Protein AF-0000000068962657 (afdb_homodimer)

Nearest PDB structures (foldseek):
  4tl3-assembly1_A  TM=3.865E-01  e=4.303E+00  Nostoc sp. PCC 7120 = FACHB-418
  4jq6-assembly1_B-2  TM=3.847E-01  e=8.879E+00  uncultured bacterium
  4tl3-assembly1_A  TM=3.718E-01  e=6.411E+00  Nostoc sp. PCC 7120 = FACHB-418
  4jq6-assembly1_B-2  TM=3.058E-01  e=9.469E+00  uncultured bacterium

Organism: Plasmodiophora brassicae (NCBI:txid37360)

InterPro domains:
  IPR043912 Protein of unknown function DUF5765 [PF19069] (7-234)

Sequence (506 aa):
MCFGPLQSFGFAAGGLGISAWLYSKRQKELAYGVFFFFLMELLQSVQYLFIDQCDNMVNKVLTIAGFAHICLQPYFTQVLNAAVMRNPTRRSQFVVIKRLCLLGGFLLFCRFPMSPWAHDTGIFDETCKGGGTFEWLRASPSQGVCTYSGKYHLAWSVPMYEPTYLSQGTGIHSFLMFAPFFVTKPFNMIHGLFLFITGPLLSFYITSNLQEQASIWCFMSIAQIIFMLVLIGPAALAKGPVEHGKRTAIKEAMCFGPLQSFGFAAGGLGISAWLYSKRQKELAYGVFFFFLMELLQSVQYLFIDQCDNMVNKVLTIAGFAHICLQPYFTQVLNAAVMRNPTRRSQFVVIKRLCLLGGFLLFCRFPMSPWAHDTGIFDETCKGGGTFEWLRASPSQGVCTYSGKYHLAWSVPMYEPTYLSQGTGIHSFLMFAPFFVTKPFNMIHGLFLFITGPLLSFYITSNLQEQASIWCFMSIAQIIFMLVLIGPAALAKGPVEHGKRTAIKEA

Structure (mmCIF, N/CA/C/O backbone):
data_AF-0000000068962657-model_v1
#
loop_
_entity.id
_entity.type
_entity.pdbx_description
1 polymer 'Uncharacterized protein'
#
loop_
_atom_site.group_PDB
_atom_site.id
_atom_site.type_symbol
_atom_site.label_atom_id
_atom_site.label_alt_id
_atom_site.label_comp_id
_atom_site.label_asym_id
_atom_site.label_entity_id
_atom_site.label_seq_id
_atom_site.pdbx_PDB_ins_code
_atom_site.Cartn_x
_atom_site.Cartn_y
_atom_site.Cartn_z
_atom_site.occupancy
_atom_site.B_iso_or_equiv
_atom_site.auth_seq_id
_atom_site.auth_comp_id
_atom_site.auth_asym_id
_atom_site.auth_atom_id
_atom_site.pdbx_PDB_model_num
ATOM 1 N N . MET A 1 1 ? -1.213 -34.062 0.57 1 34.88 1 MET A N 1
ATOM 2 C CA . MET A 1 1 ? -2.488 -34.031 -0.139 1 34.88 1 MET A CA 1
ATOM 3 C C . MET A 1 1 ? -2.572 -32.844 -1.09 1 34.88 1 MET A C 1
ATOM 5 O O . MET A 1 1 ? -2.359 -31.719 -0.68 1 34.88 1 MET A O 1
ATOM 9 N N . CYS A 1 2 ? -2.129 -32.969 -2.363 1 51.06 2 CYS A N 1
ATOM 10 C CA . CYS A 1 2 ? -2.062 -32.031 -3.463 1 51.06 2 CYS A CA 1
ATOM 11 C C . CYS A 1 2 ? -3.438 -31.438 -3.75 1 51.06 2 CYS A C 1
ATOM 13 O O . CYS A 1 2 ? -4.438 -32.156 -3.773 1 51.06 2 CYS A O 1
ATOM 15 N N . PHE A 1 3 ? -3.635 -30.125 -3.436 1 71.25 3 PHE A N 1
ATOM 16 C CA . PHE A 1 3 ? -4.848 -29.438 -3.861 1 71.25 3 PHE A CA 1
ATOM 17 C C . PHE A 1 3 ? -5.074 -29.625 -5.359 1 71.25 3 PHE A C 1
ATOM 19 O O . PHE A 1 3 ? -4.203 -29.281 -6.164 1 71.25 3 PHE A O 1
ATOM 26 N N . GLY A 1 4 ? -5.938 -30.719 -5.668 1 73 4 GLY A N 1
ATOM 27 C CA . GLY A 1 4 ? -6.168 -31.094 -7.055 1 73 4 GLY A CA 1
ATOM 28 C C . GLY A 1 4 ? -7.445 -30.516 -7.625 1 73 4 GLY A C 1
ATOM 29 O O . GLY A 1 4 ? -8.109 -29.703 -6.973 1 73 4 GLY A O 1
ATOM 30 N N . PRO A 1 5 ? -7.633 -30.812 -8.891 1 79.12 5 PRO A N 1
ATOM 31 C CA . PRO A 1 5 ? -8.797 -30.266 -9.602 1 79.12 5 PRO A CA 1
ATOM 32 C C . PRO A 1 5 ? -10.117 -30.625 -8.922 1 79.12 5 PRO A C 1
ATOM 34 O O . PRO A 1 5 ? -11.039 -29.797 -8.898 1 79.12 5 PRO A O 1
ATOM 37 N N . LEU A 1 6 ? -10.18 -31.844 -8.375 1 78.75 6 LEU A N 1
ATOM 38 C CA . LEU A 1 6 ? -11.422 -32.281 -7.738 1 78.75 6 LEU A CA 1
ATOM 39 C C . LEU A 1 6 ? -11.711 -31.438 -6.492 1 78.75 6 LEU A C 1
ATOM 41 O O . LEU A 1 6 ? -12.859 -31.047 -6.246 1 78.75 6 LEU A O 1
ATOM 45 N N . GLN A 1 7 ? -10.727 -31.266 -5.746 1 80.69 7 GLN A N 1
ATOM 46 C CA . GLN A 1 7 ? -10.906 -30.453 -4.543 1 80.69 7 GLN A CA 1
ATOM 47 C C . GLN A 1 7 ? -11.273 -29.016 -4.898 1 80.69 7 GLN A C 1
ATOM 49 O O . GLN A 1 7 ? -12.164 -28.438 -4.277 1 80.69 7 GLN A O 1
ATOM 54 N N . SER A 1 8 ? -10.68 -28.484 -5.918 1 81.94 8 SER A N 1
ATOM 55 C CA . SER A 1 8 ? -11 -27.125 -6.367 1 81.94 8 SER A CA 1
ATOM 56 C C . SER A 1 8 ? -12.445 -27.031 -6.855 1 81.94 8 SER A C 1
ATOM 58 O O . SER A 1 8 ? -13.148 -26.078 -6.555 1 81.94 8 SER A O 1
ATOM 60 N N . PHE A 1 9 ? -12.828 -28.062 -7.504 1 84.25 9 PHE A N 1
ATOM 61 C CA . PHE A 1 9 ? -14.195 -28.094 -7.996 1 84.25 9 PHE A CA 1
ATOM 62 C C . PHE A 1 9 ? -15.188 -28.188 -6.836 1 84.25 9 PHE A C 1
ATOM 64 O O . PHE A 1 9 ? -16.234 -27.531 -6.855 1 84.25 9 PHE A O 1
ATOM 71 N N . GLY A 1 10 ? -14.898 -29.031 -5.895 1 83 10 GLY A N 1
ATOM 72 C CA . GLY A 1 10 ? -15.742 -29.125 -4.711 1 83 10 GLY A CA 1
ATOM 73 C C . GLY A 1 10 ? -15.906 -27.812 -3.979 1 83 10 GLY A C 1
ATOM 74 O O . GLY A 1 10 ? -17.016 -27.422 -3.619 1 83 10 GLY A O 1
ATOM 75 N N . PHE A 1 11 ? -14.836 -27.125 -3.754 1 82.75 11 PHE A N 1
ATOM 76 C CA . PHE A 1 11 ? -14.875 -25.828 -3.084 1 82.75 11 PHE A CA 1
ATOM 77 C C . PHE A 1 11 ? -15.633 -24.812 -3.928 1 82.75 11 PHE A C 1
ATOM 79 O O . PHE A 1 11 ? -16.359 -23.969 -3.391 1 82.75 11 PHE A O 1
ATOM 86 N N . ALA A 1 12 ? -15.469 -24.922 -5.223 1 85.19 12 ALA A N 1
ATOM 87 C CA . ALA A 1 12 ? -16.219 -24.031 -6.109 1 85.19 12 ALA A CA 1
ATOM 88 C C . ALA A 1 12 ? -17.719 -24.25 -5.961 1 85.19 12 ALA A C 1
ATOM 90 O O . ALA A 1 12 ? -18.484 -23.297 -5.828 1 85.19 12 ALA A O 1
ATOM 91 N N . ALA A 1 13 ? -18.047 -25.5 -5.988 1 88.62 13 ALA A N 1
ATOM 92 C CA . ALA A 1 13 ? -19.469 -25.828 -5.828 1 88.62 13 ALA A CA 1
ATOM 93 C C . ALA A 1 13 ? -20 -25.328 -4.488 1 88.62 13 ALA A C 1
ATOM 95 O O . ALA A 1 13 ? -21.109 -24.812 -4.41 1 88.62 13 ALA A O 1
ATOM 96 N N . GLY A 1 14 ? -19.266 -25.5 -3.455 1 85.5 14 GLY A N 1
ATOM 97 C CA . GLY A 1 14 ? -19.625 -24.969 -2.15 1 85.5 14 GLY A CA 1
ATOM 98 C C . GLY A 1 14 ? -19.781 -23.469 -2.143 1 85.5 14 GLY A C 1
ATOM 99 O O . GLY A 1 14 ? -20.766 -22.938 -1.615 1 85.5 14 GLY A O 1
ATOM 100 N N . GLY A 1 15 ? -18.859 -22.797 -2.736 1 86.62 15 GLY A N 1
ATOM 101 C CA . GLY A 1 15 ? -18.938 -21.344 -2.82 1 86.62 15 GLY A CA 1
ATOM 102 C C . GLY A 1 15 ? -20.156 -20.859 -3.572 1 86.62 15 GLY A C 1
ATOM 103 O O . GLY A 1 15 ? -20.812 -19.906 -3.148 1 86.62 15 GLY A O 1
ATOM 104 N N . LEU A 1 16 ? -20.391 -21.5 -4.648 1 91.31 16 LEU A N 1
ATOM 105 C CA . LEU A 1 16 ? -21.562 -21.141 -5.426 1 91.31 16 LEU A CA 1
ATOM 106 C C . LEU A 1 16 ? -22.844 -21.375 -4.621 1 91.31 16 LEU A C 1
ATOM 108 O O . LEU A 1 16 ? -23.75 -20.547 -4.641 1 91.31 16 LEU A O 1
ATOM 112 N N . GLY A 1 17 ? -22.891 -22.469 -3.971 1 92 17 GLY A N 1
ATOM 113 C CA . GLY A 1 17 ? -24.047 -22.766 -3.129 1 92 17 GLY A CA 1
ATOM 114 C C . GLY A 1 17 ? -24.266 -21.734 -2.041 1 92 17 GLY A C 1
ATOM 115 O O . GLY A 1 17 ? -25.391 -21.281 -1.831 1 92 17 GLY A O 1
ATOM 116 N N . ILE A 1 18 ? -23.266 -21.328 -1.368 1 88.69 18 ILE A N 1
ATOM 117 C CA . ILE A 1 18 ? -23.344 -20.328 -0.299 1 88.69 18 ILE A CA 1
ATOM 118 C C . ILE A 1 18 ? -23.781 -18.984 -0.875 1 88.69 18 ILE A C 1
ATOM 120 O O . ILE A 1 18 ? -24.641 -18.312 -0.304 1 88.69 18 ILE A O 1
ATOM 124 N N . SER A 1 19 ? -23.203 -18.594 -1.954 1 91.81 19 SER A N 1
ATOM 125 C CA . SER A 1 19 ? -23.578 -17.344 -2.6 1 91.81 19 SER A CA 1
ATOM 126 C C . SER A 1 19 ? -25.047 -17.328 -2.965 1 91.81 19 SER A C 1
ATOM 128 O O . SER A 1 19 ? -25.75 -16.344 -2.697 1 91.81 19 SER A O 1
ATOM 130 N N . ALA A 1 20 ? -25.453 -18.406 -3.537 1 93.81 20 ALA A N 1
ATOM 131 C CA . ALA A 1 20 ? -26.859 -18.516 -3.918 1 93.81 20 ALA A CA 1
ATOM 132 C C . ALA A 1 20 ? -27.766 -18.469 -2.691 1 93.81 20 ALA A C 1
ATOM 134 O O . ALA A 1 20 ? -28.812 -17.828 -2.719 1 93.81 20 ALA A O 1
ATOM 135 N N . TRP A 1 21 ? -27.375 -19.109 -1.683 1 90.81 21 TRP A N 1
ATOM 136 C CA . TRP A 1 21 ? -28.125 -19.109 -0.436 1 90.81 21 TRP A CA 1
ATOM 137 C C . TRP A 1 21 ? -28.219 -17.703 0.14 1 90.81 21 TRP A C 1
ATOM 139 O O . TRP A 1 21 ? -29.297 -17.234 0.503 1 90.81 21 TRP A O 1
ATOM 149 N N . LEU A 1 22 ? -27.219 -17.031 0.149 1 90 22 LEU A N 1
ATOM 150 C CA . LEU A 1 22 ? -27.188 -15.656 0.655 1 90 22 LEU A CA 1
ATOM 151 C C . LEU A 1 22 ? -28.047 -14.734 -0.208 1 90 22 LEU A C 1
ATOM 153 O O . LEU A 1 22 ? -28.734 -13.859 0.312 1 90 22 LEU A O 1
ATOM 157 N N . TYR A 1 23 ? -27.906 -14.969 -1.429 1 92.5 23 TYR A N 1
ATOM 158 C CA . TYR A 1 23 ? -28.719 -14.18 -2.348 1 92.5 23 TYR A CA 1
ATOM 159 C C . TYR A 1 23 ? -30.203 -14.406 -2.1 1 92.5 23 TYR A C 1
ATOM 161 O O . TYR A 1 23 ? -31 -13.469 -2.119 1 92.5 23 TYR A O 1
ATOM 169 N N . SER A 1 24 ? -30.547 -15.586 -1.844 1 93.69 24 SER A N 1
ATOM 170 C CA . SER A 1 24 ? -31.938 -15.922 -1.569 1 93.69 24 SER A CA 1
ATOM 171 C C . SER A 1 24 ? -32.406 -15.297 -0.265 1 93.69 24 SER A C 1
ATOM 173 O O . SER A 1 24 ? -33.594 -15.016 -0.101 1 93.69 24 SER A O 1
ATOM 175 N N . LYS A 1 25 ? -31.547 -15.039 0.656 1 90.31 25 LYS A N 1
ATOM 176 C CA . LYS A 1 25 ? -31.859 -14.406 1.931 1 90.31 25 LYS A CA 1
ATOM 177 C C . LYS A 1 25 ? -31.781 -12.883 1.826 1 90.31 25 LYS A C 1
ATOM 179 O O . LYS A 1 25 ? -31.797 -12.188 2.842 1 90.31 25 LYS A O 1
ATOM 184 N N . ARG A 1 26 ? -31.562 -12.414 0.645 1 89.56 26 ARG A N 1
ATOM 185 C CA . ARG A 1 26 ? -31.562 -10.984 0.318 1 89.56 26 ARG A CA 1
ATOM 186 C C . ARG A 1 26 ? -30.344 -10.281 0.907 1 89.56 26 ARG A C 1
ATOM 188 O O . ARG A 1 26 ? -30.422 -9.102 1.25 1 89.56 26 ARG A O 1
ATOM 195 N N . GLN A 1 27 ? -29.406 -11.094 1.158 1 88.62 27 GLN A N 1
ATOM 196 C CA . GLN A 1 27 ? -28.109 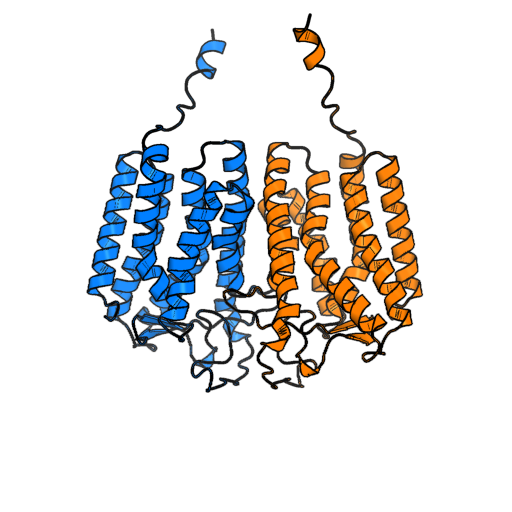-10.523 1.536 1 88.62 27 GLN A CA 1
ATOM 197 C C . GLN A 1 27 ? -27.219 -10.328 0.315 1 88.62 27 GLN A C 1
ATOM 199 O O . GLN A 1 27 ? -26.188 -10.984 0.179 1 88.62 27 GLN A O 1
ATOM 204 N N . LYS A 1 28 ? -27.469 -9.391 -0.471 1 91.31 28 LYS A N 1
ATOM 205 C CA . LYS A 1 28 ? -26.922 -9.234 -1.813 1 91.31 28 LYS A CA 1
ATOM 206 C C . LYS A 1 28 ? -25.422 -8.922 -1.76 1 91.31 28 LYS A C 1
ATOM 208 O O . LYS A 1 28 ? -24.641 -9.492 -2.514 1 91.31 28 LYS A O 1
ATOM 213 N N . GLU A 1 29 ? -25.047 -8.055 -0.866 1 89.75 29 GLU A N 1
ATOM 214 C CA . GLU A 1 29 ? -23.641 -7.688 -0.792 1 89.75 29 GLU A CA 1
ATOM 215 C C . GLU A 1 29 ? -22.781 -8.883 -0.392 1 89.75 29 GLU A C 1
ATOM 217 O O . GLU A 1 29 ? -21.703 -9.102 -0.963 1 89.75 29 GLU A O 1
ATOM 222 N N . LEU A 1 30 ? -23.281 -9.617 0.501 1 89.69 30 LEU A N 1
ATOM 223 C CA . LEU A 1 30 ? -22.562 -10.812 0.915 1 89.69 30 LEU A CA 1
ATOM 224 C C . LEU A 1 30 ? -22.516 -11.836 -0.217 1 89.69 30 LEU A C 1
ATOM 226 O O . LEU A 1 30 ? -21.469 -12.453 -0.458 1 89.69 30 LEU A O 1
ATOM 230 N N . ALA A 1 31 ? -23.609 -11.969 -0.882 1 92.75 31 ALA A N 1
ATOM 231 C CA . ALA A 1 31 ? -23.703 -12.914 -1.987 1 92.75 31 ALA A CA 1
ATOM 232 C C . ALA A 1 31 ? -22.703 -12.57 -3.092 1 92.75 31 ALA A C 1
ATOM 234 O O . ALA A 1 31 ? -22.031 -13.453 -3.617 1 92.75 31 ALA A O 1
ATOM 235 N N . TYR A 1 32 ? -22.578 -11.297 -3.391 1 92.75 32 TYR A N 1
ATOM 236 C CA . TYR A 1 32 ? -21.656 -10.852 -4.422 1 92.75 32 TYR A CA 1
ATOM 237 C C . TYR A 1 32 ? -20.219 -11.125 -4.012 1 92.75 32 TYR A C 1
ATOM 239 O O . TYR A 1 32 ? -19.406 -11.562 -4.832 1 92.75 32 TYR A O 1
ATOM 247 N N . GLY A 1 33 ? -19.938 -10.883 -2.785 1 91.5 33 GLY A N 1
ATOM 248 C CA . GLY A 1 33 ? -18.609 -11.156 -2.293 1 91.5 33 GLY A CA 1
ATOM 249 C C . GLY A 1 33 ? -18.219 -12.617 -2.375 1 91.5 33 GLY A C 1
ATOM 250 O O . GLY A 1 33 ? -17.141 -12.953 -2.885 1 91.5 33 GLY A O 1
ATOM 251 N N . VAL A 1 34 ? -19.094 -13.422 -1.982 1 91.06 34 VAL A N 1
ATOM 252 C CA . VAL A 1 34 ? -18.828 -14.859 -1.979 1 91.06 34 VAL A CA 1
ATOM 253 C C . VAL A 1 34 ? -18.75 -15.375 -3.414 1 91.06 34 VAL A C 1
ATOM 255 O O . VAL A 1 34 ? -17.906 -16.219 -3.727 1 91.06 34 VAL A O 1
ATOM 258 N N . PHE A 1 35 ? -19.609 -14.844 -4.238 1 93.69 35 PHE A N 1
ATOM 259 C CA . PHE A 1 35 ? -19.578 -15.227 -5.641 1 93.69 35 PHE A CA 1
ATOM 260 C C . PHE A 1 35 ? -18.219 -14.922 -6.266 1 93.69 35 PHE A C 1
ATOM 262 O O . PHE A 1 35 ? -17.703 -15.719 -7.043 1 93.69 35 PHE A O 1
ATOM 269 N N . PHE A 1 36 ? -17.75 -13.82 -5.938 1 94.38 36 PHE A N 1
ATOM 270 C CA . PHE A 1 36 ? -16.453 -13.43 -6.473 1 94.38 36 PHE A CA 1
ATOM 271 C C . PHE A 1 36 ? -15.383 -14.453 -6.098 1 94.38 36 PHE A C 1
ATOM 273 O O . PHE A 1 36 ? -14.578 -14.852 -6.938 1 94.38 36 PHE A O 1
ATOM 280 N N . PHE A 1 37 ? -15.336 -14.922 -4.91 1 91.5 37 PHE A N 1
ATOM 281 C CA . PHE A 1 37 ? -14.328 -15.875 -4.461 1 91.5 37 PHE A CA 1
ATOM 282 C C . PHE A 1 37 ? -14.609 -17.266 -5.016 1 91.5 37 PHE A C 1
ATOM 284 O O . PHE A 1 37 ? -13.68 -18.047 -5.238 1 91.5 37 PHE A O 1
ATOM 291 N N . PHE A 1 38 ? -15.844 -17.547 -5.273 1 90.25 38 PHE A N 1
ATOM 292 C CA . PHE A 1 38 ? -16.203 -18.75 -6.008 1 90.25 38 PHE A CA 1
ATOM 293 C C . PHE A 1 38 ? -15.539 -18.781 -7.379 1 90.25 38 PHE A C 1
ATOM 295 O O . PHE A 1 38 ? -15.062 -19.812 -7.824 1 90.25 38 PHE A O 1
ATOM 302 N N . LEU A 1 39 ? -15.508 -17.641 -8.039 1 92.94 39 LEU A N 1
ATOM 303 C CA . LEU A 1 39 ? -14.953 -17.547 -9.391 1 92.94 39 LEU A CA 1
ATOM 304 C C . LEU A 1 39 ? -13.484 -17.969 -9.398 1 92.94 39 LEU A C 1
ATOM 306 O O . LEU A 1 39 ? -13.008 -18.547 -10.383 1 92.94 39 LEU A O 1
ATOM 310 N N . MET A 1 40 ? -12.789 -17.719 -8.344 1 93.5 40 MET A N 1
ATOM 311 C CA . MET A 1 40 ? -11.383 -18.109 -8.281 1 93.5 40 MET A CA 1
ATOM 312 C C . MET A 1 40 ? -11.242 -19.625 -8.219 1 93.5 40 MET A C 1
ATOM 314 O O . MET A 1 40 ? -10.375 -20.203 -8.891 1 93.5 40 MET A O 1
ATOM 318 N N . GLU A 1 41 ? -12.109 -20.25 -7.434 1 90.06 41 GLU A N 1
ATOM 319 C CA . GLU A 1 41 ? -12.062 -21.703 -7.352 1 90.06 41 GLU A CA 1
ATOM 320 C C . GLU A 1 41 ? -12.438 -22.344 -8.688 1 90.06 41 GLU A C 1
ATOM 322 O O . GLU A 1 41 ? -11.836 -23.344 -9.086 1 90.06 41 GLU A O 1
ATOM 327 N N . LEU A 1 42 ? -13.438 -21.75 -9.25 1 91.75 42 LEU A N 1
ATOM 328 C CA . LEU A 1 42 ? -13.805 -22.234 -10.578 1 91.75 42 LEU A CA 1
ATOM 329 C C . LEU A 1 42 ? -12.656 -22.062 -11.562 1 91.75 42 LEU A C 1
ATOM 331 O O . LEU A 1 42 ? -12.352 -22.984 -12.328 1 91.75 42 LEU A O 1
ATOM 335 N N . LEU A 1 43 ? -12.062 -20.891 -11.539 1 93.94 43 LEU A N 1
ATOM 336 C CA . LEU A 1 43 ? -10.922 -20.609 -12.406 1 93.94 43 LEU A CA 1
ATOM 337 C C . LEU A 1 43 ? -9.805 -21.625 -12.18 1 93.94 43 LEU A C 1
ATOM 339 O O . LEU A 1 43 ? -9.234 -22.156 -13.141 1 93.94 43 LEU A O 1
ATOM 343 N N . GLN A 1 44 ? -9.5 -21.922 -10.914 1 93.31 44 GLN A N 1
ATOM 344 C CA . GLN A 1 44 ? -8.453 -22.891 -10.586 1 93.31 44 GLN A CA 1
ATOM 345 C C . GLN A 1 44 ? -8.805 -24.266 -11.117 1 93.31 44 GLN A C 1
ATOM 347 O O . GLN A 1 44 ? -7.938 -24.969 -11.648 1 93.31 44 GLN A O 1
ATOM 352 N N . SER A 1 45 ? -10.016 -24.641 -11.039 1 91.62 45 SER A N 1
ATOM 353 C CA . SER A 1 45 ? -10.461 -25.938 -11.555 1 91.62 45 SER A CA 1
ATOM 354 C C . SER A 1 45 ? -10.242 -26.031 -13.062 1 91.62 45 SER A C 1
ATOM 356 O O . SER A 1 45 ? -9.758 -27.047 -13.562 1 91.62 45 SER A O 1
ATOM 358 N N . VAL A 1 46 ? -10.531 -24.969 -13.758 1 93.88 46 VAL A N 1
ATOM 359 C CA . VAL A 1 46 ? -10.375 -24.938 -15.211 1 93.88 46 VAL A CA 1
ATOM 360 C C . VAL A 1 46 ? -8.891 -24.891 -15.57 1 93.88 46 VAL A C 1
ATOM 362 O O . VAL A 1 46 ? -8.461 -25.516 -16.547 1 93.88 46 VAL A O 1
ATOM 365 N N . GLN A 1 47 ? -8.109 -24.234 -14.789 1 95.25 47 GLN A N 1
ATOM 366 C CA . GLN A 1 47 ? -6.68 -24.109 -15.047 1 95.25 47 GLN A CA 1
ATOM 367 C C . GLN A 1 47 ? -5.988 -25.469 -15 1 95.25 47 GLN A C 1
ATOM 369 O O . GLN A 1 47 ? -5.008 -25.703 -15.711 1 95.25 47 GLN A O 1
ATOM 374 N N . TYR A 1 48 ? -6.5 -26.375 -14.211 1 93.88 48 TYR A N 1
ATOM 375 C CA . TYR A 1 48 ? -5.902 -27.703 -14.117 1 93.88 48 TYR A CA 1
ATOM 376 C C . TYR A 1 48 ? -5.992 -28.438 -15.445 1 93.88 48 TYR A C 1
ATOM 378 O O . TYR A 1 48 ? -5.184 -29.328 -15.727 1 93.88 48 TYR A O 1
ATOM 386 N N . LEU A 1 49 ? -6.902 -28.047 -16.266 1 94.69 49 LEU A N 1
ATOM 387 C CA . LEU A 1 49 ? -7.047 -28.688 -17.562 1 94.69 49 LEU A CA 1
ATOM 388 C C . LEU A 1 49 ? -5.906 -28.297 -18.5 1 94.69 49 LEU A C 1
ATOM 390 O O . LEU A 1 49 ? -5.605 -29 -19.453 1 94.69 49 LEU A O 1
ATOM 394 N N . PHE A 1 50 ? -5.277 -27.219 -18.25 1 96.62 50 PHE A N 1
ATOM 395 C CA . PHE A 1 50 ? -4.242 -26.703 -19.141 1 96.62 50 PHE A CA 1
ATOM 396 C C . PHE A 1 50 ? -2.934 -26.516 -18.391 1 96.62 50 PHE A C 1
ATOM 398 O O . PHE A 1 50 ? -2.037 -25.812 -18.859 1 96.62 50 PHE A O 1
ATOM 405 N N . ILE A 1 51 ? -2.807 -27.047 -17.234 1 95.81 51 ILE A N 1
ATOM 406 C CA . ILE A 1 51 ? -1.683 -26.844 -16.328 1 95.81 51 ILE A CA 1
ATOM 407 C C . ILE A 1 51 ? -0.39 -27.297 -17 1 95.81 51 ILE A C 1
ATOM 409 O O . ILE A 1 51 ? -0.389 -28.281 -17.75 1 95.81 51 ILE A O 1
ATOM 413 N N . ASP A 1 52 ? 0.745 -26.594 -16.812 1 96.38 52 ASP A N 1
ATOM 414 C CA . ASP A 1 52 ? 2.1 -26.906 -17.25 1 96.38 52 ASP A CA 1
ATOM 415 C C . ASP A 1 52 ? 2.24 -26.688 -18.766 1 96.38 52 ASP A C 1
ATOM 417 O O . ASP A 1 52 ? 3.316 -26.906 -19.328 1 96.38 52 ASP A O 1
ATOM 421 N N . GLN A 1 53 ? 1.233 -26.266 -19.438 1 97.25 53 GLN A N 1
ATOM 422 C CA . GLN A 1 53 ? 1.298 -25.922 -20.859 1 97.25 53 GLN A CA 1
ATOM 423 C C . GLN A 1 53 ? 1.553 -24.438 -21.062 1 97.25 53 GLN A C 1
ATOM 425 O O . GLN A 1 53 ? 0.707 -23.719 -21.609 1 97.25 53 GLN A O 1
ATOM 430 N N . CYS A 1 54 ? 2.682 -24 -20.797 1 95.12 54 CYS A N 1
ATOM 431 C CA . CYS A 1 54 ? 3 -22.578 -20.672 1 95.12 54 CYS A CA 1
ATOM 432 C C . CYS A 1 54 ? 3.033 -21.906 -22.031 1 95.12 54 CYS A C 1
ATOM 434 O O . CYS A 1 54 ? 2.949 -20.672 -22.109 1 95.12 54 CYS A O 1
ATOM 436 N N . ASP A 1 55 ? 3.15 -22.672 -23.078 1 95.5 55 ASP A N 1
ATOM 437 C CA . ASP A 1 55 ? 3.131 -22.094 -24.422 1 95.5 55 ASP A CA 1
ATOM 438 C C . ASP A 1 55 ? 1.704 -21.984 -24.953 1 95.5 55 ASP A C 1
ATOM 440 O O . ASP A 1 55 ? 1.462 -21.344 -25.969 1 95.5 55 ASP A O 1
ATOM 444 N N . ASN A 1 56 ? 0.804 -22.625 -24.25 1 97.5 56 ASN A N 1
ATOM 445 C CA . ASN A 1 56 ? -0.604 -22.625 -24.625 1 97.5 56 ASN A CA 1
ATOM 446 C C . ASN A 1 56 ? -1.277 -21.297 -24.281 1 97.5 56 ASN A C 1
ATOM 448 O O . ASN A 1 56 ? -1.172 -20.812 -23.156 1 97.5 56 ASN A O 1
ATOM 452 N N . MET A 1 57 ? -2.029 -20.766 -25.281 1 97.56 57 MET A N 1
ATOM 453 C CA . MET A 1 57 ? -2.67 -19.469 -25.109 1 97.56 57 MET A CA 1
ATOM 454 C C . MET A 1 57 ? -3.748 -19.531 -24.031 1 97.56 57 MET A C 1
ATOM 456 O O . MET A 1 57 ? -3.941 -18.578 -23.281 1 97.56 57 MET A O 1
ATOM 460 N N . VAL A 1 58 ? -4.414 -20.609 -23.953 1 98.12 58 VAL A N 1
ATOM 461 C CA . VAL A 1 58 ? -5.473 -20.734 -22.953 1 98.12 58 VAL A CA 1
ATOM 462 C C . VAL A 1 58 ? -4.867 -20.703 -21.562 1 98.12 58 VAL A C 1
ATOM 464 O O . VAL A 1 58 ? -5.391 -20.031 -20.672 1 98.12 58 VAL A O 1
ATOM 467 N N . ASN A 1 59 ? -3.75 -21.391 -21.312 1 98.31 59 ASN A N 1
ATOM 468 C CA . ASN A 1 59 ? -3.039 -21.328 -20.047 1 98.31 59 ASN A CA 1
ATOM 469 C C . ASN A 1 59 ? -2.672 -19.891 -19.672 1 98.31 59 ASN A C 1
ATOM 471 O O . ASN A 1 59 ? -2.93 -19.453 -18.547 1 98.31 59 ASN A O 1
ATOM 475 N N . LYS A 1 60 ? -2.225 -19.172 -20.672 1 97.94 60 LYS A N 1
ATOM 476 C CA . LYS A 1 60 ? -1.771 -17.812 -20.438 1 97.94 60 LYS A CA 1
ATOM 477 C C . LYS A 1 60 ? -2.939 -16.891 -20.094 1 97.94 60 LYS A C 1
ATOM 479 O O . LYS A 1 60 ? -2.863 -16.109 -19.141 1 97.94 60 LYS A O 1
ATOM 484 N N . VAL A 1 61 ? -4.004 -17.016 -20.828 1 98.25 61 VAL A N 1
ATOM 485 C CA . VAL A 1 61 ? -5.164 -16.156 -20.609 1 98.25 61 VAL A CA 1
ATOM 486 C C . VAL A 1 61 ? -5.773 -16.453 -19.234 1 98.25 61 VAL A C 1
ATOM 488 O O . VAL A 1 61 ? -6.129 -15.523 -18.5 1 98.25 61 VAL A O 1
ATOM 491 N N . LEU A 1 62 ? -5.859 -17.719 -18.859 1 97.94 62 LEU A N 1
ATOM 492 C CA . LEU A 1 62 ? -6.418 -18.094 -17.562 1 97.94 62 LEU A CA 1
ATOM 493 C C . LEU A 1 62 ? -5.531 -17.594 -16.422 1 97.94 62 LEU A C 1
ATOM 495 O O . LEU A 1 62 ? -6.031 -17.203 -15.367 1 97.94 62 LEU A O 1
ATOM 499 N N . THR A 1 63 ? -4.242 -17.578 -16.656 1 98.06 63 THR A N 1
ATOM 500 C CA . THR A 1 63 ? -3.311 -17.078 -15.656 1 98.06 63 THR A CA 1
ATOM 501 C C . THR A 1 63 ? -3.5 -15.578 -15.445 1 98.06 63 THR A C 1
ATOM 503 O O . THR A 1 63 ? -3.564 -15.109 -14.305 1 98.06 63 THR A O 1
ATOM 506 N N . ILE A 1 64 ? -3.658 -14.852 -16.516 1 98.06 64 ILE A N 1
ATOM 507 C CA . ILE A 1 64 ? -3.869 -13.406 -16.438 1 98.06 64 ILE A CA 1
ATOM 508 C C . ILE A 1 64 ? -5.203 -13.117 -15.75 1 98.06 64 ILE A C 1
ATOM 510 O O . ILE A 1 64 ? -5.305 -12.195 -14.938 1 98.06 64 ILE A O 1
ATOM 514 N N . ALA A 1 65 ? -6.191 -13.898 -16.062 1 97.94 65 ALA A N 1
ATOM 515 C CA . ALA A 1 65 ? -7.492 -13.75 -15.414 1 97.94 65 ALA A CA 1
ATOM 516 C C . ALA A 1 65 ? -7.387 -13.992 -13.914 1 97.94 65 ALA A C 1
ATOM 518 O O . ALA A 1 65 ? -8.008 -13.289 -13.117 1 97.94 65 ALA A O 1
ATOM 519 N N . GLY A 1 66 ? -6.629 -15.016 -13.562 1 97.19 66 GLY A N 1
ATOM 520 C CA . GLY A 1 66 ? -6.383 -15.266 -12.148 1 97.19 66 GLY A CA 1
ATOM 521 C C . GLY A 1 66 ? -5.688 -14.109 -11.453 1 97.19 66 GLY A C 1
ATOM 522 O O . GLY A 1 66 ? -6.074 -13.719 -10.352 1 97.19 66 GLY A O 1
ATOM 523 N N . PHE A 1 67 ? -4.707 -13.586 -12.156 1 97.69 67 PHE A N 1
ATOM 524 C CA . PHE A 1 67 ? -3.977 -12.453 -11.594 1 97.69 67 PHE A CA 1
ATOM 525 C C . PHE A 1 67 ? -4.898 -11.258 -11.414 1 97.69 67 PHE A C 1
ATOM 527 O O . PHE A 1 67 ? -4.859 -10.586 -10.375 1 97.69 67 PHE A O 1
ATOM 534 N N . ALA A 1 68 ? -5.723 -10.977 -12.391 1 98.12 68 ALA A N 1
ATOM 535 C CA . ALA A 1 68 ? -6.703 -9.898 -1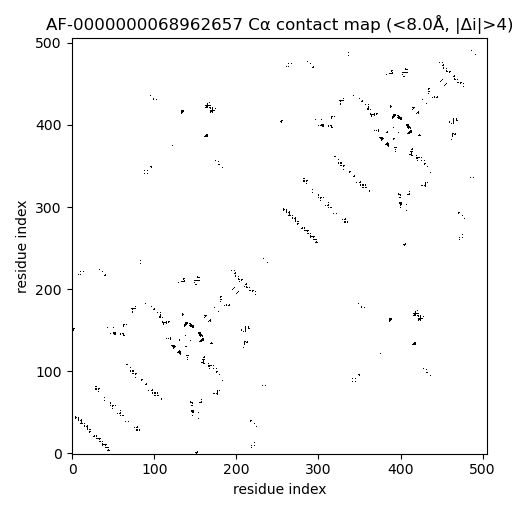2.297 1 98.12 68 ALA A CA 1
ATOM 536 C C . ALA A 1 68 ? -7.656 -10.125 -11.125 1 98.12 68 ALA A C 1
ATOM 538 O O . ALA A 1 68 ? -7.977 -9.195 -10.383 1 98.12 68 ALA A O 1
ATOM 539 N N . HIS A 1 69 ? -8.133 -11.336 -10.984 1 97.81 69 HIS A N 1
ATOM 540 C CA . HIS A 1 69 ? -8.992 -11.695 -9.867 1 97.81 69 HIS A CA 1
ATOM 541 C C . HIS A 1 69 ? -8.312 -11.406 -8.531 1 97.81 69 HIS A C 1
ATOM 543 O O . HIS A 1 69 ? -8.914 -10.812 -7.633 1 97.81 69 HIS A O 1
ATOM 549 N N . ILE A 1 70 ? -7.062 -11.812 -8.383 1 97.38 70 ILE A N 1
ATOM 550 C CA . ILE A 1 70 ? -6.293 -11.609 -7.164 1 97.38 70 ILE A CA 1
ATOM 551 C C . ILE A 1 70 ? -6.195 -10.109 -6.859 1 97.38 70 ILE A C 1
ATOM 553 O O . ILE A 1 70 ? -6.379 -9.688 -5.715 1 97.38 70 ILE A O 1
ATOM 557 N N . CYS A 1 71 ? -5.957 -9.32 -7.867 1 98 71 CYS A N 1
ATOM 558 C CA . CYS A 1 71 ? -5.812 -7.875 -7.691 1 98 71 CYS A CA 1
ATOM 559 C C . CYS A 1 71 ? -7.098 -7.262 -7.152 1 98 71 CYS A C 1
ATOM 561 O O . CYS A 1 71 ? -7.066 -6.23 -6.48 1 98 71 CYS A O 1
ATOM 563 N 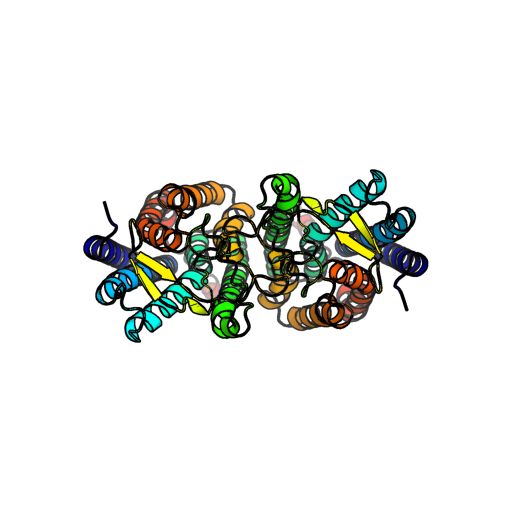N . LEU A 1 72 ? -8.195 -7.906 -7.387 1 97.94 72 LEU A N 1
ATOM 564 C CA . LEU A 1 72 ? -9.484 -7.363 -6.988 1 97.94 72 LEU A CA 1
ATOM 565 C C . LEU A 1 72 ? -9.93 -7.949 -5.652 1 97.94 72 LEU A C 1
ATOM 567 O O . LEU A 1 72 ? -10.914 -7.5 -5.066 1 97.94 72 LEU A O 1
ATOM 571 N N . GLN A 1 73 ? -9.242 -8.867 -5.133 1 96.94 73 GLN A N 1
ATOM 572 C CA . GLN A 1 73 ? -9.648 -9.586 -3.93 1 96.94 73 GLN A CA 1
ATOM 573 C C . GLN A 1 73 ? -9.773 -8.633 -2.74 1 96.94 73 GLN A C 1
ATOM 575 O O . GLN A 1 73 ? -10.742 -8.719 -1.975 1 96.94 73 GLN A O 1
ATOM 580 N N . PRO A 1 74 ? -8.844 -7.684 -2.543 1 97 74 PRO A N 1
ATOM 581 C CA . PRO A 1 74 ? -9.023 -6.781 -1.405 1 97 74 PRO A CA 1
ATOM 582 C C . PRO A 1 74 ? -10.344 -6.012 -1.467 1 97 74 PRO A C 1
ATOM 584 O O . PRO A 1 74 ? -11 -5.82 -0.44 1 97 74 PRO A O 1
ATOM 587 N N . TYR A 1 75 ? -10.75 -5.609 -2.652 1 97.75 75 TYR A N 1
ATOM 588 C CA . TYR A 1 75 ? -12.008 -4.891 -2.807 1 97.75 75 TYR A CA 1
ATOM 589 C C . TYR A 1 75 ? -13.188 -5.742 -2.334 1 97.75 75 TYR A C 1
ATOM 591 O O . TYR A 1 75 ? -14 -5.293 -1.521 1 97.75 75 TYR A O 1
ATOM 599 N N . PHE A 1 76 ? -13.281 -6.902 -2.768 1 94.62 76 PHE A N 1
ATOM 600 C CA . PHE A 1 76 ? -14.43 -7.742 -2.461 1 94.62 76 PHE A CA 1
ATOM 601 C C . PHE A 1 76 ? -14.383 -8.219 -1.016 1 94.62 76 PHE A C 1
ATOM 603 O O . PHE A 1 76 ? -15.422 -8.477 -0.407 1 94.62 76 PHE A O 1
ATOM 610 N N . THR A 1 77 ? -13.164 -8.391 -0.507 1 92.44 77 THR A N 1
ATOM 611 C CA . THR A 1 77 ? -13.07 -8.656 0.924 1 92.44 77 THR A CA 1
ATOM 612 C C . THR A 1 77 ? -13.711 -7.527 1.726 1 92.44 77 THR A C 1
ATOM 614 O O . THR A 1 77 ? -14.438 -7.773 2.686 1 92.44 77 THR A O 1
ATOM 617 N N . GLN A 1 78 ? -13.438 -6.309 1.285 1 93.12 78 GLN A N 1
ATOM 618 C CA . GLN A 1 78 ? -14 -5.176 2.014 1 93.12 78 GLN A CA 1
ATOM 619 C C . GLN A 1 78 ? -15.484 -5.012 1.714 1 93.12 78 GLN A C 1
ATOM 621 O O . GLN A 1 78 ? -16.234 -4.461 2.527 1 93.12 78 GLN A O 1
ATOM 626 N N . VAL A 1 79 ? -15.938 -5.488 0.551 1 92.62 79 VAL A N 1
ATOM 627 C CA . VAL A 1 79 ? -17.375 -5.555 0.294 1 92.62 79 VAL A CA 1
ATOM 628 C C . VAL A 1 79 ? -18.047 -6.453 1.332 1 92.62 79 VAL A C 1
ATOM 630 O O . VAL A 1 79 ? -19.078 -6.09 1.906 1 92.62 79 VAL A O 1
ATOM 633 N N . LEU A 1 80 ? -17.438 -7.562 1.615 1 88.75 80 LEU A N 1
ATOM 634 C CA . LEU A 1 80 ? -17.969 -8.484 2.611 1 88.75 80 LEU A CA 1
ATOM 635 C C . LEU A 1 80 ? -17.922 -7.867 4.004 1 88.75 80 LEU A C 1
ATOM 637 O O . LEU A 1 80 ? -18.891 -7.965 4.762 1 88.75 80 LEU A O 1
ATOM 641 N N . ASN A 1 81 ? -16.859 -7.203 4.285 1 87 81 ASN A N 1
ATOM 642 C CA . ASN A 1 81 ? -16.703 -6.555 5.586 1 87 81 ASN A CA 1
ATOM 643 C C . ASN A 1 81 ? -17.75 -5.453 5.777 1 87 81 ASN A C 1
ATOM 645 O O . ASN A 1 81 ? -18.344 -5.332 6.852 1 87 81 ASN A O 1
ATOM 649 N N . ALA A 1 82 ? -17.891 -4.68 4.781 1 88.12 82 ALA A N 1
ATOM 650 C CA . ALA A 1 82 ? -18.844 -3.576 4.84 1 88.12 82 ALA A CA 1
ATOM 651 C C . ALA A 1 82 ? -20.281 -4.09 5.008 1 88.12 82 ALA A C 1
ATOM 653 O O . ALA A 1 82 ? -21.109 -3.445 5.652 1 88.12 82 ALA A O 1
ATOM 654 N N . ALA A 1 83 ? -20.547 -5.18 4.406 1 85.75 83 ALA A N 1
ATOM 655 C CA . ALA A 1 83 ? -21.906 -5.738 4.406 1 85.75 83 ALA A CA 1
ATOM 656 C C . ALA A 1 83 ? -22.344 -6.113 5.816 1 85.75 83 ALA A C 1
ATOM 658 O O . ALA A 1 83 ? -23.547 -6.148 6.113 1 85.75 83 ALA A O 1
ATOM 659 N N . VAL A 1 84 ? -21.391 -6.34 6.629 1 79.69 84 VAL A N 1
ATOM 660 C CA . VAL A 1 84 ? -21.75 -6.777 7.973 1 79.69 84 VAL A CA 1
ATOM 661 C C . VAL A 1 84 ? -21.75 -5.582 8.922 1 79.69 84 VAL A C 1
ATOM 663 O O . VAL A 1 84 ? -22.109 -5.719 10.102 1 79.69 84 VAL A O 1
ATOM 666 N N . MET A 1 85 ? -21.391 -4.441 8.391 1 79.88 85 MET A N 1
ATOM 667 C CA . MET A 1 85 ? -21.406 -3.236 9.219 1 79.88 85 MET A CA 1
ATOM 668 C C . MET A 1 85 ? -22.812 -2.648 9.312 1 79.88 85 MET A C 1
ATOM 670 O O . MET A 1 85 ? -23.5 -2.518 8.297 1 79.88 85 MET A O 1
ATOM 674 N N . ARG A 1 86 ? -23.141 -2.266 10.562 1 77.25 86 ARG A N 1
ATOM 675 C CA . ARG A 1 86 ? -24.484 -1.721 10.789 1 77.25 86 ARG A CA 1
ATOM 676 C C . ARG A 1 86 ? -24.438 -0.203 10.93 1 77.25 86 ARG A C 1
ATOM 678 O O . ARG A 1 86 ? -25.375 0.489 10.523 1 77.25 86 ARG A O 1
ATOM 685 N N . ASN A 1 87 ? -23.406 0.303 11.344 1 82.31 87 ASN A N 1
ATOM 686 C CA . ASN A 1 87 ? -23.234 1.735 11.57 1 82.31 87 ASN A CA 1
ATOM 687 C C . ASN A 1 87 ? -23 2.484 10.258 1 82.31 87 ASN A C 1
ATOM 689 O O . ASN A 1 87 ? -22.078 2.164 9.516 1 82.31 87 ASN A O 1
ATOM 693 N N . PRO A 1 88 ? -23.953 3.459 10.031 1 84.12 88 PRO A N 1
ATOM 694 C CA . PRO A 1 88 ? -23.844 4.195 8.773 1 84.12 88 PRO A CA 1
ATOM 695 C C . PRO A 1 88 ? -22.5 4.91 8.625 1 84.12 88 PRO A C 1
ATOM 697 O O . PRO A 1 88 ? -21.984 5.043 7.512 1 84.12 88 PRO A O 1
ATOM 700 N N . THR A 1 89 ? -22.031 5.387 9.688 1 84 89 THR A N 1
ATOM 701 C CA . THR A 1 89 ? -20.734 6.066 9.641 1 84 89 THR A CA 1
ATOM 702 C C . THR A 1 89 ? -19.641 5.105 9.203 1 84 89 THR A C 1
ATOM 704 O O . THR A 1 89 ? -18.812 5.441 8.352 1 84 89 THR A O 1
ATOM 707 N N . ARG A 1 90 ? -19.766 3.988 9.688 1 84.31 90 ARG A N 1
ATOM 708 C CA . ARG A 1 90 ? -18.766 2.979 9.336 1 84.31 90 ARG A CA 1
ATOM 709 C C . ARG A 1 90 ? -18.938 2.518 7.895 1 84.31 90 ARG A C 1
ATOM 711 O O . ARG A 1 90 ? -17.953 2.275 7.199 1 84.31 90 ARG A O 1
ATOM 718 N N . ARG A 1 91 ? -20.109 2.424 7.508 1 86.38 91 ARG A N 1
ATOM 719 C CA . ARG A 1 91 ? -20.359 2.029 6.125 1 86.38 91 ARG A CA 1
ATOM 720 C C . ARG A 1 91 ? -19.812 3.061 5.148 1 86.38 91 ARG A C 1
ATOM 722 O O . ARG A 1 91 ? -19.297 2.705 4.086 1 86.38 91 ARG A O 1
ATOM 729 N N . SER A 1 92 ? -19.938 4.246 5.598 1 88.19 92 SER A N 1
ATOM 730 C CA . SER A 1 92 ? -19.406 5.301 4.742 1 88.19 92 SER A CA 1
ATOM 731 C C . SER A 1 92 ? -17.891 5.227 4.668 1 88.19 92 SER A C 1
ATOM 733 O O . SER A 1 92 ? -17.297 5.531 3.631 1 88.19 92 SER A O 1
ATOM 735 N N . GLN A 1 93 ? -17.297 4.836 5.715 1 90.94 93 GLN A N 1
ATOM 736 C CA . GLN A 1 93 ? -15.844 4.68 5.746 1 90.94 93 GLN A CA 1
ATOM 737 C C . GLN A 1 93 ? -15.391 3.584 4.785 1 90.94 93 GLN A C 1
ATOM 739 O O . GLN A 1 93 ? -14.344 3.707 4.145 1 90.94 93 GLN A O 1
ATOM 744 N N . PHE A 1 94 ? -16.234 2.643 4.629 1 92.94 94 PHE A N 1
ATOM 745 C CA . PHE A 1 94 ? -15.867 1.534 3.758 1 92.94 94 PHE A CA 1
ATOM 746 C C . PHE A 1 94 ? -15.992 1.936 2.293 1 92.94 94 PHE A C 1
ATOM 748 O O . PHE A 1 94 ? -15.438 1.271 1.413 1 92.94 94 PHE A O 1
ATOM 755 N N . VAL A 1 95 ? -16.672 3.014 2.029 1 93.31 95 VAL A N 1
ATOM 756 C CA . VAL A 1 95 ? -16.734 3.498 0.654 1 93.31 95 VAL A CA 1
ATOM 757 C C . VAL A 1 95 ? -15.328 3.893 0.192 1 93.31 95 VAL A C 1
ATOM 759 O O . VAL A 1 95 ? -14.883 3.486 -0.885 1 93.31 95 VAL A O 1
ATOM 762 N N . VAL A 1 96 ? -14.656 4.547 1.036 1 93.94 96 VAL A N 1
ATOM 763 C CA . VAL A 1 96 ? -13.32 5.012 0.663 1 93.94 96 VAL A CA 1
ATOM 764 C C . VAL A 1 96 ? -12.336 3.844 0.694 1 93.94 96 VAL A C 1
ATOM 766 O O . VAL A 1 96 ? -11.438 3.758 -0.146 1 93.94 96 VAL A O 1
ATOM 769 N N . ILE A 1 97 ? -12.523 2.979 1.627 1 95.75 97 ILE A N 1
ATOM 770 C CA . ILE A 1 97 ? -11.664 1.807 1.708 1 95.75 97 ILE A CA 1
ATOM 771 C C . ILE A 1 97 ? -11.781 0.985 0.427 1 95.75 97 ILE A C 1
ATOM 773 O O . ILE A 1 97 ? -10.773 0.58 -0.157 1 95.75 97 ILE A O 1
ATOM 777 N N . LYS A 1 98 ? -12.977 0.787 -0.018 1 96.62 98 LYS A N 1
ATOM 778 C CA . LYS A 1 98 ? -13.211 0.005 -1.229 1 96.62 98 LYS A CA 1
ATOM 779 C C . LYS A 1 98 ? -12.617 0.694 -2.453 1 96.62 98 LYS A C 1
ATOM 781 O O . LYS A 1 98 ? -12.039 0.037 -3.322 1 96.62 98 LYS A O 1
ATOM 786 N N . ARG A 1 99 ? -12.734 1.949 -2.494 1 96.81 99 ARG A N 1
ATOM 787 C CA . ARG A 1 99 ? -12.141 2.688 -3.607 1 96.81 99 ARG A CA 1
ATOM 788 C C . ARG A 1 99 ? -10.625 2.592 -3.586 1 96.81 99 ARG A C 1
ATOM 790 O O . ARG A 1 99 ? -9.984 2.473 -4.637 1 96.81 99 ARG A O 1
ATOM 797 N N . LEU A 1 100 ? -10.078 2.654 -2.418 1 97.56 100 LEU A N 1
ATOM 798 C CA . LEU A 1 100 ? -8.633 2.488 -2.287 1 97.56 100 LEU A CA 1
ATOM 799 C C . LEU A 1 100 ? -8.203 1.097 -2.742 1 97.56 100 LEU A C 1
ATOM 801 O O . LEU A 1 100 ? -7.172 0.946 -3.398 1 97.56 100 LEU A O 1
ATOM 805 N N . CYS A 1 101 ? -9 0.137 -2.42 1 98.19 101 CYS A N 1
ATOM 806 C CA . CYS A 1 101 ? -8.703 -1.23 -2.834 1 98.19 101 CYS A CA 1
ATOM 807 C C . CYS A 1 101 ? -8.742 -1.36 -4.352 1 98.19 101 CYS A C 1
ATOM 809 O O . CYS A 1 101 ? -7.902 -2.035 -4.945 1 98.19 101 CYS A O 1
ATOM 811 N N . LEU A 1 102 ? -9.734 -0.732 -4.969 1 98 102 LEU A N 1
ATOM 812 C CA . LEU A 1 102 ? -9.828 -0.767 -6.426 1 98 102 LEU A CA 1
ATOM 813 C C . LEU A 1 102 ? -8.617 -0.104 -7.07 1 98 102 LEU A C 1
ATOM 815 O O . LEU A 1 102 ? -8.039 -0.644 -8.016 1 98 102 LEU A O 1
ATOM 819 N N . LEU A 1 103 ? -8.242 0.993 -6.504 1 97.12 103 LEU A N 1
ATOM 820 C CA . LEU A 1 103 ? -7.094 1.71 -7.043 1 97.12 103 LEU A CA 1
ATOM 821 C C . LEU A 1 103 ? -5.812 0.908 -6.84 1 97.12 103 LEU A C 1
ATOM 823 O O . LEU A 1 103 ? -5.012 0.766 -7.766 1 97.12 103 LEU A O 1
ATOM 827 N N . GLY A 1 104 ? -5.652 0.406 -5.629 1 98 104 GLY A N 1
ATOM 828 C CA . GLY A 1 104 ? -4.477 -0.408 -5.355 1 98 104 GLY A CA 1
ATOM 829 C C . GLY A 1 104 ? -4.395 -1.646 -6.227 1 98 104 GLY A C 1
ATOM 830 O O . GLY A 1 104 ? -3.32 -1.991 -6.723 1 98 104 GLY A O 1
ATOM 831 N N . GLY A 1 105 ? -5.566 -2.303 -6.395 1 98.06 105 GLY A N 1
ATOM 832 C CA . GLY A 1 105 ? -5.605 -3.457 -7.277 1 98.06 105 GLY A CA 1
ATOM 833 C C . GLY A 1 105 ? -5.277 -3.117 -8.719 1 98.06 105 GLY A C 1
ATOM 834 O O . GLY A 1 105 ? -4.578 -3.873 -9.391 1 98.06 105 GLY A O 1
ATOM 835 N N . PHE A 1 106 ? -5.746 -2.025 -9.133 1 97.94 106 PHE A N 1
ATOM 836 C CA . PHE A 1 106 ? -5.48 -1.572 -10.5 1 97.94 106 PHE A CA 1
ATOM 837 C C . PHE A 1 106 ? -3.992 -1.301 -10.695 1 97.94 106 PHE A C 1
ATOM 839 O O . PHE A 1 106 ? -3.406 -1.726 -11.695 1 97.94 106 PHE A O 1
ATOM 846 N N . LEU A 1 107 ? -3.408 -0.616 -9.781 1 97.25 107 LEU A N 1
ATOM 847 C CA . LEU A 1 107 ? -1.99 -0.289 -9.883 1 97.25 107 LEU A CA 1
ATOM 848 C C . LEU A 1 107 ? -1.138 -1.554 -9.852 1 97.25 107 LEU A C 1
ATOM 850 O O . LEU A 1 107 ? -0.133 -1.646 -10.562 1 97.25 107 LEU A O 1
ATOM 854 N N . LEU A 1 108 ? -1.511 -2.465 -9.023 1 97.06 108 LEU A N 1
ATOM 855 C CA . LEU A 1 108 ? -0.797 -3.736 -8.984 1 97.06 108 LEU A CA 1
ATOM 856 C C . LEU A 1 108 ? -0.917 -4.465 -10.32 1 97.06 108 LEU A C 1
ATOM 858 O O . LEU A 1 108 ? 0.075 -4.973 -10.852 1 97.06 108 LEU A O 1
ATOM 862 N N . PHE A 1 109 ? -2.1 -4.504 -10.891 1 97.94 109 PHE A N 1
ATOM 863 C CA . PHE A 1 109 ? -2.322 -5.18 -12.164 1 97.94 109 PHE A CA 1
ATOM 864 C C . PHE A 1 109 ? -1.502 -4.527 -13.266 1 97.94 109 PHE A C 1
ATOM 866 O O . PHE A 1 109 ? -0.983 -5.215 -14.148 1 97.94 109 PHE A O 1
ATOM 873 N N . CYS A 1 110 ? -1.336 -3.268 -13.242 1 96.81 110 CYS A N 1
ATOM 874 C CA . CYS A 1 110 ? -0.641 -2.514 -14.281 1 96.81 110 CYS A CA 1
ATOM 875 C C . CYS A 1 110 ? 0.83 -2.91 -14.344 1 96.81 110 CYS A C 1
ATOM 877 O O . CYS A 1 110 ? 1.508 -2.623 -15.336 1 96.81 110 CYS A O 1
ATOM 879 N N . ARG A 1 111 ? 1.304 -3.58 -13.352 1 94.56 111 ARG A N 1
ATOM 880 C CA . ARG A 1 111 ? 2.697 -4.012 -13.391 1 94.56 111 ARG A CA 1
ATOM 881 C C . ARG A 1 111 ? 2.908 -5.094 -14.438 1 94.56 111 ARG A C 1
ATOM 883 O O . ARG A 1 111 ? 4.031 -5.309 -14.906 1 94.56 111 ARG A O 1
ATOM 890 N N . PHE A 1 112 ? 1.823 -5.793 -14.773 1 95.12 112 PHE A N 1
ATOM 891 C CA . PHE A 1 112 ? 1.932 -6.855 -15.773 1 95.12 112 PHE A CA 1
ATOM 892 C C . PHE A 1 112 ? 2.145 -6.27 -17.156 1 95.12 112 PHE A C 1
ATOM 894 O O . PHE A 1 112 ? 3.133 -6.586 -17.828 1 95.12 112 PHE A O 1
ATOM 901 N N . PRO A 1 113 ? 1.273 -5.418 -17.719 1 94.56 113 PRO A N 1
ATOM 902 C CA . PRO A 1 113 ? 1.532 -4.855 -19.047 1 94.56 113 PRO A CA 1
ATOM 903 C C . PRO A 1 113 ? 2.812 -4.023 -19.094 1 94.56 113 PRO A C 1
ATOM 905 O O . PRO A 1 113 ? 3.367 -3.797 -20.172 1 94.56 113 PRO A O 1
ATOM 908 N N . MET A 1 114 ? 3.336 -3.607 -17.969 1 91.94 114 MET A N 1
ATOM 909 C CA . MET A 1 114 ? 4.578 -2.838 -17.922 1 91.94 114 MET A CA 1
ATOM 910 C C . MET A 1 114 ? 5.785 -3.762 -17.828 1 91.94 114 MET A C 1
ATOM 912 O O . MET A 1 114 ? 6.93 -3.301 -17.844 1 91.94 114 MET A O 1
ATOM 916 N N . SER A 1 115 ? 5.582 -5.016 -17.734 1 89.88 115 SER A N 1
ATOM 917 C CA . SER A 1 115 ? 6.637 -5.984 -17.453 1 89.88 115 SER A CA 1
ATOM 918 C C . SER A 1 115 ? 7.684 -6 -18.562 1 89.88 115 SER A C 1
ATOM 920 O O . SER A 1 115 ? 8.844 -6.332 -18.312 1 89.88 115 SER A O 1
ATOM 922 N N . PRO A 1 116 ? 7.312 -5.727 -19.797 1 86.25 116 PRO A N 1
ATOM 923 C CA . PRO A 1 116 ? 8.359 -5.711 -20.828 1 86.25 116 PRO A CA 1
ATOM 924 C C . PRO A 1 116 ? 9.43 -4.656 -20.562 1 86.25 116 PRO A C 1
ATOM 926 O O . PRO A 1 116 ? 10.539 -4.754 -21.094 1 86.25 116 PRO A O 1
ATOM 929 N N . TRP A 1 117 ? 9.125 -3.701 -19.781 1 80.31 117 TRP A N 1
ATOM 930 C CA . TRP A 1 117 ? 10.07 -2.635 -19.469 1 80.31 117 TRP A CA 1
ATOM 931 C C . TRP A 1 117 ? 10.836 -2.947 -18.188 1 80.31 117 TRP A C 1
ATOM 933 O O . TRP A 1 117 ? 11.68 -2.154 -17.75 1 80.31 117 TRP A O 1
ATOM 943 N N . ALA A 1 118 ? 10.5 -4.035 -17.594 1 75 118 ALA A N 1
ATOM 944 C CA . ALA A 1 118 ? 11.172 -4.434 -16.359 1 75 118 ALA A CA 1
ATOM 945 C C . ALA A 1 118 ? 12.602 -4.887 -16.625 1 75 118 ALA A C 1
ATOM 947 O O . ALA A 1 118 ? 12.922 -5.316 -17.734 1 75 118 ALA A O 1
ATOM 948 N N . HIS A 1 119 ? 13.43 -4.559 -15.633 1 64.5 119 HIS A N 1
ATOM 949 C CA . HIS A 1 119 ? 14.805 -5.035 -15.734 1 64.5 119 HIS A CA 1
ATOM 950 C C . HIS A 1 119 ? 14.875 -6.547 -15.555 1 64.5 119 HIS A C 1
ATOM 952 O O . HIS A 1 119 ? 14.195 -7.109 -14.688 1 64.5 119 HIS A O 1
ATOM 958 N N . ASP A 1 120 ? 15.312 -7.145 -16.594 1 54.06 120 ASP A N 1
ATOM 959 C CA . ASP A 1 120 ? 15.492 -8.586 -16.453 1 54.06 120 ASP A CA 1
ATOM 960 C C . ASP A 1 120 ? 16.703 -8.906 -15.586 1 54.06 120 ASP A C 1
ATOM 962 O O . ASP A 1 120 ? 17.844 -8.805 -16.031 1 54.06 120 ASP A O 1
ATOM 966 N N . THR A 1 121 ? 16.812 -8.375 -14.359 1 46.25 121 THR A N 1
ATOM 967 C CA . THR A 1 121 ? 18.047 -8.484 -13.578 1 46.25 121 THR A CA 1
ATOM 968 C C . THR A 1 121 ? 18.562 -9.922 -13.578 1 46.25 121 THR A C 1
ATOM 970 O O . THR A 1 121 ? 19.656 -10.188 -13.109 1 46.25 121 THR A O 1
ATOM 973 N N . GLY A 1 122 ? 18.375 -10.688 -14.375 1 40.28 122 GLY A N 1
ATOM 974 C CA . GLY A 1 122 ? 18.953 -12.016 -14.438 1 40.28 122 GLY A CA 1
ATOM 975 C C . GLY A 1 122 ? 19.031 -12.695 -13.078 1 40.28 122 GLY A C 1
ATOM 976 O O . GLY A 1 122 ? 19.438 -13.859 -12.984 1 40.28 122 GLY A O 1
ATOM 977 N N . ILE A 1 123 ? 19.484 -11.922 -12.086 1 33.62 123 ILE A N 1
ATOM 978 C CA . ILE A 1 123 ? 19.828 -12.562 -10.828 1 33.62 123 ILE A CA 1
ATOM 979 C C . ILE A 1 123 ? 18.641 -13.344 -10.289 1 33.62 123 ILE A C 1
ATOM 981 O O . ILE A 1 123 ? 17.609 -12.758 -9.93 1 33.62 123 ILE A O 1
ATOM 985 N N . PHE A 1 124 ? 18.453 -14.445 -10.953 1 33.88 124 PHE A N 1
ATOM 986 C CA . PHE A 1 124 ? 17.719 -15.516 -10.305 1 33.88 124 PHE A CA 1
ATOM 987 C C . PHE A 1 124 ? 18.469 -16.047 -9.094 1 33.88 124 PHE A C 1
ATOM 989 O O . PHE A 1 124 ? 19.609 -16.516 -9.219 1 33.88 124 PHE A O 1
ATOM 996 N N . ASP A 1 125 ? 18.719 -15.367 -8.055 1 33.06 125 ASP A N 1
ATOM 997 C CA . ASP A 1 125 ? 19.375 -16.109 -6.98 1 33.06 125 ASP A CA 1
ATOM 998 C C . ASP A 1 125 ? 18.75 -17.484 -6.797 1 33.06 125 ASP A C 1
ATOM 1000 O O . ASP A 1 125 ? 17.547 -17.594 -6.578 1 33.06 125 ASP A O 1
ATOM 1004 N N . GLU A 1 126 ? 19.312 -18.5 -7.316 1 34.19 126 GLU A N 1
ATOM 1005 C CA . GLU A 1 126 ? 19.016 -19.922 -7.16 1 34.19 126 GLU A CA 1
ATOM 1006 C C . GLU A 1 126 ? 18.609 -20.25 -5.727 1 34.19 126 GLU A C 1
ATOM 1008 O O . GLU A 1 126 ? 17.953 -21.266 -5.477 1 34.19 126 GLU A O 1
ATOM 1013 N N . THR A 1 127 ? 19.484 -20 -4.785 1 34.06 127 THR A N 1
ATOM 1014 C CA . THR A 1 127 ? 19.188 -20.438 -3.426 1 34.06 127 THR A CA 1
ATOM 1015 C C . THR A 1 127 ? 17.734 -20.094 -3.064 1 34.06 127 THR A C 1
ATOM 1017 O O . THR A 1 127 ? 17.188 -20.656 -2.111 1 34.06 127 THR A O 1
ATOM 1020 N N . CYS A 1 128 ? 17.172 -18.938 -3.43 1 35.91 128 CYS A N 1
ATOM 1021 C CA . CYS A 1 128 ? 15.742 -18.828 -3.656 1 35.91 128 CYS A CA 1
ATOM 1022 C C . CYS A 1 128 ? 15.352 -19.406 -5.008 1 35.91 128 CYS A C 1
ATOM 1024 O O . CYS A 1 128 ? 15.531 -18.766 -6.043 1 35.91 128 CYS A O 1
ATOM 1026 N N . LYS A 1 129 ? 15.805 -20.641 -5.43 1 35.38 129 LYS A N 1
ATOM 1027 C CA . LYS A 1 129 ? 15.57 -21.312 -6.703 1 35.38 129 LYS A CA 1
ATOM 1028 C C . LYS A 1 129 ? 14.633 -20.5 -7.59 1 35.38 129 LYS A C 1
ATOM 1030 O O . LYS A 1 129 ? 14.648 -20.656 -8.812 1 35.38 129 LYS A O 1
ATOM 1035 N N . GLY A 1 130 ? 13.312 -20.453 -7.344 1 30.78 130 GLY A N 1
ATOM 1036 C CA . GLY A 1 130 ? 12.617 -19.578 -8.273 1 30.78 130 GLY A CA 1
ATOM 1037 C C . GLY A 1 130 ? 13.125 -18.141 -8.234 1 30.78 130 GLY A C 1
ATOM 1038 O O . GLY A 1 130 ? 13.789 -17.75 -7.277 1 30.78 130 GLY A O 1
ATOM 1039 N N . GLY A 1 131 ? 13.258 -17.438 -9.25 1 34.56 131 GLY A N 1
ATOM 1040 C CA . GLY A 1 131 ? 13.719 -16.078 -9.492 1 34.56 131 GLY A CA 1
ATOM 1041 C C . GLY A 1 131 ? 13.711 -15.219 -8.242 1 34.56 131 GLY A C 1
ATOM 1042 O O . GLY A 1 131 ? 13.219 -15.641 -7.195 1 34.56 131 GLY A O 1
ATOM 1043 N N . GLY A 1 132 ? 14.594 -13.875 -8.383 1 43.94 132 GLY A N 1
ATOM 1044 C CA . GLY A 1 132 ? 15.008 -12.602 -7.805 1 43.94 132 GLY A CA 1
ATOM 1045 C C . GLY A 1 132 ? 13.969 -12 -6.879 1 43.94 132 GLY A C 1
ATOM 1046 O O . GLY A 1 132 ? 14.297 -11.203 -5.996 1 43.94 132 GLY A O 1
ATOM 1047 N N . THR A 1 133 ? 12.734 -12.039 -7.137 1 58.16 133 THR A N 1
ATOM 1048 C CA . THR A 1 133 ? 11.867 -11.094 -6.441 1 58.16 133 THR A CA 1
ATOM 1049 C C . THR A 1 133 ? 11.32 -11.703 -5.152 1 58.16 133 THR A C 1
ATOM 1051 O O . THR A 1 133 ? 11.25 -12.922 -5.02 1 58.16 133 THR A O 1
ATOM 1054 N N . PHE A 1 134 ? 11.375 -11.086 -4.105 1 71.88 134 PHE A N 1
ATOM 1055 C CA . PHE A 1 134 ? 10.781 -11.422 -2.818 1 71.88 134 PHE A CA 1
ATOM 1056 C C . PHE A 1 134 ? 9.273 -11.164 -2.832 1 71.88 134 PHE A C 1
ATOM 1058 O O . PHE A 1 134 ? 8.617 -11.258 -1.796 1 71.88 134 PHE A O 1
ATOM 1065 N N . GLU A 1 135 ? 8.789 -11.07 -4.117 1 82.69 135 GLU A N 1
ATOM 1066 C CA . GLU A 1 135 ? 7.375 -10.727 -4.199 1 82.69 135 GLU A CA 1
ATOM 1067 C C . GLU A 1 135 ? 6.535 -11.922 -4.637 1 82.69 135 GLU A C 1
ATOM 1069 O O . GLU A 1 135 ? 6.965 -12.711 -5.477 1 82.69 135 GLU A O 1
ATOM 1074 N N . TRP A 1 136 ? 5.344 -11.984 -4.152 1 88.06 136 TRP A N 1
ATOM 1075 C CA . TRP A 1 136 ? 4.367 -12.992 -4.543 1 88.06 136 TRP A CA 1
ATOM 1076 C C . TRP A 1 136 ? 4.078 -12.922 -6.039 1 88.06 136 TRP A C 1
ATOM 1078 O O . TRP A 1 136 ? 3.951 -11.828 -6.598 1 88.06 136 TRP A O 1
ATOM 1088 N N . LEU A 1 137 ? 3.994 -14.125 -6.785 1 90.56 137 LEU A N 1
ATOM 1089 C CA . LEU A 1 137 ? 3.504 -14.305 -8.148 1 90.56 137 LEU A CA 1
ATOM 1090 C C . LEU A 1 137 ? 4.531 -13.812 -9.164 1 90.56 137 LEU A C 1
ATOM 1092 O O . LEU A 1 137 ? 4.5 -14.211 -10.328 1 90.56 137 LEU A O 1
ATOM 1096 N N . ARG A 1 138 ? 5.391 -12.922 -8.797 1 87.88 138 ARG A N 1
ATOM 1097 C CA . ARG A 1 138 ? 6.211 -12.18 -9.75 1 87.88 138 ARG A CA 1
ATOM 1098 C C . ARG A 1 138 ? 7.227 -13.094 -10.422 1 87.88 138 ARG A C 1
ATOM 1100 O O . ARG A 1 138 ? 7.941 -13.836 -9.75 1 87.88 138 ARG A O 1
ATOM 1107 N N . ALA A 1 139 ? 7.215 -13.008 -11.711 1 85.62 139 ALA A N 1
ATOM 1108 C CA . ALA A 1 139 ? 8.195 -13.68 -12.555 1 85.62 139 ALA A CA 1
ATOM 1109 C C . ALA A 1 139 ? 8.969 -12.672 -13.406 1 85.62 139 ALA A C 1
ATOM 1111 O O . ALA A 1 139 ? 8.539 -11.531 -13.57 1 85.62 139 ALA A O 1
ATOM 1112 N N . SER A 1 140 ? 10.117 -13.133 -13.773 1 76 140 SER A N 1
ATOM 1113 C CA . SER A 1 140 ? 10.852 -12.336 -14.75 1 76 140 SER A CA 1
ATOM 1114 C C . SER A 1 140 ? 10.18 -12.375 -16.125 1 76 140 SER A C 1
ATOM 1116 O O . SER A 1 140 ? 9.398 -13.281 -16.406 1 76 140 SER A O 1
ATOM 1118 N N . PRO A 1 141 ? 10.477 -11.367 -16.844 1 77.12 141 PRO A N 1
ATOM 1119 C CA . PRO A 1 141 ? 9.906 -11.383 -18.203 1 77.12 141 PRO A CA 1
ATOM 1120 C C . PRO A 1 141 ? 10.266 -12.641 -18.969 1 77.12 141 PRO A C 1
ATOM 1122 O O . PRO A 1 141 ? 9.445 -13.164 -19.734 1 77.12 141 PRO A O 1
ATOM 1125 N N . SER A 1 142 ? 11.398 -13.188 -18.75 1 78 142 SER A N 1
ATOM 1126 C CA . SER A 1 142 ? 11.852 -14.367 -19.484 1 78 142 SER A CA 1
ATOM 1127 C C . SER A 1 142 ? 11.078 -15.609 -19.078 1 78 142 SER A C 1
ATOM 1129 O O . SER A 1 142 ? 10.922 -16.547 -19.875 1 78 142 SER A O 1
ATOM 1131 N N . GLN A 1 143 ? 10.578 -15.695 -17.891 1 80.56 143 GLN A N 1
ATOM 1132 C CA . GLN A 1 143 ? 9.789 -16.828 -17.406 1 80.56 143 GLN A CA 1
ATOM 1133 C C . GLN A 1 143 ? 8.398 -16.828 -18.031 1 80.56 143 GLN A C 1
ATOM 1135 O O . GLN A 1 143 ? 7.836 -17.891 -18.312 1 80.56 143 GLN A O 1
ATOM 1140 N N . GLY A 1 144 ? 7.906 -15.641 -18.266 1 87.75 144 GLY A N 1
ATOM 1141 C CA . GLY A 1 144 ? 6.629 -15.492 -18.938 1 87.75 144 GLY A CA 1
ATOM 1142 C C . GLY A 1 144 ? 5.441 -15.805 -18.047 1 87.75 144 GLY A C 1
ATOM 1143 O O . GLY A 1 144 ? 5.609 -16.094 -16.859 1 87.75 144 GLY A O 1
ATOM 1144 N N . VAL A 1 145 ? 4.293 -15.719 -18.625 1 95.44 145 VAL A N 1
ATOM 1145 C CA . VAL A 1 145 ? 3.023 -15.992 -17.953 1 95.44 145 VAL A CA 1
ATOM 1146 C C . VAL A 1 145 ? 2.715 -17.484 -18.031 1 95.44 145 VAL A C 1
ATOM 1148 O O . VAL A 1 145 ? 2.789 -18.094 -19.094 1 95.44 145 VAL A O 1
ATOM 1151 N N . CYS A 1 146 ? 2.402 -18.078 -16.859 1 97.25 146 CYS A N 1
ATOM 1152 C CA . CYS A 1 146 ? 2.154 -19.516 -16.891 1 97.25 146 CYS A CA 1
ATOM 1153 C C . CYS A 1 146 ? 1.499 -19.984 -15.602 1 97.25 146 CYS A C 1
ATOM 1155 O O . CYS A 1 146 ? 1.888 -19.562 -14.508 1 97.25 146 CYS A O 1
ATOM 1157 N N . THR A 1 147 ? 0.517 -20.812 -15.742 1 96.88 147 THR A N 1
ATOM 1158 C CA . THR A 1 147 ? 0.065 -21.656 -14.648 1 96.88 147 THR A CA 1
ATOM 1159 C C . THR A 1 147 ? 0.76 -23.016 -14.695 1 96.88 147 THR A C 1
ATOM 1161 O O . THR A 1 147 ? 0.632 -23.75 -15.672 1 96.88 147 THR A O 1
ATOM 1164 N N . TYR A 1 148 ? 1.459 -23.328 -13.688 1 95.81 148 TYR A N 1
ATOM 1165 C CA . TYR A 1 148 ? 2.213 -24.562 -13.664 1 95.81 148 TYR A CA 1
ATOM 1166 C C . TYR A 1 148 ? 2.021 -25.297 -12.336 1 95.81 148 TYR A C 1
ATOM 1168 O O . TYR A 1 148 ? 1.454 -24.75 -11.391 1 95.81 148 TYR A O 1
ATOM 1176 N N . SER A 1 149 ? 2.408 -26.531 -12.312 1 94.12 149 SER A N 1
ATOM 1177 C CA . SER A 1 149 ? 2.234 -27.375 -11.125 1 94.12 149 SER A CA 1
ATOM 1178 C C . SER A 1 149 ? 3.254 -27.016 -10.047 1 94.12 149 SER A C 1
ATOM 1180 O O . SER A 1 149 ? 4.461 -27.078 -10.289 1 94.12 149 SER A O 1
ATOM 1182 N N . GLY A 1 150 ? 2.711 -26.578 -8.945 1 92.31 150 GLY A N 1
ATOM 1183 C CA . GLY A 1 150 ? 3.574 -26.438 -7.781 1 92.31 150 GLY A CA 1
ATOM 1184 C C . GLY A 1 150 ? 3.719 -27.734 -6.996 1 92.31 150 GLY A C 1
ATOM 1185 O O . GLY A 1 150 ? 3.285 -28.797 -7.449 1 92.31 150 GLY A O 1
ATOM 1186 N N . LYS A 1 151 ? 4.371 -27.672 -5.875 1 90.88 151 LYS A N 1
ATOM 1187 C CA . LYS A 1 151 ? 4.586 -28.844 -5.039 1 90.88 151 LYS A CA 1
ATOM 1188 C C . LYS A 1 151 ? 3.271 -29.375 -4.465 1 90.88 151 LYS A C 1
ATOM 1190 O O . LYS A 1 151 ? 3.053 -30.578 -4.391 1 90.88 151 LYS A O 1
ATOM 1195 N N . TYR A 1 152 ? 2.359 -28.469 -4.105 1 90 152 TYR A N 1
ATOM 1196 C CA . TYR A 1 152 ? 1.138 -28.875 -3.416 1 90 152 TYR A CA 1
ATOM 1197 C C . TYR A 1 152 ? -0.096 -28.453 -4.207 1 90 152 TYR A C 1
ATOM 1199 O O . TYR A 1 152 ? -1.156 -29.078 -4.09 1 90 152 TYR A O 1
ATOM 1207 N N . HIS A 1 153 ? 0.019 -27.391 -4.949 1 92.31 153 HIS A N 1
ATOM 1208 C CA . HIS A 1 153 ? -1.081 -26.812 -5.707 1 92.31 153 HIS A CA 1
ATOM 1209 C C . HIS A 1 153 ? -0.573 -26.125 -6.969 1 92.31 153 HIS A C 1
ATOM 1211 O O . HIS A 1 153 ? 0.614 -26.203 -7.289 1 92.31 153 HIS A O 1
ATOM 1217 N N . LEU A 1 154 ? -1.441 -25.609 -7.699 1 94 154 LEU A N 1
ATOM 1218 C CA . LEU A 1 154 ? -0.979 -24.906 -8.891 1 94 154 LEU A CA 1
ATOM 1219 C C . LEU A 1 154 ? -0.274 -23.609 -8.516 1 94 154 LEU A C 1
ATOM 1221 O O . LEU A 1 154 ? -0.497 -23.062 -7.43 1 94 154 LEU A O 1
ATOM 1225 N N . ALA A 1 155 ? 0.612 -23.141 -9.305 1 94 155 ALA A N 1
ATOM 1226 C CA . ALA A 1 155 ? 1.383 -21.922 -9.133 1 94 155 ALA A CA 1
ATOM 1227 C C . ALA A 1 155 ? 1.195 -20.984 -10.328 1 94 155 ALA A C 1
ATOM 1229 O O . ALA A 1 155 ? 0.919 -21.422 -11.438 1 94 155 ALA A O 1
ATOM 1230 N N . TRP A 1 156 ? 1.29 -19.719 -10.055 1 95.38 156 TRP A N 1
ATOM 1231 C CA . TRP A 1 156 ? 1.131 -18.719 -11.102 1 95.38 156 TRP A CA 1
ATOM 1232 C C . TRP A 1 156 ? 2.41 -17.906 -11.281 1 95.38 156 TRP A C 1
ATOM 1234 O O . TRP A 1 156 ? 2.908 -17.297 -10.328 1 95.38 156 TRP A O 1
ATOM 1244 N N . SER A 1 157 ? 2.898 -17.953 -12.469 1 94 157 SER A N 1
ATOM 1245 C CA . SER A 1 157 ? 3.994 -17.078 -12.891 1 94 157 SER A CA 1
ATOM 1246 C C . SER A 1 157 ? 3.477 -15.875 -13.68 1 94 157 SER A C 1
ATOM 1248 O O . SER A 1 157 ? 2.871 -16.047 -14.742 1 94 157 SER A O 1
ATOM 1250 N N . VAL A 1 158 ? 3.699 -14.711 -13.18 1 94.56 158 VAL A N 1
ATOM 1251 C CA . VAL A 1 158 ? 3.236 -13.5 -13.852 1 94.56 158 VAL A CA 1
ATOM 1252 C C . VAL A 1 158 ? 4.375 -12.484 -13.938 1 94.56 158 VAL A C 1
ATOM 1254 O O . VAL A 1 158 ? 4.832 -11.969 -12.914 1 94.56 158 VAL A O 1
ATOM 1257 N N . PRO A 1 159 ? 4.82 -12.25 -15.164 1 92.69 159 PRO A N 1
ATOM 1258 C CA . PRO A 1 159 ? 5.801 -11.172 -15.273 1 92.69 159 PRO A CA 1
ATOM 1259 C C . PRO A 1 159 ? 5.246 -9.82 -14.828 1 92.69 159 PRO A C 1
ATOM 1261 O O . PRO A 1 159 ? 4.133 -9.453 -15.203 1 92.69 159 PRO A O 1
ATOM 1264 N N . MET A 1 160 ? 6.055 -9.156 -13.977 1 91.38 160 MET A N 1
ATOM 1265 C CA . MET A 1 160 ? 5.637 -7.855 -13.461 1 91.38 160 MET A CA 1
ATOM 1266 C C . MET A 1 160 ? 6.801 -6.871 -13.461 1 91.38 160 MET A C 1
ATOM 1268 O O . MET A 1 160 ? 7.945 -7.254 -13.211 1 91.38 160 MET A O 1
ATOM 1272 N N . TYR A 1 161 ? 6.469 -5.641 -13.695 1 88.44 161 TYR A N 1
ATOM 1273 C CA . TYR A 1 161 ? 7.438 -4.559 -13.547 1 88.44 161 TYR A CA 1
ATOM 1274 C C . TYR A 1 161 ? 7.953 -4.488 -12.117 1 88.44 161 TYR A C 1
ATOM 1276 O O . TYR A 1 161 ? 7.277 -4.926 -11.18 1 88.44 161 TYR A O 1
ATOM 1284 N N . GLU A 1 162 ? 9.094 -3.939 -11.867 1 84.12 162 GLU A N 1
ATOM 1285 C CA . GLU A 1 162 ? 9.711 -3.877 -10.547 1 84.12 162 GLU A CA 1
ATOM 1286 C C . GLU A 1 162 ? 8.938 -2.951 -9.617 1 84.12 162 GLU A C 1
ATOM 1288 O O . GLU A 1 162 ? 8.344 -1.966 -10.062 1 84.12 162 GLU A O 1
ATOM 1293 N N . PRO A 1 163 ? 8.992 -3.346 -8.32 1 84.62 163 PRO A N 1
ATOM 1294 C CA . PRO A 1 163 ? 8.453 -2.381 -7.363 1 84.62 163 PRO A CA 1
ATOM 1295 C C . PRO A 1 163 ? 9.336 -1.142 -7.211 1 84.62 163 PRO A C 1
ATOM 1297 O O . PRO A 1 163 ? 10.555 -1.259 -7.09 1 84.62 163 PRO A O 1
ATOM 1300 N N . THR A 1 164 ? 8.773 0.003 -7.34 1 86.44 164 THR A N 1
ATOM 1301 C CA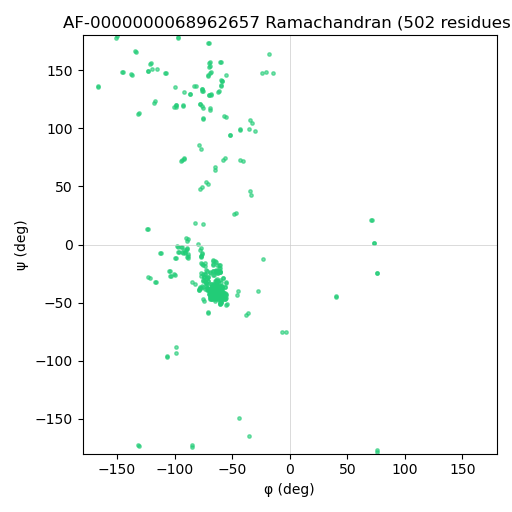 . THR A 1 164 ? 9.422 1.298 -7.176 1 86.44 164 THR A CA 1
ATOM 1302 C C . THR A 1 164 ? 8.594 2.211 -6.277 1 86.44 164 THR A C 1
ATOM 1304 O O . THR A 1 164 ? 7.699 1.746 -5.566 1 86.44 164 THR A O 1
ATOM 1307 N N . TYR A 1 165 ? 9.023 3.426 -6.195 1 88.44 165 TYR A N 1
ATOM 1308 C CA . TYR A 1 165 ? 8.227 4.395 -5.449 1 88.44 165 TYR A CA 1
ATOM 1309 C C . TYR A 1 165 ? 6.855 4.578 -6.094 1 88.44 165 TYR A C 1
ATOM 1311 O O . TYR A 1 165 ? 5.859 4.801 -5.398 1 88.44 165 TYR A O 1
ATOM 1319 N N . LEU A 1 166 ? 6.777 4.441 -7.426 1 84.81 166 LEU A N 1
ATOM 1320 C CA . LEU A 1 166 ? 5.535 4.684 -8.148 1 84.81 166 LEU A CA 1
ATOM 1321 C C . LEU A 1 166 ? 4.832 3.373 -8.477 1 84.81 166 LEU A C 1
ATOM 1323 O O . LEU A 1 166 ? 3.619 3.355 -8.711 1 84.81 166 LEU A O 1
ATOM 1327 N N . SER A 1 167 ? 5.598 2.338 -8.562 1 88.19 167 SER A N 1
ATOM 1328 C CA . SER A 1 167 ? 5.047 1.013 -8.836 1 88.19 167 SER A CA 1
ATOM 1329 C C . SER A 1 167 ? 4.902 0.205 -7.547 1 88.19 167 SER A C 1
ATOM 1331 O O . SER A 1 167 ? 5.898 -0.14 -6.91 1 88.19 167 SER A O 1
ATOM 1333 N N . GLN A 1 168 ? 3.684 -0.185 -7.266 1 92.06 168 GLN A N 1
ATOM 1334 C CA . GLN A 1 168 ? 3.387 -0.831 -5.992 1 92.06 168 GLN A CA 1
ATOM 1335 C C . GLN A 1 168 ? 3.867 -2.279 -5.984 1 92.06 168 GLN A C 1
ATOM 1337 O O . GLN A 1 168 ? 3.666 -3.012 -6.953 1 92.06 168 GLN A O 1
ATOM 1342 N N . GLY A 1 169 ? 4.52 -2.623 -4.961 1 90 169 GLY A N 1
ATOM 1343 C CA . GLY A 1 169 ? 4.801 -4.039 -4.777 1 90 169 GLY A CA 1
ATOM 1344 C C . GLY A 1 169 ? 3.564 -4.852 -4.438 1 90 169 GLY A C 1
ATOM 1345 O O . GLY A 1 169 ? 2.5 -4.293 -4.176 1 90 169 GLY A O 1
ATOM 1346 N N . THR A 1 170 ? 3.73 -6.152 -4.402 1 92.62 170 THR A N 1
ATOM 1347 C CA . THR A 1 170 ? 2.609 -7.039 -4.102 1 92.62 170 THR A CA 1
ATOM 1348 C C . THR A 1 170 ? 2.131 -6.844 -2.668 1 92.62 170 THR A C 1
ATOM 1350 O O . THR A 1 170 ? 1.028 -7.262 -2.312 1 92.62 170 THR A O 1
ATOM 1353 N N . GLY A 1 171 ? 2.932 -6.164 -1.902 1 93.75 171 GLY A N 1
ATOM 1354 C CA . GLY A 1 171 ? 2.541 -5.84 -0.54 1 93.75 171 GLY A CA 1
ATOM 1355 C C . GLY A 1 171 ? 1.287 -4.992 -0.465 1 93.75 171 GLY A C 1
ATOM 1356 O O . GLY A 1 171 ? 0.581 -5.004 0.545 1 93.75 171 GLY A O 1
ATOM 1357 N N . ILE A 1 172 ? 1.004 -4.277 -1.521 1 97 172 ILE A N 1
ATOM 1358 C CA . ILE A 1 172 ? -0.18 -3.424 -1.523 1 97 172 ILE A CA 1
ATOM 1359 C C . ILE A 1 172 ? -1.436 -4.285 -1.399 1 97 172 ILE A C 1
ATOM 1361 O O . ILE A 1 172 ? -2.418 -3.871 -0.778 1 97 172 ILE A O 1
ATOM 1365 N N . HIS A 1 173 ? -1.371 -5.469 -1.981 1 97.25 173 HIS A N 1
ATOM 1366 C CA . HIS A 1 173 ? -2.479 -6.406 -1.836 1 97.25 173 HIS A CA 1
ATOM 1367 C C . HIS A 1 173 ? -2.703 -6.773 -0.372 1 97.25 173 HIS A C 1
ATOM 1369 O O . HIS A 1 173 ? -3.826 -6.688 0.128 1 97.25 173 HIS A O 1
ATOM 1375 N N . SER A 1 174 ? -1.654 -7.16 0.268 1 95.81 174 SER A N 1
ATOM 1376 C CA . SER A 1 174 ? -1.763 -7.543 1.671 1 95.81 174 SER A CA 1
ATOM 1377 C C . SER A 1 174 ? -2.215 -6.367 2.533 1 95.81 174 SER A C 1
ATOM 1379 O O . SER A 1 174 ? -3.033 -6.535 3.439 1 95.81 174 SER A O 1
ATOM 1381 N N . PHE A 1 175 ? -1.676 -5.223 2.262 1 97.62 175 PHE A N 1
ATOM 1382 C CA . PHE A 1 175 ? -2.029 -4.039 3.037 1 97.62 175 PHE A CA 1
ATOM 1383 C C . PHE A 1 175 ? -3.521 -3.75 2.932 1 97.62 175 PHE A C 1
ATOM 1385 O O . PHE A 1 175 ? -4.195 -3.559 3.945 1 97.62 175 PHE A O 1
ATOM 1392 N N . LEU A 1 176 ? -4 -3.736 1.741 1 97.56 176 LEU A N 1
ATOM 1393 C CA . LEU A 1 176 ? -5.398 -3.379 1.513 1 97.56 176 LEU A CA 1
ATOM 1394 C C . LEU A 1 176 ? -6.324 -4.508 1.953 1 97.56 176 LEU A C 1
ATOM 1396 O O . LEU A 1 176 ? -7.477 -4.262 2.316 1 97.56 176 LEU A O 1
ATOM 1400 N N . MET A 1 177 ? -5.785 -5.691 1.95 1 95.56 177 MET A N 1
ATOM 1401 C CA . MET A 1 177 ? -6.547 -6.852 2.402 1 95.56 177 MET A CA 1
ATOM 1402 C C . MET A 1 177 ? -6.742 -6.816 3.914 1 95.56 177 MET A C 1
ATOM 1404 O O . MET A 1 177 ? -7.852 -7.031 4.406 1 95.56 177 MET A O 1
ATOM 1408 N N . PHE A 1 178 ? -5.762 -6.418 4.668 1 95.06 178 PHE A N 1
ATOM 1409 C CA . PHE A 1 178 ? -5.797 -6.684 6.098 1 95.06 178 PHE A CA 1
ATOM 1410 C C . PHE A 1 178 ? -5.848 -5.383 6.891 1 95.06 178 PHE A C 1
ATOM 1412 O O . PHE A 1 178 ? -6.41 -5.34 7.988 1 95.06 178 PHE A O 1
ATOM 1419 N N . ALA A 1 179 ? -5.242 -4.344 6.391 1 95.25 179 ALA A N 1
ATOM 1420 C CA . ALA A 1 179 ? -5.129 -3.1 7.152 1 95.25 179 ALA A CA 1
ATOM 1421 C C . ALA A 1 179 ? -6.5 -2.596 7.582 1 95.25 179 ALA A C 1
ATOM 1423 O O . ALA A 1 179 ? -6.676 -2.148 8.719 1 95.25 179 ALA A O 1
ATOM 1424 N N . PRO A 1 180 ? -7.508 -2.646 6.684 1 93.12 180 PRO A N 1
ATOM 1425 C CA . PRO A 1 180 ? -8.82 -2.135 7.07 1 93.12 180 PRO A CA 1
ATOM 1426 C C . PRO A 1 180 ? -9.391 -2.836 8.297 1 93.12 180 PRO A C 1
ATOM 1428 O O . PRO A 1 180 ? -10.125 -2.221 9.086 1 93.12 180 PRO A O 1
ATOM 1431 N N . PHE A 1 181 ? -9.047 -4.059 8.531 1 89.5 181 PHE A N 1
ATOM 1432 C CA . PHE A 1 181 ? -9.523 -4.781 9.711 1 89.5 181 PHE A CA 1
ATOM 1433 C C . PHE A 1 181 ? -8.953 -4.176 10.984 1 89.5 181 PHE A C 1
ATOM 1435 O O . PHE A 1 181 ? -9.57 -4.258 12.047 1 89.5 181 PHE A O 1
ATOM 1442 N N . PHE A 1 182 ? -7.863 -3.51 10.852 1 88.88 182 PHE A N 1
ATOM 1443 C CA . PHE A 1 182 ? -7.16 -3.018 12.031 1 88.88 182 PHE A CA 1
ATOM 1444 C C . PHE A 1 182 ? -7.48 -1.549 12.281 1 88.88 182 PHE A C 1
ATOM 1446 O O . PHE A 1 182 ? -7.133 -1 13.328 1 88.88 182 PHE A O 1
ATOM 1453 N N . VAL A 1 183 ? -8.102 -0.924 11.328 1 88.69 183 VAL A N 1
ATOM 1454 C CA . VAL A 1 183 ? -8.289 0.514 11.5 1 88.69 183 VAL A CA 1
ATOM 1455 C C . VAL A 1 183 ? -9.773 0.827 11.672 1 88.69 183 VAL A C 1
ATOM 1457 O O . VAL A 1 183 ? -10.148 1.98 11.891 1 88.69 183 VAL A O 1
ATOM 1460 N N . THR A 1 184 ? -10.648 0.058 11.547 1 81.69 184 THR A N 1
ATOM 1461 C CA . THR A 1 184 ? -12.078 0.312 11.727 1 81.69 184 THR A CA 1
ATOM 1462 C C . THR A 1 184 ? -12.539 -0.147 13.109 1 81.69 184 THR A C 1
ATOM 1464 O O . THR A 1 184 ? -12.883 0.677 13.953 1 81.69 184 THR A O 1
ATOM 1467 N N . LYS A 1 185 ? -12.961 -1.36 13.406 1 70.06 185 LYS A N 1
ATOM 1468 C CA . LYS A 1 185 ? -13.406 -1.801 14.727 1 70.06 185 LYS A CA 1
ATOM 1469 C C . LYS A 1 185 ? -12.539 -2.947 15.242 1 70.06 185 LYS A C 1
ATOM 1471 O O . LYS A 1 185 ? -12.055 -3.764 14.461 1 70.06 185 LYS A O 1
ATOM 1476 N N . PRO A 1 186 ? -12.609 -2.781 16.531 1 64.62 186 PRO A N 1
ATOM 1477 C CA . PRO A 1 186 ? -11.781 -3.816 17.156 1 64.62 186 PRO A CA 1
ATOM 1478 C C . PRO A 1 186 ? -12.234 -5.23 16.812 1 64.62 186 PRO A C 1
ATOM 1480 O O . PRO A 1 186 ? -11.406 -6.125 16.625 1 64.62 186 PRO A O 1
ATOM 1483 N N . PHE A 1 187 ? -13.539 -5.367 16.766 1 62.5 187 PHE A N 1
ATOM 1484 C CA . PHE A 1 187 ? -14.031 -6.707 16.469 1 62.5 187 PHE A CA 1
ATOM 1485 C C . PHE A 1 187 ? -13.539 -7.176 15.109 1 62.5 187 PHE A C 1
ATOM 1487 O O . PHE A 1 187 ? -13.266 -8.359 14.914 1 62.5 187 PHE A O 1
ATOM 1494 N N . ASN A 1 188 ? -13.227 -6.285 14.32 1 72.88 188 ASN A N 1
ATOM 1495 C CA . ASN A 1 188 ? -12.766 -6.617 12.977 1 72.88 188 ASN A CA 1
ATOM 1496 C C . ASN A 1 188 ? -11.32 -7.098 12.984 1 72.88 188 ASN A C 1
ATOM 1498 O O . ASN A 1 188 ? -10.898 -7.84 12.094 1 72.88 188 ASN A O 1
ATOM 1502 N N . MET A 1 189 ? -10.75 -6.91 14.125 1 80.06 189 MET A N 1
ATOM 1503 C CA . MET A 1 189 ? -9.336 -7.266 14.203 1 80.06 189 MET A CA 1
ATOM 1504 C C . MET A 1 189 ? -9.164 -8.773 14.328 1 80.06 189 MET A C 1
ATOM 1506 O O . MET A 1 189 ? -8.25 -9.352 13.734 1 80.06 189 MET A O 1
ATOM 1510 N N . ILE A 1 190 ? -10.047 -9.414 15.047 1 79.69 190 ILE A N 1
ATOM 1511 C CA . ILE A 1 190 ? -9.961 -10.859 15.242 1 79.69 190 ILE A CA 1
ATOM 1512 C C . ILE A 1 190 ? -10.195 -11.57 13.906 1 79.69 190 ILE A C 1
ATOM 1514 O O . ILE A 1 190 ? -9.5 -12.531 13.586 1 79.69 190 ILE A O 1
ATOM 1518 N N . HIS A 1 191 ? -11.102 -11.031 13.117 1 81.56 191 HIS A N 1
ATOM 1519 C CA . HIS A 1 191 ? -11.375 -11.609 11.805 1 81.56 191 HIS A CA 1
ATOM 1520 C C . HIS A 1 191 ? -10.188 -11.43 10.867 1 81.56 191 HIS A C 1
ATOM 1522 O O . HIS A 1 191 ? -9.82 -12.352 10.141 1 81.56 191 HIS A O 1
ATOM 1528 N N . GLY A 1 192 ? -9.664 -10.305 11.039 1 86.81 192 GLY A N 1
ATOM 1529 C CA . GLY A 1 192 ? -8.492 -10.039 10.219 1 86.81 192 GLY A CA 1
ATOM 1530 C C . GLY A 1 192 ? -7.316 -10.93 10.555 1 86.81 192 GLY A C 1
ATOM 1531 O O . GLY A 1 192 ? -6.617 -11.406 9.656 1 86.81 192 GLY A O 1
ATOM 1532 N N . LEU A 1 193 ? -7.211 -11.164 11.805 1 88.44 193 LEU A N 1
ATOM 1533 C CA . LEU A 1 193 ? -6.117 -12.023 12.25 1 88.44 193 LEU A CA 1
ATOM 1534 C C . LEU A 1 193 ? -6.344 -13.469 11.812 1 88.44 193 LEU A C 1
ATOM 1536 O O . LEU A 1 193 ? -5.406 -14.141 11.383 1 88.44 193 LEU A O 1
ATOM 1540 N N . PHE A 1 194 ? -7.539 -13.906 11.938 1 87.81 194 PHE A N 1
ATOM 1541 C CA . PHE A 1 194 ? -7.875 -15.25 11.484 1 87.81 194 PHE A CA 1
ATOM 1542 C C . PHE A 1 194 ? -7.594 -15.406 10 1 87.81 194 PHE A C 1
ATOM 1544 O O . PHE A 1 194 ? -6.98 -16.391 9.578 1 87.81 194 PHE A O 1
ATOM 1551 N N . LEU A 1 195 ? -8.055 -14.43 9.25 1 89.56 195 LEU A N 1
ATOM 1552 C CA . LEU A 1 195 ? -7.828 -14.445 7.812 1 89.56 195 LEU A CA 1
ATOM 1553 C C . LEU A 1 195 ? -6.34 -14.453 7.492 1 89.56 195 LEU A C 1
ATOM 1555 O O . LEU A 1 195 ? -5.891 -15.195 6.613 1 89.56 195 LEU A O 1
ATOM 1559 N N . PHE A 1 196 ? -5.641 -13.734 8.234 1 92.38 196 PHE A N 1
ATOM 1560 C CA . PHE A 1 196 ? -4.207 -13.609 8 1 92.38 196 PHE A CA 1
ATOM 1561 C C . PHE A 1 196 ? -3.486 -14.914 8.328 1 92.38 196 PHE A C 1
ATOM 1563 O O . PHE A 1 196 ? -2.652 -15.383 7.551 1 92.38 196 PHE A O 1
ATOM 1570 N N . ILE A 1 197 ? -3.777 -15.508 9.445 1 91.75 197 ILE A N 1
ATOM 1571 C CA . ILE A 1 197 ? -3.1 -16.703 9.93 1 91.75 197 ILE A CA 1
ATOM 1572 C C . ILE A 1 197 ? -3.443 -17.891 9.039 1 91.75 197 ILE A C 1
ATOM 1574 O O . ILE A 1 197 ? -2.561 -18.656 8.656 1 91.75 197 ILE A O 1
ATOM 1578 N N . THR A 1 198 ? -4.668 -17.953 8.625 1 91.25 198 THR A N 1
ATOM 1579 C CA . THR A 1 198 ? -5.109 -19.125 7.867 1 91.25 198 THR A CA 1
ATOM 1580 C C . THR A 1 198 ? -4.926 -18.891 6.371 1 91.25 198 THR A C 1
ATOM 1582 O O . THR A 1 198 ? -5.191 -19.781 5.562 1 91.25 198 THR A O 1
ATOM 1585 N N . GLY A 1 199 ? -4.527 -17.75 6.031 1 92.62 199 GLY A N 1
ATOM 1586 C CA . GLY A 1 199 ? -4.293 -17.422 4.633 1 92.62 199 GLY A CA 1
ATOM 1587 C C . GLY A 1 199 ? -2.822 -17.328 4.281 1 92.62 199 GLY A C 1
ATOM 1588 O O . GLY A 1 199 ? -2.15 -18.344 4.117 1 92.62 199 GLY A O 1
ATOM 1589 N N . PRO A 1 200 ? -2.283 -16.125 4.281 1 92 200 PRO A N 1
ATOM 1590 C CA . PRO A 1 200 ? -0.903 -15.961 3.816 1 92 200 PRO A CA 1
ATOM 1591 C C . PRO A 1 200 ? 0.111 -16.625 4.742 1 92 200 PRO A C 1
ATOM 1593 O O . PRO A 1 200 ? 1.11 -17.188 4.277 1 92 200 PRO A O 1
ATOM 1596 N N . LEU A 1 201 ? -0.089 -16.609 5.992 1 91.06 201 LEU A N 1
ATOM 1597 C CA . LEU A 1 201 ? 0.878 -17.203 6.906 1 91.06 201 LEU A CA 1
ATOM 1598 C C . LEU A 1 201 ? 0.901 -18.719 6.754 1 91.06 201 LEU A C 1
ATOM 1600 O O . LEU A 1 201 ? 1.974 -19.328 6.711 1 91.06 201 LEU A O 1
ATOM 1604 N N . LEU A 1 202 ? -0.219 -19.297 6.727 1 91.5 202 LEU A N 1
ATOM 1605 C CA . LEU A 1 202 ? -0.292 -20.734 6.535 1 91.5 202 LEU A CA 1
ATOM 1606 C C . LEU A 1 202 ? 0.306 -21.141 5.191 1 91.5 202 LEU A C 1
ATOM 1608 O O . LEU A 1 202 ? 1.031 -22.141 5.102 1 91.5 202 LEU A O 1
ATOM 1612 N N . SER A 1 203 ? -0.009 -20.375 4.129 1 91.19 203 SER A N 1
ATOM 1613 C CA . SER A 1 203 ? 0.551 -20.656 2.812 1 91.19 203 SER A CA 1
ATOM 1614 C C . SER A 1 203 ? 2.076 -20.594 2.836 1 91.19 203 SER A C 1
ATOM 1616 O O . SER A 1 203 ? 2.74 -21.438 2.215 1 91.19 203 SER A O 1
ATOM 1618 N N . PHE A 1 204 ? 2.598 -19.641 3.564 1 88.12 204 PHE A N 1
ATOM 1619 C CA . PHE A 1 204 ? 4.039 -19.484 3.717 1 88.12 204 PHE A CA 1
ATOM 1620 C C . PHE A 1 204 ? 4.648 -20.703 4.379 1 88.12 204 PHE A C 1
ATOM 1622 O O . PHE A 1 204 ? 5.746 -21.141 4.016 1 88.12 204 PHE A O 1
ATOM 1629 N N . TYR A 1 205 ? 3.951 -21.266 5.293 1 89.62 205 TYR A N 1
ATOM 1630 C CA . TYR A 1 205 ? 4.441 -22.438 6.016 1 89.62 205 TYR A CA 1
ATOM 1631 C C . TYR A 1 205 ? 4.355 -23.688 5.152 1 89.62 205 TYR A C 1
ATOM 1633 O O . TYR A 1 205 ? 5.211 -24.562 5.242 1 89.62 205 TYR A O 1
ATOM 1641 N N . ILE A 1 206 ? 3.447 -23.781 4.289 1 89.69 206 ILE A N 1
ATOM 1642 C CA . ILE A 1 206 ? 3.182 -24.969 3.486 1 89.69 206 ILE A CA 1
ATOM 1643 C C . ILE A 1 206 ? 4.191 -25.062 2.344 1 89.69 206 ILE A C 1
ATOM 1645 O O . ILE A 1 206 ? 4.699 -26.141 2.041 1 89.69 206 ILE A O 1
ATOM 1649 N N . THR A 1 207 ? 4.543 -23.922 1.718 1 89.88 207 THR A N 1
ATOM 1650 C CA . THR A 1 207 ? 5.457 -23.969 0.584 1 89.88 207 THR A CA 1
ATOM 1651 C C . THR A 1 207 ? 6.367 -22.734 0.573 1 89.88 207 THR A C 1
ATOM 1653 O O . THR A 1 207 ? 5.938 -21.641 0.932 1 89.88 207 THR A O 1
ATOM 1656 N N . SER A 1 208 ? 7.586 -22.844 0.094 1 86.69 208 SER A N 1
ATOM 1657 C CA . SER A 1 208 ? 8.516 -21.734 -0.073 1 86.69 208 SER A CA 1
ATOM 1658 C C . SER A 1 208 ? 8.391 -21.109 -1.457 1 86.69 208 SER A C 1
ATOM 1660 O O . SER A 1 208 ? 9 -20.078 -1.734 1 86.69 208 SER A O 1
ATOM 1662 N N . ASN A 1 209 ? 7.539 -21.797 -2.314 1 88 209 ASN A N 1
ATOM 1663 C CA . ASN A 1 209 ? 7.305 -21.281 -3.656 1 88 209 ASN A CA 1
ATOM 1664 C C . ASN A 1 209 ? 6.363 -20.078 -3.635 1 88 209 ASN A C 1
ATOM 1666 O O . ASN A 1 209 ? 5.156 -20.234 -3.432 1 88 209 ASN A O 1
ATOM 1670 N N . LEU A 1 210 ? 6.887 -18.906 -3.875 1 89.62 210 LEU A N 1
ATOM 1671 C CA . LEU A 1 210 ? 6.137 -17.656 -3.781 1 89.62 210 LEU A CA 1
ATOM 1672 C C . LEU A 1 210 ? 5.059 -17.594 -4.859 1 89.62 210 LEU A C 1
ATOM 1674 O O . LEU A 1 210 ? 4.121 -16.797 -4.754 1 89.62 210 LEU A O 1
ATOM 1678 N N . GLN A 1 211 ? 5.152 -18.391 -5.875 1 92.44 211 GLN A N 1
ATOM 1679 C CA . GLN A 1 211 ? 4.172 -18.391 -6.957 1 92.44 211 GLN A CA 1
ATOM 1680 C C . GLN A 1 211 ? 3.062 -19.406 -6.703 1 92.44 211 GLN A C 1
ATOM 1682 O O . GLN A 1 211 ? 2.066 -19.438 -7.43 1 92.44 211 GLN A O 1
ATOM 1687 N N . GLU A 1 212 ? 3.232 -20.219 -5.645 1 92.31 212 GLU A N 1
ATOM 1688 C CA . GLU A 1 212 ? 2.252 -21.234 -5.266 1 92.31 212 GLU A CA 1
ATOM 1689 C C . GLU A 1 212 ? 1.446 -20.781 -4.047 1 92.31 212 GLU A C 1
ATOM 1691 O O . GLU A 1 212 ? 0.32 -21.25 -3.84 1 92.31 212 GLU A O 1
ATOM 1696 N N . GLN A 1 213 ? 2.027 -19.875 -3.301 1 91.81 213 GLN A N 1
ATOM 1697 C CA . GLN A 1 213 ? 1.432 -19.5 -2.023 1 91.81 213 GLN A CA 1
ATOM 1698 C C . GLN A 1 213 ? 0.055 -18.859 -2.225 1 91.81 213 GLN A C 1
ATOM 1700 O O . GLN A 1 213 ? -0.882 -19.156 -1.479 1 91.81 213 GLN A O 1
ATOM 1705 N N . ALA A 1 214 ? -0.092 -18.078 -3.215 1 92.62 214 ALA A N 1
ATOM 1706 C CA . ALA A 1 214 ? -1.363 -17.406 -3.467 1 92.62 214 ALA A CA 1
ATOM 1707 C C . ALA A 1 214 ? -2.467 -18.422 -3.777 1 92.62 214 ALA A C 1
ATOM 1709 O O . ALA A 1 214 ? -3.598 -18.266 -3.309 1 92.62 214 ALA A O 1
ATOM 1710 N N . SER A 1 215 ? -2.125 -19.422 -4.527 1 92.5 215 SER A N 1
ATOM 1711 C CA . SER A 1 215 ? -3.141 -20.406 -4.898 1 92.5 215 SER A CA 1
ATOM 1712 C C . SER A 1 215 ? -3.545 -21.266 -3.705 1 92.5 215 SER A C 1
ATOM 1714 O O . SER A 1 215 ? -4.703 -21.672 -3.592 1 92.5 215 SER A O 1
ATOM 1716 N N . ILE A 1 216 ? -2.65 -21.484 -2.828 1 91.19 216 ILE A N 1
ATOM 1717 C CA . ILE A 1 216 ? -2.963 -22.219 -1.605 1 91.19 216 ILE A CA 1
ATOM 1718 C C . ILE A 1 216 ? -3.924 -21.406 -0.746 1 91.19 216 ILE A C 1
ATOM 1720 O O . ILE A 1 216 ? -4.898 -21.938 -0.208 1 91.19 216 ILE A O 1
ATOM 1724 N N . TRP A 1 217 ? -3.65 -20.141 -0.619 1 92.56 217 TRP A N 1
ATOM 1725 C CA . TRP A 1 217 ? -4.562 -19.266 0.122 1 92.56 217 TRP A CA 1
ATOM 1726 C C . TRP A 1 217 ? -5.941 -19.25 -0.526 1 92.56 217 TRP A C 1
ATOM 1728 O O . TRP A 1 217 ? -6.961 -19.312 0.167 1 92.56 217 TRP A O 1
ATOM 1738 N N . CYS A 1 218 ? -6.012 -19.156 -1.794 1 88.81 218 CYS A N 1
ATOM 1739 C CA . CYS A 1 218 ? -7.289 -19.156 -2.496 1 88.81 218 CYS A CA 1
ATOM 1740 C C . CYS A 1 218 ? -8.07 -20.438 -2.23 1 88.81 218 CYS A C 1
ATOM 1742 O O . CYS A 1 218 ? -9.297 -20.406 -2.109 1 88.81 218 CYS A O 1
ATOM 1744 N N . PHE A 1 219 ? -7.316 -21.453 -2.131 1 82.44 219 PHE A N 1
ATOM 1745 C CA . PHE A 1 219 ? -7.93 -22.734 -1.85 1 82.44 219 PHE A CA 1
ATOM 1746 C C . PHE A 1 219 ? -8.594 -22.734 -0.477 1 82.44 219 PHE A C 1
ATOM 1748 O O . PHE A 1 219 ? -9.695 -23.266 -0.313 1 82.44 219 PHE A O 1
ATOM 1755 N N . MET A 1 220 ? -8.023 -22.062 0.438 1 83.56 220 MET A N 1
ATOM 1756 C CA . MET A 1 220 ? -8.516 -22.047 1.812 1 83.56 220 MET A CA 1
ATOM 1757 C C . MET A 1 220 ? -9.547 -20.938 2 1 83.56 220 MET A C 1
ATOM 1759 O O . MET A 1 220 ? -10.219 -20.875 3.035 1 83.56 220 MET A O 1
ATOM 1763 N N . SER A 1 221 ? -9.719 -20.109 1.042 1 84.75 221 SER A N 1
ATOM 1764 C CA . SER A 1 221 ? -10.516 -18.906 1.213 1 84.75 221 SER A CA 1
ATOM 1765 C C . SER A 1 221 ? -11.984 -19.234 1.445 1 84.75 221 SER A C 1
ATOM 1767 O O . SER A 1 221 ? -12.664 -18.562 2.223 1 84.75 221 SER A O 1
ATOM 1769 N N . ILE A 1 222 ? -12.43 -20.234 0.767 1 77.5 222 ILE A N 1
ATOM 1770 C CA . ILE A 1 222 ? -13.828 -20.609 0.95 1 77.5 222 ILE A CA 1
ATOM 1771 C C . ILE A 1 222 ? -14.055 -21.062 2.389 1 77.5 222 ILE A C 1
ATOM 1773 O O . ILE A 1 222 ? -15.078 -20.734 3 1 77.5 222 ILE A O 1
ATOM 1777 N N . ALA A 1 223 ? -13.133 -21.828 2.85 1 77 223 ALA A N 1
ATOM 1778 C CA . ALA A 1 223 ? -13.227 -22.234 4.25 1 77 223 ALA A CA 1
ATOM 1779 C C . ALA A 1 223 ? -13.203 -21.031 5.176 1 77 223 ALA A C 1
ATOM 1781 O O . ALA A 1 223 ? -13.93 -20.984 6.172 1 77 223 ALA A O 1
ATOM 1782 N N . GLN A 1 224 ? -12.461 -20.062 4.832 1 85.06 224 GLN A N 1
ATOM 1783 C CA . GLN A 1 224 ? -12.383 -18.844 5.629 1 85.06 224 GLN A CA 1
ATOM 1784 C C . GLN A 1 224 ? -13.711 -18.094 5.598 1 85.06 224 GLN A C 1
ATOM 1786 O O . GLN A 1 224 ? -14.156 -17.578 6.625 1 85.06 224 GLN A O 1
ATOM 1791 N N . ILE A 1 225 ? -14.297 -18.078 4.527 1 79.81 225 ILE A N 1
ATOM 1792 C CA . ILE A 1 225 ? -15.562 -17.375 4.367 1 79.81 225 ILE A CA 1
ATOM 1793 C C . ILE A 1 225 ? -16.656 -18.078 5.176 1 79.81 225 ILE A C 1
ATOM 1795 O O . ILE A 1 225 ? -17.438 -17.438 5.867 1 79.81 225 ILE A O 1
ATOM 1799 N N . ILE A 1 226 ? -16.656 -19.359 5.055 1 74.69 226 ILE A N 1
ATOM 1800 C CA . ILE A 1 226 ? -17.625 -20.141 5.809 1 74.69 226 ILE A CA 1
ATOM 1801 C C . ILE A 1 226 ? -17.469 -19.859 7.301 1 74.69 226 ILE A C 1
ATOM 1803 O O . ILE A 1 226 ? -18.453 -19.641 8.008 1 74.69 226 ILE A O 1
ATOM 1807 N N . PHE A 1 227 ? -16.281 -19.859 7.656 1 75 227 PHE A N 1
ATOM 1808 C CA . PHE A 1 227 ? -15.977 -19.594 9.062 1 75 227 PHE A CA 1
ATOM 1809 C C . PHE A 1 227 ? -16.484 -18.219 9.469 1 75 227 PHE A C 1
ATOM 1811 O O . PHE A 1 227 ? -17.125 -18.062 10.5 1 75 227 PHE A O 1
ATOM 1818 N N . MET A 1 228 ? -16.25 -17.266 8.703 1 74.06 228 MET A N 1
ATOM 1819 C CA . MET A 1 228 ? -16.641 -15.898 9.016 1 74.06 228 MET A CA 1
ATOM 1820 C C . MET A 1 228 ? -18.156 -15.758 9.031 1 74.06 228 MET A C 1
ATOM 1822 O O . MET A 1 228 ? -18.703 -15.055 9.875 1 74.06 228 MET A O 1
ATOM 1826 N N . LEU A 1 229 ? -18.781 -16.344 8.141 1 72.19 229 LEU A N 1
ATOM 1827 C CA . LEU A 1 229 ? -20.234 -16.281 8.07 1 72.19 229 LEU A CA 1
ATOM 1828 C C . LEU A 1 229 ? -20.859 -16.969 9.266 1 72.19 229 LEU A C 1
ATOM 1830 O O . LEU A 1 229 ? -21.875 -16.5 9.789 1 72.19 229 LEU A O 1
ATOM 1834 N N . VAL A 1 230 ? -20.312 -18.062 9.656 1 69.69 230 VAL A N 1
ATOM 1835 C CA . VAL A 1 230 ? -20.844 -18.797 10.789 1 69.69 230 VAL A CA 1
ATOM 1836 C C . VAL A 1 230 ? -20.609 -18.016 12.078 1 69.69 230 VAL A C 1
ATOM 1838 O O . VAL A 1 230 ? -21.484 -17.984 12.953 1 69.69 230 VAL A O 1
ATOM 1841 N N . LEU A 1 231 ? -19.469 -17.453 12.18 1 64.31 231 LEU A N 1
ATOM 1842 C CA . LEU A 1 231 ? -19.141 -16.719 13.391 1 64.31 231 LEU A CA 1
ATOM 1843 C C . LEU A 1 231 ? -19.875 -15.375 13.422 1 64.31 231 LEU A C 1
ATOM 1845 O O . LEU A 1 231 ? -20.344 -14.938 14.477 1 64.31 231 LEU A O 1
ATOM 1849 N N . ILE A 1 232 ? -19.797 -14.664 12.336 1 57.56 232 ILE A N 1
ATOM 1850 C CA . ILE A 1 232 ? -20.406 -13.344 12.273 1 57.56 232 ILE A CA 1
ATOM 1851 C C . ILE A 1 232 ? -21.906 -13.477 11.961 1 57.56 232 ILE A C 1
ATOM 1853 O O . ILE A 1 232 ? -22.703 -12.641 12.375 1 57.56 232 ILE A O 1
ATOM 1857 N N . GLY A 1 233 ? -22.328 -14.492 11.141 1 53.53 233 GLY A N 1
ATOM 1858 C CA . GLY A 1 233 ? -23.609 -14.688 10.492 1 53.53 233 GLY A CA 1
ATOM 1859 C C . GLY A 1 233 ? -24.781 -14.664 11.461 1 53.53 233 GLY A C 1
ATOM 1860 O O . GLY A 1 233 ? -25.781 -14 11.219 1 53.53 233 GLY A O 1
ATOM 1861 N N . PRO A 1 234 ? -24.719 -15.383 12.445 1 52.59 234 PRO A N 1
ATOM 1862 C CA . PRO A 1 234 ? -26.016 -15.328 13.141 1 52.59 234 PRO A CA 1
ATOM 1863 C C . PRO A 1 234 ? -26.391 -13.914 13.547 1 52.59 234 PRO A C 1
ATOM 1865 O O . PRO A 1 234 ? -27.562 -13.531 13.445 1 52.59 234 PRO A O 1
ATOM 1868 N N . ALA A 1 235 ? -25.594 -13.203 14.07 1 50.69 235 ALA A N 1
ATOM 1869 C CA . ALA A 1 235 ? -25.969 -11.859 14.5 1 50.69 235 ALA A CA 1
ATOM 1870 C C . ALA A 1 235 ? -26.188 -10.938 13.305 1 50.69 235 ALA A C 1
ATOM 1872 O O . ALA A 1 235 ? -27.109 -10.109 13.312 1 50.69 235 ALA A O 1
ATOM 1873 N N . ALA A 1 236 ? -25.438 -11.016 12.297 1 51.5 236 ALA A N 1
ATOM 1874 C CA . ALA A 1 236 ? -25.562 -10.195 11.094 1 51.5 236 ALA A CA 1
ATOM 1875 C C . ALA A 1 236 ? -26.703 -10.672 10.211 1 51.5 236 ALA A C 1
ATOM 1877 O O . ALA A 1 236 ? -27.391 -9.867 9.57 1 51.5 236 ALA A O 1
ATOM 1878 N N . LEU A 1 237 ? -26.875 -12.031 10.148 1 52.59 237 LEU A N 1
ATOM 1879 C CA . LEU A 1 237 ? -27.938 -12.633 9.344 1 52.59 237 LEU A CA 1
ATOM 1880 C C . LEU A 1 237 ? -29.297 -12.43 10.008 1 52.59 237 LEU A C 1
ATOM 1882 O O . LEU A 1 237 ? -30.328 -12.398 9.328 1 52.59 237 LEU A O 1
ATOM 1886 N N . ALA A 1 238 ? -29.406 -12.5 11.219 1 46.19 238 ALA A N 1
ATOM 1887 C CA . ALA A 1 238 ? -30.688 -12.297 11.883 1 46.19 238 ALA A CA 1
ATOM 1888 C C . ALA A 1 238 ? -31.188 -10.875 11.688 1 46.19 238 ALA A C 1
ATOM 1890 O O . ALA A 1 238 ? -32.406 -10.633 11.711 1 46.19 238 ALA A O 1
ATOM 1891 N N . LYS A 1 239 ? -30.406 -9.891 11.898 1 48.31 239 LYS A N 1
ATOM 1892 C CA . LYS A 1 239 ? -31.016 -8.562 11.914 1 48.31 239 LYS A CA 1
ATOM 1893 C C . LYS A 1 239 ? -31.266 -8.062 10.492 1 48.31 239 LYS A C 1
ATOM 1895 O O . LYS A 1 239 ? -30.344 -8.031 9.672 1 48.31 239 LYS A O 1
ATOM 1900 N N . GLY A 1 240 ? -32.344 -8.352 9.789 1 40.78 240 GLY A N 1
ATOM 1901 C CA . GLY A 1 240 ? -32.938 -7.926 8.531 1 40.78 240 GLY A CA 1
ATOM 1902 C C . GLY A 1 240 ? -32.438 -6.566 8.062 1 40.78 240 GLY A C 1
ATOM 1903 O O . GLY A 1 240 ? -31.812 -5.828 8.836 1 40.78 240 GLY A O 1
ATOM 1904 N N . PRO A 1 241 ? -32.344 -6.281 6.77 1 40.03 241 PRO A N 1
ATOM 1905 C CA . PRO A 1 241 ? -32.062 -4.938 6.258 1 40.03 241 PRO A CA 1
ATOM 1906 C C . PRO A 1 241 ? -32.688 -3.838 7.125 1 40.03 241 PRO A C 1
ATOM 1908 O O . PRO A 1 241 ? -33.781 -4.012 7.676 1 40.03 241 PRO A O 1
ATOM 1911 N N . VAL A 1 242 ? -32 -3.082 7.887 1 37.78 242 VAL A N 1
ATOM 1912 C CA . VAL A 1 242 ? -32.719 -1.906 8.391 1 37.78 242 VAL A CA 1
ATOM 1913 C C . VAL A 1 242 ? -33.688 -1.392 7.32 1 37.78 242 VAL A C 1
ATOM 1915 O O . VAL A 1 242 ? -33.281 -1.121 6.188 1 37.78 242 VAL A O 1
ATOM 1918 N N . GLU A 1 243 ? -34.938 -1.692 7.367 1 33.56 243 GLU A N 1
ATOM 1919 C CA . GLU A 1 243 ? -36 -1.035 6.609 1 33.56 243 GLU A CA 1
ATOM 1920 C C . GLU A 1 243 ? -35.812 0.482 6.625 1 33.56 243 GLU A C 1
ATOM 1922 O O . GLU A 1 243 ? -35.875 1.104 7.691 1 33.56 243 GLU A O 1
ATOM 1927 N N . HIS A 1 244 ? -34.875 1.121 5.945 1 34.97 244 HIS A N 1
ATOM 1928 C CA . HIS A 1 244 ? -35.125 2.518 5.609 1 34.97 244 HIS A CA 1
ATOM 1929 C C . HIS A 1 244 ? -36.594 2.762 5.34 1 34.97 244 HIS A C 1
ATOM 1931 O O . HIS A 1 244 ? -37.094 2.471 4.246 1 34.97 244 HIS A O 1
ATOM 1937 N N . GLY A 1 245 ? -37.5 2.309 6.102 1 28.89 245 GLY A N 1
ATOM 1938 C CA . GLY A 1 245 ? -38.938 2.598 5.938 1 28.89 245 GLY A CA 1
ATOM 1939 C C . GLY A 1 245 ? -39.219 4.059 5.633 1 28.89 245 GLY A C 1
ATOM 1940 O O . GLY A 1 245 ? -38.312 4.891 5.684 1 28.89 245 GLY A O 1
ATOM 1941 N N . LYS A 1 246 ? -40.594 4.672 6.137 1 34.78 246 LYS A N 1
ATOM 1942 C CA . LYS A 1 246 ? -41.781 5.496 5.898 1 34.78 246 LYS A CA 1
ATOM 1943 C C . LYS A 1 246 ? -41.531 6.949 6.289 1 34.78 246 LYS A C 1
ATOM 1945 O O . LYS A 1 246 ? -42.469 7.742 6.395 1 34.78 246 LYS A O 1
ATOM 1950 N N . ARG A 1 247 ? -40.469 7.465 6.711 1 34.16 247 ARG A N 1
ATOM 1951 C CA . ARG A 1 247 ? -40.719 8.836 7.141 1 34.16 247 ARG A CA 1
ATOM 1952 C C . ARG A 1 247 ? -41.125 9.719 5.957 1 34.16 247 ARG A C 1
ATOM 1954 O O . ARG A 1 247 ? -41.5 10.875 6.137 1 34.16 247 ARG A O 1
ATOM 1961 N N . THR A 1 248 ? -40.781 9.344 4.75 1 30.94 248 THR A N 1
ATOM 1962 C CA . THR A 1 248 ? -41.219 10.367 3.812 1 30.94 248 THR A CA 1
ATOM 1963 C C . THR A 1 248 ? -42.75 10.312 3.627 1 30.94 248 THR A C 1
ATOM 1965 O O . THR A 1 248 ? -43.312 11.141 2.922 1 30.94 248 THR A O 1
ATOM 1968 N N . ALA A 1 249 ? -43.5 9.297 3.99 1 34.03 249 ALA A N 1
ATOM 1969 C CA . ALA A 1 249 ? -44.906 9.445 3.621 1 34.03 249 ALA A CA 1
ATOM 1970 C C . ALA A 1 249 ? -45.594 10.453 4.531 1 34.03 249 ALA A C 1
ATOM 1972 O O . ALA A 1 249 ? -46.719 10.875 4.254 1 34.03 249 ALA A O 1
ATOM 1973 N N . ILE A 1 250 ? -45.156 10.609 5.715 1 28.75 250 ILE A N 1
ATOM 1974 C CA . ILE A 1 250 ? -46.094 11.344 6.551 1 28.75 250 ILE A CA 1
ATOM 1975 C C . ILE A 1 250 ? -46.031 12.836 6.215 1 28.75 250 ILE A C 1
ATOM 1977 O O . ILE A 1 250 ? -46.906 13.602 6.594 1 28.75 250 ILE A O 1
ATOM 1981 N N . LYS A 1 251 ? -44.906 13.406 5.707 1 30.19 251 LYS A N 1
ATOM 1982 C CA . LYS A 1 251 ? -45.031 14.859 5.629 1 30.19 251 LYS A CA 1
ATOM 1983 C C . LYS A 1 251 ? -45.875 15.273 4.418 1 30.19 251 LYS A C 1
ATOM 1985 O O . LYS A 1 251 ? -46.031 16.469 4.137 1 30.19 251 LYS A O 1
ATOM 1990 N N . GLU A 1 252 ? -46.281 14.25 3.553 1 28.86 252 GLU A N 1
ATOM 1991 C CA . GLU A 1 252 ? -47.219 14.852 2.611 1 28.86 252 GLU A CA 1
ATOM 1992 C C . GLU A 1 252 ? -48.562 15.062 3.254 1 28.86 252 GLU A C 1
ATOM 1994 O O . GLU A 1 252 ? -49.438 15.742 2.689 1 28.86 252 GLU A O 1
ATOM 1999 N N . ALA A 1 253 ? -48.812 14.555 4.477 1 27.67 253 ALA A N 1
ATOM 2000 C CA . ALA A 1 253 ? -50.156 15.031 4.828 1 27.67 253 ALA A CA 1
ATOM 2001 C C . ALA A 1 253 ? -50.094 16.406 5.48 1 27.67 253 ALA A C 1
ATOM 2003 O O . ALA A 1 253 ? -49.156 16.703 6.223 1 27.67 253 ALA A O 1
ATOM 2004 N N . MET B 1 1 ? 21.906 24.844 -9.008 1 34.84 1 MET B N 1
ATOM 2005 C CA . MET B 1 1 ? 21.766 25.5 -7.719 1 34.84 1 MET B CA 1
ATOM 2006 C C . MET B 1 1 ? 21.453 24.484 -6.617 1 34.84 1 MET B C 1
ATOM 2008 O O . MET B 1 1 ? 20.531 23.688 -6.742 1 34.84 1 MET B O 1
ATOM 2012 N N . CYS B 1 2 ? 22.484 23.922 -5.91 1 51.31 2 CYS B N 1
ATOM 2013 C CA . CYS B 1 2 ? 22.484 22.922 -4.848 1 51.31 2 CYS B CA 1
ATOM 2014 C C . CYS B 1 2 ? 21.625 23.375 -3.672 1 51.31 2 CYS B C 1
ATOM 2016 O O . CYS B 1 2 ? 21.672 24.531 -3.271 1 51.31 2 CYS B O 1
ATOM 2018 N N . PHE B 1 3 ? 20.484 22.734 -3.434 1 69.81 3 PHE B N 1
ATOM 2019 C CA . PHE B 1 3 ? 19.703 22.969 -2.223 1 69.81 3 PHE B CA 1
ATOM 2020 C C . PHE B 1 3 ? 20.578 22.828 -0.984 1 69.81 3 PHE B C 1
ATOM 2022 O O . PHE B 1 3 ? 21.219 21.812 -0.785 1 69.81 3 PHE B O 1
ATOM 2029 N N . GLY B 1 4 ? 21.109 24.078 -0.524 1 72.69 4 GLY B N 1
ATOM 2030 C CA . GLY B 1 4 ? 22.047 24.109 0.582 1 72.69 4 GLY B CA 1
ATOM 2031 C C . GLY B 1 4 ? 21.391 24.406 1.919 1 72.69 4 GLY B C 1
ATOM 2032 O O . GLY B 1 4 ? 20.172 24.453 2.016 1 72.69 4 GLY B O 1
ATOM 2033 N N . PRO B 1 5 ? 22.25 24.406 2.936 1 78.81 5 PRO B N 1
ATOM 2034 C CA . PRO B 1 5 ? 21.75 24.625 4.297 1 78.81 5 PRO B CA 1
ATOM 2035 C C . PRO B 1 5 ? 20.969 25.938 4.449 1 78.81 5 PRO B C 1
ATOM 2037 O O . PRO B 1 5 ? 19.984 25.984 5.188 1 78.81 5 PRO B O 1
ATOM 2040 N N . LEU B 1 6 ? 21.438 26.969 3.725 1 78.31 6 LEU B N 1
ATOM 2041 C CA . LEU B 1 6 ? 20.781 28.266 3.844 1 78.31 6 LEU B CA 1
ATOM 2042 C C . LEU B 1 6 ? 19.375 28.203 3.266 1 78.31 6 LEU B C 1
ATOM 2044 O O . LEU B 1 6 ? 18.438 28.766 3.844 1 78.31 6 LEU B O 1
ATOM 2048 N N . GLN B 1 7 ? 19.281 27.609 2.172 1 80.19 7 GLN B N 1
ATOM 2049 C CA . GLN B 1 7 ? 17.969 27.484 1.557 1 80.19 7 GLN B CA 1
ATOM 2050 C C . GLN B 1 7 ? 17.031 26.641 2.422 1 80.19 7 GLN B C 1
ATOM 2052 O O . GLN B 1 7 ? 15.867 26.984 2.607 1 80.19 7 GLN B O 1
ATOM 2057 N N . SER B 1 8 ? 17.531 25.594 3 1 81.88 8 SER B N 1
ATOM 2058 C CA . SER B 1 8 ? 16.75 24.75 3.889 1 81.88 8 SER B CA 1
ATOM 2059 C C . SER B 1 8 ? 16.297 25.531 5.125 1 81.88 8 SER B C 1
ATOM 2061 O O . SER B 1 8 ? 15.141 25.406 5.555 1 81.88 8 SER B O 1
ATOM 2063 N N . PHE B 1 9 ? 17.172 26.328 5.586 1 83.75 9 PHE B N 1
ATOM 2064 C CA . PHE B 1 9 ? 16.828 27.125 6.75 1 83.75 9 PHE B CA 1
ATOM 2065 C C . PHE B 1 9 ? 15.766 28.156 6.406 1 83.75 9 PHE B C 1
ATOM 2067 O O . PHE B 1 9 ? 14.852 28.406 7.199 1 83.75 9 PHE B O 1
ATOM 2074 N N . GLY B 1 10 ? 15.914 28.828 5.285 1 82.56 10 GLY B N 1
ATOM 2075 C CA . GLY B 1 10 ? 14.898 29.766 4.84 1 82.56 10 GLY B CA 1
ATOM 2076 C C . GLY B 1 10 ? 13.523 29.156 4.715 1 82.56 10 GLY B C 1
ATOM 2077 O O . GLY B 1 10 ? 12.539 29.719 5.191 1 82.56 10 GLY B O 1
ATOM 2078 N N . PHE B 1 11 ? 13.445 28 4.113 1 82.62 11 PHE B N 1
ATOM 2079 C CA . PHE B 1 11 ? 12.172 27.312 3.965 1 82.62 11 PHE B CA 1
ATOM 2080 C C . PHE B 1 11 ? 11.625 26.875 5.324 1 82.62 11 PHE B C 1
ATOM 2082 O O . PHE B 1 11 ? 10.414 26.922 5.555 1 82.62 11 PHE B O 1
ATOM 2089 N N . ALA B 1 12 ? 12.523 26.5 6.188 1 84.94 12 ALA B N 1
ATOM 2090 C CA . ALA B 1 12 ? 12.094 26.156 7.539 1 84.94 12 ALA B CA 1
ATOM 2091 C C . ALA B 1 12 ? 11.453 27.344 8.234 1 84.94 12 ALA B C 1
ATOM 2093 O O . ALA B 1 12 ? 10.383 27.219 8.836 1 84.94 12 ALA B O 1
ATOM 2094 N N . ALA B 1 13 ? 12.133 28.438 8.133 1 88.19 13 ALA B N 1
ATOM 2095 C CA . ALA B 1 13 ? 11.602 29.641 8.742 1 88.19 13 ALA B CA 1
ATOM 2096 C C . ALA B 1 13 ? 10.242 30 8.148 1 88.19 13 ALA B C 1
ATOM 2098 O O . ALA B 1 13 ? 9.328 30.406 8.875 1 88.19 13 ALA B O 1
ATOM 2099 N N . GLY B 1 14 ? 10.109 29.906 6.867 1 85.12 14 GLY B N 1
ATOM 2100 C CA . GLY B 1 14 ? 8.828 30.109 6.211 1 85.12 14 GLY B CA 1
ATOM 2101 C C . GLY B 1 14 ? 7.742 29.172 6.703 1 85.12 14 GLY B C 1
ATOM 2102 O O . GLY B 1 14 ? 6.629 29.594 7.004 1 85.12 14 GLY B O 1
ATOM 2103 N N . GLY B 1 15 ? 8.086 27.938 6.801 1 86.12 15 GLY B N 1
ATOM 2104 C CA . GLY B 1 15 ? 7.137 26.953 7.297 1 86.12 15 GLY B CA 1
ATOM 2105 C C . GLY B 1 15 ? 6.676 27.234 8.719 1 86.12 15 GLY B C 1
ATOM 2106 O O . GLY B 1 15 ? 5.488 27.125 9.023 1 86.12 15 GLY B O 1
ATOM 2107 N N . LEU B 1 16 ? 7.605 27.562 9.516 1 90.94 16 LEU B N 1
ATOM 2108 C CA . LEU B 1 16 ? 7.27 27.891 10.898 1 90.94 16 LEU B CA 1
ATOM 2109 C C . LEU B 1 16 ? 6.359 29.109 10.953 1 90.94 16 LEU B C 1
ATOM 2111 O O . LEU B 1 16 ? 5.395 29.141 11.719 1 90.94 16 LEU B O 1
ATOM 2115 N N . GLY B 1 17 ? 6.688 30.109 10.203 1 91.69 17 GLY B N 1
ATOM 2116 C CA . GLY B 1 17 ? 5.855 31.297 10.141 1 91.69 17 GLY B CA 1
ATOM 2117 C C . GLY B 1 17 ? 4.43 31 9.711 1 91.69 17 GLY B C 1
ATOM 2118 O O . GLY B 1 17 ? 3.48 31.5 10.32 1 91.69 17 GLY B O 1
ATOM 2119 N N . ILE B 1 18 ? 4.246 30.219 8.719 1 88.5 18 ILE B N 1
ATOM 2120 C CA . ILE B 1 18 ? 2.926 29.859 8.211 1 88.5 18 ILE B CA 1
ATOM 2121 C C . ILE B 1 18 ? 2.162 29.062 9.266 1 88.5 18 ILE B C 1
ATOM 2123 O O . ILE B 1 18 ? 0.979 29.312 9.5 1 88.5 18 ILE B O 1
ATOM 2127 N N . SER B 1 19 ? 2.801 28.141 9.852 1 91.62 19 SER B N 1
ATOM 2128 C CA . SER B 1 19 ? 2.168 27.344 10.898 1 91.62 19 SER B CA 1
ATOM 2129 C C . SER B 1 19 ? 1.68 28.219 12.039 1 91.62 19 SER B C 1
ATOM 2131 O O . SER B 1 19 ? 0.548 28.062 12.508 1 91.62 19 SER B O 1
ATOM 2133 N N . ALA B 1 20 ? 2.545 29.094 12.438 1 93.5 20 ALA B N 1
ATOM 2134 C CA . ALA B 1 20 ? 2.184 30 13.523 1 93.5 20 ALA B CA 1
ATOM 2135 C C . ALA B 1 20 ? 1.009 30.891 13.117 1 93.5 20 ALA B C 1
ATOM 2137 O O . ALA B 1 20 ? 0.11 31.141 13.93 1 93.5 20 ALA B O 1
ATOM 2138 N N . TRP B 1 21 ? 1.021 31.359 11.93 1 90.62 21 TRP B N 1
ATOM 2139 C CA . TRP B 1 21 ? -0.068 32.188 11.414 1 90.62 21 TRP B CA 1
ATOM 2140 C C . TRP B 1 21 ? -1.379 31.406 11.398 1 90.62 21 TRP B C 1
ATOM 2142 O O . TRP B 1 21 ? -2.406 31.891 11.867 1 90.62 21 TRP B O 1
ATOM 2152 N N . LEU B 1 22 ? -1.348 30.266 10.992 1 89.69 22 LEU B N 1
ATOM 2153 C CA . LEU B 1 22 ? -2.535 29.422 10.945 1 89.69 22 LEU B CA 1
ATOM 2154 C C . LEU B 1 22 ? -3.043 29.109 12.352 1 89.69 22 LEU B C 1
ATOM 2156 O O . LEU B 1 22 ? -4.25 29.109 12.594 1 89.69 22 LEU B O 1
ATOM 2160 N N . TYR B 1 23 ? -2.131 28.875 13.164 1 92.25 23 TYR B N 1
ATOM 2161 C CA . TYR B 1 23 ? -2.498 28.625 14.547 1 92.25 23 TYR B CA 1
ATOM 2162 C C . TYR B 1 23 ? -3.182 29.844 15.164 1 92.25 23 TYR B C 1
ATOM 2164 O O . TYR B 1 23 ? -4.168 29.703 15.891 1 92.25 23 TYR B O 1
ATOM 2172 N N . SER B 1 24 ? -2.703 30.969 14.859 1 93.38 24 SER B N 1
ATOM 2173 C CA . SER B 1 24 ? -3.283 32.219 15.367 1 93.38 24 SER B CA 1
ATOM 2174 C C . SER B 1 24 ? -4.688 32.438 14.812 1 93.38 24 SER B C 1
ATOM 2176 O O . SER B 1 24 ? -5.52 33.062 15.453 1 93.38 24 SER B O 1
ATOM 2178 N N . LYS B 1 25 ? -4.996 31.891 13.656 1 90.06 25 LYS B N 1
ATOM 2179 C CA . LYS B 1 25 ? -6.312 32 13.031 1 90.06 25 LYS B CA 1
ATOM 2180 C C . LYS B 1 25 ? -7.223 30.859 13.461 1 90.06 25 LYS B C 1
ATOM 2182 O O . LYS B 1 25 ? -8.281 30.641 12.867 1 90.06 25 LYS B O 1
ATOM 2187 N N . ARG B 1 26 ? -6.738 30.062 14.367 1 89.5 26 ARG B N 1
ATOM 2188 C CA . ARG B 1 26 ? -7.5 29 15 1 89.5 26 ARG B CA 1
ATOM 2189 C C . ARG B 1 26 ? -7.746 27.859 14.023 1 89.5 26 ARG B C 1
ATOM 2191 O O . ARG B 1 26 ? -8.766 27.156 14.109 1 89.5 26 ARG B O 1
ATOM 2198 N N . GLN B 1 27 ? -6.926 27.844 13.055 1 88.56 27 GLN B N 1
ATOM 2199 C CA . GLN B 1 27 ? -6.926 26.703 12.164 1 88.56 27 GLN B CA 1
ATOM 2200 C C . GLN B 1 27 ? -5.93 25.641 12.633 1 88.56 27 GLN B C 1
ATOM 2202 O O . GLN B 1 27 ? -4.934 25.375 11.961 1 88.56 27 GLN B O 1
ATOM 2207 N N . LYS B 1 28 ? -6.215 24.953 13.641 1 91.12 28 LYS B N 1
ATOM 2208 C CA . LYS B 1 28 ? -5.277 24.109 14.391 1 91.12 28 LYS B CA 1
ATOM 2209 C C . LYS B 1 28 ? -4.824 22.922 13.562 1 91.12 28 LYS B C 1
ATOM 2211 O O . LYS B 1 28 ? -3.637 22.594 13.531 1 91.12 28 LYS B O 1
ATOM 2216 N N . GLU B 1 29 ? -5.742 22.297 12.883 1 89.56 29 GLU B N 1
ATOM 2217 C CA . GLU B 1 29 ? -5.375 21.125 12.102 1 89.56 29 GLU B CA 1
ATOM 2218 C C . GLU B 1 29 ? -4.41 21.484 10.977 1 89.56 29 GLU B C 1
ATOM 2220 O O . GLU B 1 29 ? -3.434 20.781 10.727 1 89.56 29 GLU B O 1
ATOM 2225 N N . LEU B 1 30 ? -4.668 22.562 10.391 1 89.75 30 LEU B N 1
ATOM 2226 C CA . LEU B 1 30 ? -3.773 23.031 9.336 1 89.75 30 LEU B CA 1
ATOM 2227 C C . LEU B 1 30 ? -2.412 23.422 9.906 1 89.75 30 LEU B C 1
ATOM 2229 O O . LEU B 1 30 ? -1.376 23.094 9.328 1 89.75 30 LEU B O 1
ATOM 2233 N N . ALA B 1 31 ? -2.457 24.078 11.031 1 92.69 31 ALA B N 1
ATOM 2234 C CA . ALA B 1 31 ? -1.223 24.5 11.688 1 92.69 31 ALA B CA 1
ATOM 2235 C C . ALA B 1 31 ? -0.349 23.312 12.047 1 92.69 31 ALA B C 1
ATOM 2237 O O . ALA B 1 31 ? 0.864 23.328 11.82 1 92.69 31 ALA B O 1
ATOM 2238 N N . TYR B 1 32 ? -0.984 22.25 12.539 1 92.62 32 TYR B N 1
ATOM 2239 C CA . TYR B 1 32 ? -0.248 21.047 12.906 1 92.62 32 TYR B CA 1
ATOM 2240 C C . TYR B 1 32 ? 0.372 20.375 11.688 1 92.62 32 TYR B C 1
ATOM 2242 O O . TYR B 1 32 ? 1.518 19.922 11.727 1 92.62 32 TYR B O 1
ATOM 2250 N N . GLY B 1 33 ? -0.36 20.359 10.656 1 91.44 33 GLY B N 1
ATOM 2251 C CA . GLY B 1 33 ? 0.161 19.781 9.43 1 91.44 33 GLY B CA 1
ATOM 2252 C C . GLY B 1 33 ? 1.368 20.516 8.883 1 91.44 33 GLY B C 1
ATOM 2253 O O . GLY B 1 33 ? 2.389 19.906 8.562 1 91.44 33 GLY B O 1
ATOM 2254 N N . VAL B 1 34 ? 1.268 21.781 8.867 1 91.06 34 VAL B N 1
ATOM 2255 C CA . VAL B 1 34 ? 2.346 22.609 8.336 1 91.06 34 VAL B CA 1
ATOM 2256 C C . VAL B 1 34 ? 3.562 22.516 9.258 1 91.06 34 VAL B C 1
ATOM 2258 O O . VAL B 1 34 ? 4.703 22.469 8.789 1 91.06 34 VAL B O 1
ATOM 2261 N N . PHE B 1 35 ? 3.277 22.5 10.523 1 93.75 35 PHE B N 1
ATOM 2262 C CA . PHE B 1 35 ? 4.363 22.391 11.492 1 93.75 35 PHE B CA 1
ATOM 2263 C C . PHE B 1 35 ? 5.148 21.094 11.266 1 93.75 35 PHE B C 1
ATOM 2265 O O . PHE B 1 35 ? 6.379 21.094 11.352 1 93.75 35 PHE B O 1
ATOM 2272 N N . PHE B 1 36 ? 4.457 20.094 11.031 1 94.25 36 PHE B N 1
ATOM 2273 C CA . PHE B 1 36 ? 5.113 18.828 10.789 1 94.25 36 PHE B CA 1
ATOM 2274 C C . PHE B 1 36 ? 6.074 18.922 9.609 1 94.25 36 PHE B C 1
ATOM 2276 O O . PHE B 1 36 ? 7.207 18.438 9.688 1 94.25 36 PHE B O 1
ATOM 2283 N N . PHE B 1 37 ? 5.711 19.531 8.547 1 91.62 37 PHE B N 1
ATOM 2284 C CA . PHE B 1 37 ? 6.555 19.641 7.363 1 91.62 37 PHE B CA 1
ATOM 2285 C C . PHE B 1 37 ? 7.676 20.641 7.586 1 91.62 37 PHE B C 1
ATOM 2287 O O . PHE B 1 37 ? 8.758 20.516 7.012 1 91.62 37 PHE B O 1
ATOM 2294 N N . PHE B 1 38 ? 7.43 21.59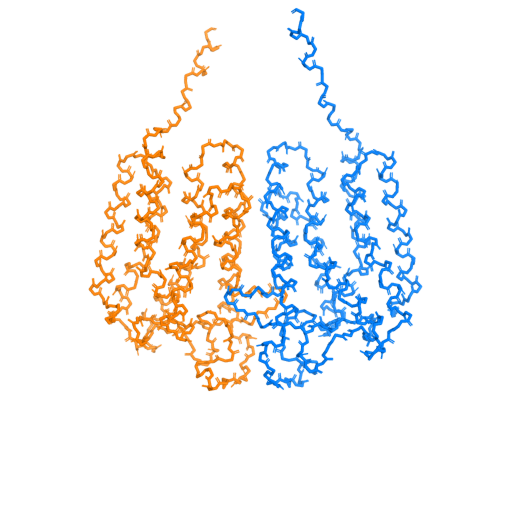4 8.43 1 90.25 38 PHE B N 1
ATOM 2295 C CA . PHE B 1 38 ? 8.492 22.484 8.883 1 90.25 38 PHE B CA 1
ATOM 2296 C C . PHE B 1 38 ? 9.609 21.703 9.547 1 90.25 38 PHE B C 1
ATOM 2298 O O . PHE B 1 38 ? 10.789 21.984 9.344 1 90.25 38 PHE B O 1
ATOM 2305 N N . LEU B 1 39 ? 9.266 20.719 10.336 1 93 39 LEU B N 1
ATOM 2306 C CA . LEU B 1 39 ? 10.242 19.938 11.078 1 93 39 LEU B CA 1
ATOM 2307 C C . LEU B 1 39 ? 11.211 19.234 10.133 1 93 39 LEU B C 1
ATOM 2309 O O . LEU B 1 39 ? 12.391 19.062 10.461 1 93 39 LEU B O 1
ATOM 2313 N N . MET B 1 40 ? 10.766 18.891 8.977 1 93.5 40 MET B N 1
ATOM 2314 C CA . MET B 1 40 ? 11.648 18.234 8.008 1 93.5 40 MET B CA 1
ATOM 2315 C C . MET B 1 40 ? 12.695 19.203 7.484 1 93.5 40 MET B C 1
ATOM 2317 O O . MET B 1 40 ? 13.867 18.859 7.348 1 93.5 40 MET B O 1
ATOM 2321 N N . GLU B 1 41 ? 12.242 20.438 7.199 1 90.06 41 GLU B N 1
ATOM 2322 C CA . GLU B 1 41 ? 13.18 21.438 6.723 1 90.06 41 GLU B CA 1
ATOM 2323 C C . GLU B 1 41 ? 14.219 21.781 7.793 1 90.06 41 GLU B C 1
ATOM 2325 O O . GLU B 1 41 ? 15.398 21.969 7.488 1 90.06 41 GLU B O 1
ATOM 2330 N N . LEU B 1 42 ? 13.688 21.891 8.977 1 91.69 42 LEU B N 1
ATOM 2331 C CA . LEU B 1 42 ? 14.609 22.125 10.086 1 91.69 42 LEU B CA 1
ATOM 2332 C C . LEU B 1 42 ? 15.609 20.984 10.219 1 91.69 42 LEU B C 1
ATOM 2334 O O . LEU B 1 42 ? 16.812 21.219 10.383 1 91.69 42 LEU B O 1
ATOM 2338 N N . LEU B 1 43 ? 15.078 19.766 10.164 1 94 43 LEU B N 1
ATOM 2339 C CA . LEU B 1 43 ? 15.922 18.578 10.25 1 94 43 LEU B CA 1
ATOM 2340 C C . LEU B 1 43 ? 16.984 18.594 9.156 1 94 43 LEU B C 1
ATOM 2342 O O . LEU B 1 43 ? 18.156 18.328 9.43 1 94 43 LEU B O 1
ATOM 2346 N N . GLN B 1 44 ? 16.594 18.922 7.922 1 93.44 44 GLN B N 1
ATOM 2347 C CA . GLN B 1 44 ? 17.547 18.969 6.809 1 93.44 44 GLN B CA 1
ATOM 2348 C C . GLN B 1 44 ? 18.609 20.031 7.051 1 93.44 44 GLN B C 1
ATOM 2350 O O . GLN B 1 44 ? 19.797 19.797 6.766 1 93.44 44 GLN B O 1
ATOM 2355 N N . SER B 1 45 ? 18.25 21.141 7.59 1 91.56 45 SER B N 1
ATOM 2356 C CA . SER B 1 45 ? 19.203 22.188 7.902 1 91.56 45 SER B CA 1
ATOM 2357 C C . SER B 1 45 ? 20.234 21.719 8.914 1 91.56 45 SER B C 1
ATOM 2359 O O . SER B 1 45 ? 21.438 21.969 8.75 1 91.56 45 SER B O 1
ATOM 2361 N N . VAL B 1 46 ? 19.812 21 9.906 1 93.88 46 VAL B N 1
ATOM 2362 C CA . VAL B 1 46 ? 20.703 20.484 10.938 1 93.88 46 VAL B CA 1
ATOM 2363 C C . VAL B 1 46 ? 21.562 19.359 10.367 1 93.88 46 VAL B C 1
ATOM 2365 O O . VAL B 1 46 ? 22.75 19.25 10.711 1 93.88 46 VAL B O 1
ATOM 2368 N N . GLN B 1 47 ? 21.047 18.594 9.484 1 95.31 47 GLN B N 1
ATOM 2369 C CA . GLN B 1 47 ? 21.781 17.484 8.891 1 95.31 47 GLN B CA 1
ATOM 2370 C C . GLN B 1 47 ? 22.984 17.984 8.094 1 95.31 47 GLN B C 1
ATOM 2372 O O . GLN B 1 47 ? 24 17.297 8.016 1 95.31 47 GLN B O 1
ATOM 2377 N N . TYR B 1 48 ? 22.891 19.156 7.539 1 93.94 48 TYR B N 1
ATOM 2378 C CA . TYR B 1 48 ? 24 19.703 6.766 1 93.94 48 TYR B CA 1
ATOM 2379 C C . TYR B 1 48 ? 25.219 19.922 7.648 1 93.94 48 TYR B C 1
ATOM 2381 O O . TYR B 1 48 ? 26.344 19.922 7.16 1 93.94 48 TYR B O 1
ATOM 2389 N N . LEU B 1 49 ? 25 20.047 8.906 1 94.69 49 LEU B N 1
ATOM 2390 C CA . LEU B 1 49 ? 26.109 20.25 9.828 1 94.69 49 LEU B CA 1
ATOM 2391 C C . LEU B 1 49 ? 26.922 18.969 9.984 1 94.69 49 LEU B C 1
ATOM 2393 O O . LEU B 1 49 ? 28.094 19 10.359 1 94.69 49 LEU B O 1
ATOM 2397 N N . PHE B 1 50 ? 26.359 17.859 9.719 1 96.62 50 PHE B N 1
ATOM 2398 C CA . PHE B 1 50 ? 27 16.562 9.93 1 96.62 50 PHE B CA 1
ATOM 2399 C C . PHE B 1 50 ? 27.047 15.766 8.641 1 96.62 50 PHE B C 1
ATOM 2401 O O . PHE B 1 50 ? 27.266 14.547 8.664 1 96.62 50 PHE B O 1
ATOM 2408 N N . ILE B 1 51 ? 26.797 16.359 7.543 1 95.81 51 ILE B N 1
ATOM 2409 C CA . ILE B 1 51 ? 26.672 15.719 6.242 1 95.81 51 ILE B CA 1
ATOM 2410 C C . ILE B 1 51 ? 27.969 14.984 5.891 1 95.81 51 ILE B C 1
ATOM 2412 O O . ILE B 1 51 ? 29.062 15.461 6.215 1 95.81 51 ILE B O 1
ATOM 2416 N N . ASP B 1 52 ? 27.922 13.789 5.281 1 96.38 52 ASP B N 1
ATOM 2417 C CA . ASP B 1 52 ? 29.016 12.969 4.762 1 96.38 52 ASP B CA 1
ATOM 2418 C C . ASP B 1 52 ? 29.797 12.328 5.898 1 96.38 52 ASP B C 1
ATOM 2420 O O . ASP B 1 52 ? 30.766 11.602 5.656 1 96.38 52 ASP B O 1
ATOM 2424 N N . GLN B 1 53 ? 29.453 12.523 7.113 1 97.25 53 GLN B N 1
ATOM 2425 C CA . GLN B 1 53 ? 30.078 11.875 8.258 1 97.25 53 GLN B CA 1
ATOM 2426 C C . GLN B 1 53 ? 29.312 10.609 8.656 1 97.25 53 GLN B C 1
ATOM 2428 O O . GLN B 1 53 ? 28.75 10.539 9.75 1 97.25 53 GLN B O 1
ATOM 2433 N N . CYS B 1 54 ? 29.406 9.617 7.93 1 95.25 54 CYS B N 1
ATOM 2434 C CA . CYS B 1 54 ? 28.531 8.453 8.016 1 95.25 54 CYS B CA 1
ATOM 2435 C C . CYS B 1 54 ? 28.875 7.59 9.219 1 95.25 54 CYS B C 1
ATOM 2437 O O . CYS B 1 54 ? 28.078 6.77 9.656 1 95.25 54 CYS B O 1
ATOM 2439 N N . ASP B 1 55 ? 30.047 7.785 9.758 1 95.62 55 ASP B N 1
ATOM 2440 C CA . ASP B 1 55 ? 30.438 7.039 10.953 1 95.62 55 ASP B CA 1
ATOM 2441 C C . ASP B 1 55 ? 30.016 7.777 12.219 1 95.62 55 ASP B C 1
ATOM 2443 O O . ASP B 1 55 ? 30.047 7.215 13.32 1 95.62 55 ASP B O 1
ATOM 2447 N N . ASN B 1 56 ? 29.609 9 12.031 1 97.5 56 ASN B N 1
ATOM 2448 C CA . ASN B 1 56 ? 29.172 9.836 13.148 1 97.5 56 ASN B CA 1
ATOM 2449 C C . ASN B 1 56 ? 27.766 9.453 13.625 1 97.5 56 ASN B C 1
ATOM 2451 O O . ASN B 1 56 ? 26.844 9.344 12.82 1 97.5 56 ASN B O 1
ATOM 2455 N N . MET B 1 57 ? 27.641 9.336 14.953 1 97.62 57 MET B N 1
ATOM 2456 C CA . MET B 1 57 ? 26.375 8.906 15.531 1 97.62 57 MET B CA 1
ATOM 2457 C C . MET B 1 57 ? 25.281 9.953 15.32 1 97.62 57 MET B C 1
ATOM 2459 O O . MET B 1 57 ? 24.125 9.609 15.109 1 97.62 57 MET B O 1
ATOM 2463 N N . VAL B 1 58 ? 25.641 11.172 15.375 1 98.06 58 VAL B N 1
ATOM 2464 C CA . VAL B 1 58 ? 24.656 12.234 15.188 1 98.06 58 VAL B CA 1
ATOM 2465 C C . VAL B 1 58 ? 24.109 12.18 13.766 1 98.06 58 VAL B C 1
ATOM 2467 O O . VAL B 1 58 ? 22.891 12.289 13.562 1 98.06 58 VAL B O 1
ATOM 2470 N N . ASN B 1 59 ? 24.953 11.969 12.75 1 98.31 59 ASN B N 1
ATOM 2471 C CA . ASN B 1 59 ? 24.5 11.797 11.367 1 98.31 59 ASN B CA 1
ATOM 2472 C C . ASN B 1 59 ? 23.5 10.656 11.25 1 98.31 59 ASN B C 1
ATOM 2474 O O . ASN B 1 59 ? 22.438 10.82 10.648 1 98.31 59 ASN B O 1
ATOM 2478 N N . LYS B 1 60 ? 23.797 9.586 11.945 1 97.94 60 LYS B N 1
ATOM 2479 C CA . LYS B 1 60 ? 22.969 8.391 11.867 1 97.94 60 LYS B CA 1
ATOM 2480 C C . LYS B 1 60 ? 21.609 8.625 12.516 1 97.94 60 LYS B C 1
ATOM 2482 O O . LYS B 1 60 ? 20.562 8.281 11.945 1 97.94 60 LYS B O 1
ATOM 2487 N N . VAL B 1 61 ? 21.625 9.227 13.672 1 98.19 61 VAL B N 1
ATOM 2488 C CA . VAL B 1 61 ? 20.391 9.469 14.406 1 98.19 61 VAL B CA 1
ATOM 2489 C C . VAL B 1 61 ? 19.5 10.438 13.633 1 98.19 61 VAL B C 1
ATOM 2491 O O . VAL B 1 61 ? 18.297 10.227 13.516 1 98.19 61 VAL B O 1
ATOM 2494 N N . LEU B 1 62 ? 20.078 11.477 13.047 1 98 62 LEU B N 1
ATOM 2495 C CA . LEU B 1 62 ? 19.312 12.445 12.273 1 98 62 LEU B CA 1
ATOM 2496 C C . LEU B 1 62 ? 18.734 11.805 11.016 1 98 62 LEU B C 1
ATOM 2498 O O . LEU B 1 62 ? 17.625 12.148 10.594 1 98 62 LEU B O 1
ATOM 2502 N N . THR B 1 63 ? 19.469 10.875 10.445 1 98.06 63 THR B N 1
ATOM 2503 C CA . THR B 1 63 ? 18.984 10.164 9.266 1 98.06 63 THR B CA 1
ATOM 2504 C C . THR B 1 63 ? 17.766 9.305 9.609 1 98.06 63 THR B C 1
ATOM 2506 O O . THR B 1 63 ? 16.766 9.32 8.898 1 98.06 63 THR B O 1
ATOM 2509 N N . ILE B 1 64 ? 17.828 8.633 10.711 1 98.12 64 ILE B N 1
ATOM 2510 C CA . ILE B 1 64 ? 16.719 7.789 11.156 1 98.12 64 ILE B CA 1
ATOM 2511 C C . ILE B 1 64 ? 15.516 8.656 11.484 1 98.12 64 ILE B C 1
ATOM 2513 O O . ILE B 1 64 ? 14.375 8.305 11.164 1 98.12 64 ILE B O 1
ATOM 2517 N N . ALA B 1 65 ? 15.766 9.773 12.102 1 98 65 ALA B N 1
ATOM 2518 C CA . ALA B 1 65 ? 14.68 10.711 12.398 1 98 65 ALA B CA 1
ATOM 2519 C C . ALA B 1 65 ? 14.016 11.203 11.117 1 98 65 ALA B C 1
ATOM 2521 O O . ALA B 1 65 ? 12.789 11.336 11.055 1 98 65 ALA B O 1
ATOM 2522 N N . GLY B 1 66 ? 14.844 11.508 10.125 1 97.31 66 GLY B N 1
ATOM 2523 C CA . GLY B 1 66 ? 14.297 11.891 8.828 1 97.31 66 GLY B CA 1
ATOM 2524 C C . GLY B 1 66 ? 13.453 10.805 8.195 1 97.31 66 GLY B C 1
ATOM 2525 O O . GLY B 1 66 ? 12.367 11.078 7.672 1 97.31 66 GLY B O 1
ATOM 2526 N N . PHE B 1 67 ? 13.961 9.594 8.312 1 97.75 67 PHE B N 1
ATOM 2527 C CA . PHE B 1 67 ? 13.219 8.469 7.762 1 97.75 67 PHE B CA 1
ATOM 2528 C C . PHE B 1 67 ? 11.883 8.289 8.477 1 97.75 67 PHE B C 1
ATOM 2530 O O . PHE B 1 67 ? 10.852 8.078 7.836 1 97.75 67 PHE B O 1
ATOM 2537 N N . ALA B 1 68 ? 11.891 8.398 9.766 1 98.19 68 ALA B N 1
ATOM 2538 C CA . ALA B 1 68 ? 10.656 8.328 10.547 1 98.19 68 ALA B CA 1
ATOM 2539 C C . ALA B 1 68 ? 9.68 9.43 10.141 1 98.19 68 ALA B C 1
ATOM 2541 O O . ALA B 1 68 ? 8.484 9.188 10.008 1 98.19 68 ALA B O 1
ATOM 2542 N N . HIS B 1 69 ? 10.188 10.633 10.008 1 97.88 69 HIS B N 1
ATOM 2543 C CA . HIS B 1 69 ? 9.375 11.758 9.547 1 97.88 69 HIS B CA 1
ATOM 2544 C C . HIS B 1 69 ? 8.727 11.453 8.203 1 97.88 69 HIS B C 1
ATOM 2546 O O . HIS B 1 69 ? 7.531 11.688 8.016 1 97.88 69 HIS B O 1
ATOM 2552 N N . ILE B 1 70 ? 9.492 10.93 7.258 1 97.44 70 ILE B N 1
ATOM 2553 C CA . ILE B 1 70 ? 9.008 10.602 5.922 1 97.44 70 ILE B CA 1
ATOM 2554 C C . ILE B 1 70 ? 7.879 9.578 6.027 1 97.44 70 ILE B C 1
ATOM 2556 O O . ILE B 1 70 ? 6.848 9.711 5.363 1 97.44 70 ILE B O 1
ATOM 2560 N N . CYS B 1 71 ? 8.031 8.609 6.863 1 98.06 71 CYS B N 1
ATOM 2561 C CA . CYS B 1 71 ? 7.035 7.559 7.02 1 98.06 71 CYS B CA 1
ATOM 2562 C C . CYS B 1 71 ? 5.715 8.125 7.52 1 98.06 71 CYS B C 1
ATOM 2564 O O . CYS B 1 71 ? 4.652 7.566 7.254 1 98.06 71 CYS B O 1
ATOM 2566 N N . LEU B 1 72 ? 5.773 9.234 8.172 1 97.94 72 LEU B N 1
ATOM 2567 C CA . LEU B 1 72 ? 4.574 9.828 8.758 1 97.94 72 LEU B CA 1
ATOM 2568 C C . LEU B 1 72 ? 3.982 10.883 7.836 1 97.94 72 LEU B C 1
ATOM 2570 O O . LEU B 1 72 ? 2.881 11.383 8.078 1 97.94 72 LEU B O 1
ATOM 2574 N N . GLN B 1 73 ? 4.621 11.203 6.789 1 97 73 GLN B N 1
ATOM 2575 C CA . GLN B 1 73 ? 4.215 12.297 5.91 1 97 73 GLN B CA 1
ATOM 2576 C C . GLN B 1 73 ? 2.83 12.031 5.316 1 97 73 GLN B C 1
ATOM 2578 O O . GLN B 1 73 ? 1.992 12.938 5.266 1 97 73 GLN B O 1
ATOM 2583 N N . PRO B 1 74 ? 2.51 10.797 4.879 1 97.06 74 PRO B N 1
ATOM 2584 C CA . PRO B 1 74 ? 1.162 10.586 4.344 1 97.06 74 PRO B CA 1
ATOM 2585 C C . PRO B 1 74 ? 0.068 10.914 5.359 1 97.06 74 PRO B C 1
ATOM 2587 O O . PRO B 1 74 ? -0.962 11.484 4.996 1 97.06 74 PRO B O 1
ATOM 2590 N N . TYR B 1 75 ? 0.299 10.586 6.613 1 97.75 75 TYR B N 1
ATOM 2591 C CA . TYR B 1 75 ? -0.679 10.891 7.656 1 97.75 75 TYR B CA 1
ATOM 2592 C C . TYR B 1 75 ? -0.933 12.391 7.746 1 97.75 75 TYR B C 1
ATOM 2594 O O . TYR B 1 75 ? -2.084 12.828 7.711 1 97.75 75 TYR B O 1
ATOM 2602 N N . PHE B 1 76 ? 0.053 13.156 7.828 1 94.62 76 PHE B N 1
ATOM 2603 C CA . PHE B 1 76 ? -0.104 14.586 8.039 1 94.62 76 PHE B CA 1
ATOM 2604 C C . PHE B 1 76 ? -0.601 15.273 6.773 1 94.62 76 PHE B C 1
ATOM 2606 O O . PHE B 1 76 ? -1.27 16.297 6.844 1 94.62 76 PHE B O 1
ATOM 2613 N N . THR B 1 77 ? -0.208 14.711 5.621 1 92.5 77 THR B N 1
ATOM 2614 C CA . THR B 1 77 ? -0.818 15.211 4.395 1 92.5 77 THR B CA 1
ATOM 2615 C C . THR B 1 77 ? -2.336 15.062 4.441 1 92.5 77 THR B C 1
ATOM 2617 O O . THR B 1 77 ? -3.07 15.977 4.062 1 92.5 77 THR B O 1
ATOM 2620 N N . GLN B 1 78 ? -2.77 13.93 4.961 1 93.25 78 GLN B N 1
ATOM 2621 C CA . GLN B 1 78 ? -4.211 13.695 5.016 1 93.25 78 GLN B CA 1
ATOM 2622 C C . GLN B 1 78 ? -4.848 14.484 6.156 1 93.25 78 GLN B C 1
ATOM 2624 O O . GLN B 1 78 ? -6.039 14.805 6.109 1 93.25 78 GLN B O 1
ATOM 2629 N N . VAL B 1 79 ? -4.059 14.82 7.184 1 92.69 79 VAL B N 1
ATOM 2630 C CA . VAL B 1 79 ? -4.539 15.75 8.195 1 92.69 79 VAL B CA 1
ATOM 2631 C C . VAL B 1 79 ? -4.855 17.094 7.551 1 92.69 79 VAL B C 1
ATOM 2633 O O . VAL B 1 79 ? -5.914 17.688 7.797 1 92.69 79 VAL B O 1
ATOM 2636 N N . LEU B 1 80 ? -3.986 17.531 6.691 1 88.75 80 LEU B N 1
ATOM 2637 C CA . LEU B 1 80 ? -4.191 18.797 5.984 1 88.75 80 LEU B CA 1
ATOM 2638 C C . LEU B 1 80 ? -5.391 18.703 5.047 1 88.75 80 LEU B C 1
ATOM 2640 O O . LEU B 1 80 ? -6.219 19.625 5 1 88.75 80 LEU B O 1
ATOM 2644 N N . ASN B 1 81 ? -5.508 17.594 4.383 1 87 81 ASN B N 1
ATOM 2645 C CA . ASN B 1 81 ? -6.629 17.391 3.471 1 87 81 ASN B CA 1
ATOM 2646 C C . ASN B 1 81 ? -7.961 17.359 4.211 1 87 81 ASN B C 1
ATOM 2648 O O . ASN B 1 81 ? -8.938 17.953 3.762 1 87 81 ASN B O 1
ATOM 2652 N N . ALA B 1 82 ? -7.957 16.688 5.273 1 88.12 82 ALA B N 1
ATOM 2653 C CA . ALA B 1 82 ? -9.172 16.562 6.074 1 88.12 82 ALA B CA 1
ATOM 2654 C C . ALA B 1 82 ? -9.594 17.922 6.633 1 88.12 82 ALA B C 1
ATOM 2656 O O . ALA B 1 82 ? -10.789 18.188 6.781 1 88.12 82 ALA B O 1
ATOM 2657 N N . ALA B 1 83 ? -8.648 18.703 6.973 1 85.69 83 ALA B N 1
ATOM 2658 C CA . ALA B 1 83 ? -8.906 19.984 7.609 1 85.69 83 ALA B CA 1
ATOM 2659 C C . ALA B 1 83 ? -9.68 20.922 6.676 1 85.69 83 ALA B C 1
ATOM 2661 O O . ALA B 1 83 ? -10.383 21.828 7.129 1 85.69 83 ALA B O 1
ATOM 2662 N N . VAL B 1 84 ? -9.562 20.656 5.434 1 79.44 84 VAL B N 1
ATOM 2663 C CA . VAL B 1 84 ? -10.219 21.562 4.488 1 79.44 84 VAL B CA 1
ATOM 2664 C C . VAL B 1 84 ? -11.562 20.969 4.066 1 79.44 84 VAL B C 1
ATOM 2666 O O . VAL B 1 84 ? -12.312 21.609 3.316 1 79.44 84 VAL B O 1
ATOM 2669 N N . MET B 1 85 ? -11.867 19.797 4.586 1 79.62 85 MET B N 1
ATOM 2670 C CA . MET B 1 85 ? -13.148 19.188 4.266 1 79.62 85 MET B CA 1
ATOM 2671 C C . MET B 1 85 ? -14.258 19.734 5.164 1 79.62 85 MET B C 1
ATOM 2673 O O . MET B 1 85 ? -14.078 19.844 6.379 1 79.62 85 MET B O 1
ATOM 2677 N N . ARG B 1 86 ? -15.398 20.016 4.5 1 77.12 86 ARG B N 1
ATOM 2678 C CA . ARG B 1 86 ? -16.516 20.594 5.238 1 77.12 86 ARG B CA 1
ATOM 2679 C C . ARG B 1 86 ? -17.594 19.531 5.504 1 77.12 86 ARG B C 1
ATOM 2681 O O . ARG B 1 86 ? -18.266 19.578 6.539 1 77.12 86 ARG B O 1
ATOM 2688 N N . ASN B 1 87 ? -17.672 18.609 4.727 1 82.12 87 ASN B N 1
ATOM 2689 C CA . ASN B 1 87 ? -18.672 17.547 4.836 1 82.12 87 ASN B CA 1
ATOM 2690 C C . ASN B 1 87 ? -18.312 16.531 5.91 1 82.12 87 ASN B C 1
ATOM 2692 O O . ASN B 1 87 ? -17.219 15.945 5.867 1 82.12 87 ASN B O 1
ATOM 2696 N N . PRO B 1 88 ? -19.297 16.438 6.891 1 83.81 88 PRO B N 1
ATOM 2697 C CA . PRO B 1 88 ? -19 15.508 7.992 1 83.81 88 PRO B CA 1
ATOM 2698 C C . PRO B 1 88 ? -18.766 14.078 7.516 1 83.81 88 PRO B C 1
ATOM 2700 O O . PRO B 1 88 ? -17.969 13.359 8.117 1 83.81 88 PRO B O 1
ATOM 2703 N N . THR B 1 89 ? -19.469 13.711 6.543 1 84 89 THR B N 1
ATOM 2704 C CA . THR B 1 89 ? -19.281 12.367 6.016 1 84 89 THR B CA 1
ATOM 2705 C C . THR B 1 89 ? -17.875 12.188 5.465 1 84 89 THR B C 1
ATOM 2707 O O . THR B 1 89 ? -17.219 11.18 5.73 1 84 89 THR B O 1
ATOM 2710 N N . ARG B 1 90 ? -17.469 13.172 4.863 1 84.44 90 ARG B N 1
ATOM 2711 C CA . ARG B 1 90 ? -16.125 13.125 4.289 1 84.44 90 ARG B CA 1
ATOM 2712 C C . ARG B 1 90 ? -15.055 13.172 5.379 1 84.44 90 ARG B C 1
ATOM 2714 O O . ARG B 1 90 ? -14.031 12.508 5.277 1 84.44 90 ARG B O 1
ATOM 2721 N N . ARG B 1 91 ? -15.328 13.93 6.348 1 86.25 91 ARG B N 1
ATOM 2722 C CA . ARG B 1 91 ? -14.383 14.008 7.461 1 86.25 91 ARG B CA 1
ATOM 2723 C C . ARG B 1 91 ? -14.242 12.664 8.156 1 86.25 91 ARG B C 1
ATOM 2725 O O . ARG B 1 91 ? -13.148 12.289 8.586 1 86.25 91 ARG B O 1
ATOM 2732 N N . SER B 1 92 ? -15.359 12.039 8.195 1 88.19 92 SER B N 1
ATOM 2733 C CA . SER B 1 92 ? -15.312 10.719 8.82 1 88.19 92 SER B CA 1
ATOM 2734 C C . SER B 1 92 ? -14.508 9.742 7.969 1 88.19 92 SER B C 1
ATOM 2736 O O . SER B 1 92 ? -13.836 8.859 8.5 1 88.19 92 SER B O 1
ATOM 2738 N N . GLN B 1 93 ? -14.57 9.891 6.723 1 90.88 93 GLN B N 1
ATOM 2739 C CA . GLN B 1 93 ? -13.812 9.039 5.809 1 90.88 93 GLN B CA 1
ATOM 2740 C C . GLN B 1 93 ? -12.312 9.25 5.996 1 90.88 93 GLN B C 1
ATOM 2742 O O . GLN B 1 93 ? -11.531 8.297 5.91 1 90.88 93 GLN B O 1
ATOM 2747 N N . PHE B 1 94 ? -12 10.43 6.355 1 92.94 94 PHE B N 1
ATOM 2748 C CA . PHE B 1 94 ? -10.586 10.727 6.523 1 92.94 94 PHE B CA 1
ATOM 2749 C C . PHE B 1 94 ? -10.062 10.141 7.828 1 92.94 94 PHE B C 1
ATOM 2751 O O . PHE B 1 94 ? -8.852 10 8.008 1 92.94 94 PHE B O 1
ATOM 2758 N N . VAL B 1 95 ? -10.945 9.789 8.727 1 93.19 95 VAL B N 1
ATOM 2759 C CA . VAL B 1 95 ? -10.492 9.117 9.938 1 93.19 95 VAL B CA 1
ATOM 2760 C C . VAL B 1 95 ? -9.836 7.789 9.586 1 93.19 95 VAL B C 1
ATOM 2762 O O . VAL B 1 95 ? -8.734 7.488 10.055 1 93.19 95 VAL B O 1
ATOM 2765 N N . VAL B 1 96 ? -10.453 7.102 8.711 1 93.88 96 VAL B N 1
ATOM 2766 C CA . VAL B 1 96 ? -9.922 5.789 8.352 1 93.88 96 VAL B CA 1
ATOM 2767 C C . VAL B 1 96 ? -8.703 5.949 7.445 1 93.88 96 VAL B C 1
ATOM 2769 O O . VAL B 1 96 ? -7.742 5.184 7.547 1 93.88 96 VAL B O 1
ATOM 2772 N N . ILE B 1 97 ? -8.742 6.922 6.602 1 95.81 97 ILE B N 1
ATOM 2773 C CA . ILE B 1 97 ? -7.605 7.18 5.727 1 95.81 97 ILE B CA 1
ATOM 2774 C C . ILE B 1 97 ? -6.371 7.496 6.57 1 95.81 97 ILE B C 1
ATOM 2776 O O . ILE B 1 97 ? -5.293 6.945 6.332 1 95.81 97 ILE B O 1
ATOM 2780 N N . LYS B 1 98 ? -6.535 8.32 7.559 1 96.62 98 LYS B N 1
ATOM 2781 C CA . LYS B 1 98 ? -5.422 8.703 8.422 1 96.62 98 LYS B CA 1
ATOM 2782 C C . LYS B 1 98 ? -4.891 7.5 9.203 1 96.62 98 LYS B C 1
ATOM 2784 O O . LYS B 1 98 ? -3.68 7.344 9.367 1 96.62 98 LYS B O 1
ATOM 2789 N N . ARG B 1 99 ? -5.77 6.695 9.625 1 96.75 99 ARG B N 1
ATOM 2790 C CA . ARG B 1 99 ? -5.344 5.496 10.336 1 96.75 99 ARG B CA 1
ATOM 2791 C C . ARG B 1 99 ? -4.582 4.551 9.414 1 96.75 99 ARG B C 1
ATOM 2793 O O . ARG B 1 99 ? -3.596 3.934 9.82 1 96.75 99 ARG B O 1
ATOM 2800 N N . LEU B 1 100 ? -5.039 4.449 8.211 1 97.56 100 LEU B N 1
ATOM 2801 C CA . LEU B 1 100 ? -4.328 3.633 7.23 1 97.56 100 LEU B CA 1
ATOM 2802 C C . LEU B 1 100 ? -2.936 4.191 6.965 1 97.56 100 LEU B C 1
ATOM 2804 O O . LEU B 1 100 ? -1.973 3.434 6.832 1 97.56 100 LEU B O 1
ATOM 2808 N N . CYS B 1 101 ? -2.848 5.48 6.93 1 98.25 101 CYS B N 1
ATOM 2809 C CA . CYS B 1 101 ? -1.558 6.125 6.719 1 98.25 101 CYS B CA 1
ATOM 2810 C C . CYS B 1 101 ? -0.61 5.844 7.879 1 98.25 101 CYS B C 1
ATOM 2812 O O . CYS B 1 101 ? 0.578 5.594 7.668 1 98.25 101 CYS B O 1
ATOM 2814 N N . LEU B 1 102 ? -1.135 5.902 9.094 1 97.94 102 LEU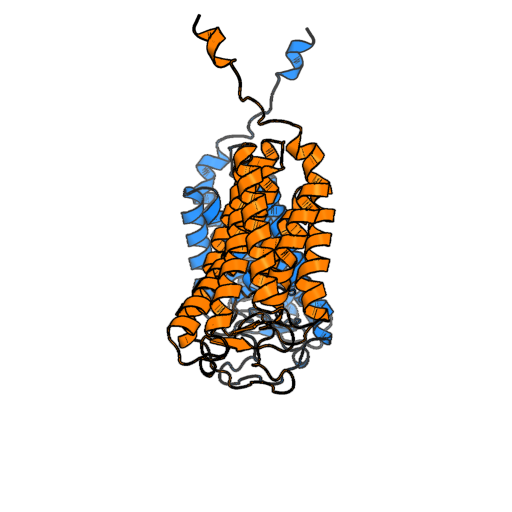 B N 1
ATOM 2815 C CA . LEU B 1 102 ? -0.314 5.609 10.258 1 97.94 102 LEU B CA 1
ATOM 2816 C C . LEU B 1 102 ? 0.184 4.168 10.227 1 97.94 102 LEU B C 1
ATOM 2818 O O . LEU B 1 102 ? 1.362 3.906 10.477 1 97.94 102 LEU B O 1
ATOM 2822 N N . LEU B 1 103 ? -0.709 3.305 9.859 1 97.12 103 LEU B N 1
ATOM 2823 C CA . LEU B 1 103 ? -0.34 1.896 9.797 1 97.12 103 LEU B CA 1
ATOM 2824 C C . LEU B 1 103 ? 0.675 1.65 8.688 1 97.12 103 LEU B C 1
ATOM 2826 O O . LEU B 1 103 ? 1.68 0.967 8.898 1 97.12 103 LEU B O 1
ATOM 2830 N N . GLY B 1 104 ? 0.388 2.211 7.527 1 98 104 GLY B N 1
ATOM 2831 C CA . GLY B 1 104 ? 1.32 2.064 6.418 1 98 104 GLY B CA 1
ATOM 2832 C C . GLY B 1 104 ? 2.693 2.639 6.715 1 98 104 GLY B C 1
ATOM 2833 O O . GLY B 1 104 ? 3.711 2.027 6.383 1 98 104 GLY B O 1
ATOM 2834 N N . GLY B 1 105 ? 2.686 3.842 7.352 1 98.06 105 GLY B N 1
ATOM 2835 C CA . GLY B 1 105 ? 3.951 4.438 7.75 1 98.06 105 GLY B CA 1
ATOM 2836 C C . GLY B 1 105 ? 4.715 3.602 8.758 1 98.06 105 GLY B C 1
ATOM 2837 O O . GLY B 1 105 ? 5.938 3.482 8.672 1 98.06 105 GLY B O 1
ATOM 2838 N N . PHE B 1 106 ? 4.008 3.039 9.641 1 97.94 106 PHE B N 1
ATOM 2839 C CA . PHE B 1 106 ? 4.617 2.186 10.656 1 97.94 106 PHE B CA 1
ATOM 2840 C C . PHE B 1 106 ? 5.242 0.951 10.016 1 97.94 106 PHE B C 1
ATOM 2842 O O . PHE B 1 106 ? 6.379 0.589 10.336 1 97.94 106 PHE B O 1
ATOM 2849 N N . LEU B 1 107 ? 4.535 0.327 9.156 1 97.25 107 LEU B N 1
ATOM 2850 C CA . LEU B 1 107 ? 5.031 -0.874 8.492 1 97.25 107 LEU B CA 1
ATOM 2851 C C . LEU B 1 107 ? 6.258 -0.558 7.645 1 97.25 107 LEU B C 1
ATOM 2853 O O . LEU B 1 107 ? 7.199 -1.352 7.586 1 97.25 107 LEU B O 1
ATOM 2857 N N . LEU B 1 108 ? 6.211 0.538 6.977 1 97.06 108 LEU B N 1
ATOM 2858 C CA . LEU B 1 108 ? 7.371 0.956 6.199 1 97.06 108 LEU B CA 1
ATOM 2859 C C . LEU B 1 108 ? 8.578 1.193 7.102 1 97.06 108 LEU B C 1
ATOM 2861 O O . LEU B 1 108 ? 9.68 0.747 6.797 1 97.06 108 LEU B O 1
ATOM 2865 N N . PHE B 1 109 ? 8.383 1.87 8.219 1 97.94 109 PHE B N 1
ATOM 2866 C CA . PHE B 1 109 ? 9.469 2.154 9.148 1 97.94 109 PHE B CA 1
ATOM 2867 C C . PHE B 1 109 ? 10.062 0.863 9.695 1 97.94 109 PHE B C 1
ATOM 2869 O O . PHE B 1 109 ? 11.273 0.766 9.898 1 97.94 109 PHE B O 1
ATOM 2876 N N . CYS B 1 110 ? 9.281 -0.127 9.922 1 96.81 110 CYS B N 1
ATOM 2877 C CA . CYS B 1 110 ? 9.703 -1.388 10.516 1 96.81 110 CYS B CA 1
ATOM 2878 C C . CYS B 1 110 ? 10.695 -2.113 9.609 1 96.81 110 CYS B C 1
ATOM 2880 O O . CYS B 1 110 ? 11.391 -3.027 10.055 1 96.81 110 CYS B O 1
ATOM 2882 N N . ARG B 1 111 ? 10.781 -1.704 8.398 1 94.62 111 ARG B N 1
ATOM 2883 C CA . ARG B 1 111 ? 11.742 -2.342 7.504 1 94.62 111 ARG B CA 1
ATOM 2884 C C . ARG B 1 111 ? 13.172 -2.01 7.906 1 94.62 111 ARG B C 1
ATOM 2886 O O . ARG B 1 111 ? 14.109 -2.738 7.562 1 94.62 111 ARG B O 1
ATOM 2893 N N . PHE B 1 112 ? 13.336 -0.874 8.602 1 95.19 112 PHE B N 1
ATOM 2894 C CA . PHE B 1 112 ? 14.672 -0.47 9.023 1 95.19 112 PHE B CA 1
ATOM 2895 C C . PHE B 1 112 ? 15.188 -1.384 10.133 1 95.19 112 PHE B C 1
ATOM 2897 O O . PHE B 1 112 ? 16.25 -2.002 9.984 1 95.19 112 PHE B O 1
ATOM 2904 N N . PRO B 1 113 ? 14.539 -1.536 11.297 1 94.5 113 PRO B N 1
ATOM 2905 C CA . PRO B 1 113 ? 15.047 -2.451 12.32 1 94.5 113 PRO B CA 1
ATOM 2906 C C . PRO B 1 113 ? 15.117 -3.896 11.836 1 94.5 113 PRO B C 1
ATOM 2908 O O . PRO B 1 113 ? 15.859 -4.707 12.406 1 94.5 113 PRO B O 1
ATOM 2911 N N . MET B 1 114 ? 14.445 -4.25 10.789 1 92 114 MET B N 1
ATOM 2912 C CA . MET B 1 114 ? 14.477 -5.602 10.234 1 92 114 MET B CA 1
ATOM 2913 C C . MET B 1 114 ? 15.594 -5.742 9.211 1 92 114 MET B C 1
ATOM 2915 O O . MET B 1 114 ? 15.828 -6.832 8.688 1 92 114 MET B O 1
ATOM 2919 N N . SER B 1 115 ? 16.297 -4.711 8.922 1 89.94 115 SER B N 1
ATOM 2920 C CA . SER B 1 115 ? 17.266 -4.668 7.84 1 89.94 115 SER B CA 1
ATOM 2921 C C . SER B 1 115 ? 18.406 -5.648 8.078 1 89.94 115 SER B C 1
ATOM 2923 O O . SER B 1 115 ? 19.031 -6.133 7.129 1 89.94 115 SER B O 1
ATOM 2925 N N . PRO B 1 116 ? 18.781 -5.914 9.32 1 86.31 116 PRO B N 1
ATOM 2926 C CA . PRO B 1 116 ? 19.844 -6.891 9.516 1 86.31 116 PRO B CA 1
ATOM 2927 C C . PRO B 1 116 ? 19.5 -8.273 8.969 1 86.31 116 PRO B C 1
ATOM 2929 O O . PRO B 1 116 ? 20.375 -9.086 8.703 1 86.31 116 PRO B O 1
ATOM 2932 N N . TRP B 1 117 ? 18.25 -8.531 8.789 1 80.88 117 TRP B N 1
ATOM 2933 C CA . TRP B 1 117 ? 17.812 -9.82 8.281 1 80.88 117 TRP B CA 1
ATOM 2934 C C . TRP B 1 117 ? 17.625 -9.773 6.766 1 80.88 117 TRP B C 1
ATOM 2936 O O . TRP B 1 117 ? 17.219 -10.766 6.152 1 80.88 117 TRP B O 1
ATOM 2946 N N . ALA B 1 118 ? 17.844 -8.633 6.223 1 75.31 118 ALA B N 1
ATOM 2947 C CA . ALA B 1 118 ? 17.703 -8.477 4.777 1 75.31 118 ALA B CA 1
ATOM 2948 C C . ALA B 1 118 ? 18.828 -9.195 4.035 1 75.31 118 ALA B C 1
ATOM 2950 O O . ALA B 1 118 ? 19.906 -9.414 4.59 1 75.31 118 ALA B O 1
ATOM 2951 N N . HIS B 1 119 ? 18.422 -9.703 2.891 1 64.44 119 HIS B N 1
ATOM 2952 C CA . HIS B 1 119 ? 19.422 -10.32 2.039 1 64.44 119 HIS B CA 1
ATOM 2953 C C . HIS B 1 119 ? 20.375 -9.273 1.449 1 64.44 119 HIS B C 1
ATOM 2955 O O . HIS B 1 119 ? 19.922 -8.203 1.018 1 64.44 119 HIS B O 1
ATOM 2961 N N . ASP B 1 120 ? 21.562 -9.398 1.835 1 53.88 120 ASP B N 1
ATOM 2962 C CA . ASP B 1 120 ? 22.547 -8.484 1.24 1 53.88 120 ASP B CA 1
ATOM 2963 C C . ASP B 1 120 ? 22.812 -8.844 -0.218 1 53.88 120 ASP B C 1
ATOM 2965 O O . ASP B 1 120 ? 23.547 -9.797 -0.5 1 53.88 120 ASP B O 1
ATOM 2969 N N . THR B 1 121 ? 21.781 -8.984 -1.055 1 46.16 121 THR B N 1
ATOM 2970 C CA . THR B 1 121 ? 21.969 -9.539 -2.389 1 46.16 121 THR B CA 1
ATOM 2971 C C . THR B 1 121 ? 23.172 -8.898 -3.074 1 46.16 121 THR B C 1
ATOM 2973 O O . THR B 1 121 ? 23.594 -9.336 -4.145 1 46.16 121 THR B O 1
ATOM 2976 N N . GLY B 1 122 ? 24.078 -8.445 -2.557 1 40.31 122 GLY B N 1
ATOM 2977 C CA . GLY B 1 122 ? 25.266 -7.938 -3.213 1 40.31 122 GLY B CA 1
ATOM 2978 C C . GLY B 1 122 ? 24.969 -7.168 -4.484 1 40.31 122 GLY B C 1
ATOM 2979 O O . GLY B 1 122 ? 25.875 -6.609 -5.105 1 40.31 122 GLY B O 1
ATOM 2980 N N . ILE B 1 123 ? 24.062 -7.762 -5.27 1 33.38 123 ILE B N 1
ATOM 2981 C CA . ILE B 1 123 ? 23.938 -7.223 -6.617 1 33.38 123 ILE B CA 1
ATOM 2982 C C . ILE B 1 123 ? 23.578 -5.742 -6.551 1 33.38 123 ILE B C 1
ATOM 2984 O O . ILE B 1 123 ? 22.484 -5.387 -6.105 1 33.38 123 ILE B O 1
ATOM 2988 N N . PHE B 1 124 ? 24.594 -5.008 -6.156 1 33.91 124 PHE B N 1
ATOM 2989 C CA . PHE B 1 124 ? 24.562 -3.584 -6.473 1 33.91 124 PHE B CA 1
ATOM 2990 C C . PHE B 1 124 ? 24.625 -3.363 -7.98 1 33.91 124 PHE B C 1
ATOM 2992 O O . PHE B 1 124 ? 25.578 -3.785 -8.633 1 33.91 124 PHE B O 1
ATOM 2999 N N . ASP B 1 125 ? 23.703 -3.711 -8.781 1 33.03 125 ASP B N 1
ATOM 3000 C CA . ASP B 1 125 ? 23.938 -3.311 -10.164 1 33.03 125 ASP B CA 1
ATOM 3001 C C . ASP B 1 125 ? 24.453 -1.879 -10.234 1 33.03 125 ASP B C 1
ATOM 3003 O O . ASP B 1 125 ? 23.828 -0.953 -9.711 1 33.03 125 ASP B O 1
ATOM 3007 N N . GLU B 1 126 ? 25.703 -1.675 -10.375 1 34.41 126 GLU B N 1
ATOM 3008 C CA . GLU B 1 126 ? 26.438 -0.44 -10.633 1 34.41 126 GLU B CA 1
ATOM 3009 C C . GLU B 1 126 ? 25.656 0.476 -11.57 1 34.41 126 GLU B C 1
ATOM 3011 O O . GLU B 1 126 ? 25.891 1.686 -11.602 1 34.41 126 GLU B O 1
ATOM 3016 N N . THR B 1 127 ? 25.359 0.005 -12.742 1 34.38 127 THR B N 1
ATOM 3017 C CA . THR B 1 127 ? 24.75 0.904 -13.719 1 34.38 127 THR B CA 1
ATOM 3018 C C . THR B 1 127 ? 23.625 1.708 -13.078 1 34.38 127 THR B C 1
ATOM 3020 O O . THR B 1 127 ? 23.234 2.752 -13.594 1 34.38 127 THR B O 1
ATOM 3023 N N . CYS B 1 128 ? 22.734 1.156 -12.266 1 35.44 128 CYS B N 1
ATOM 3024 C CA . CYS B 1 128 ? 22.094 1.938 -11.203 1 35.44 128 CYS B CA 1
ATOM 3025 C C . CYS B 1 128 ? 23.047 2.145 -10.039 1 35.44 128 CYS B C 1
ATOM 3027 O O . CYS B 1 128 ? 23.266 1.233 -9.234 1 35.44 128 CYS B O 1
ATOM 3029 N N . LYS B 1 129 ? 24.312 2.584 -10.195 1 34.19 129 LYS B N 1
ATOM 3030 C CA . LYS B 1 129 ? 25.359 2.754 -9.18 1 34.19 129 LYS B CA 1
ATOM 3031 C C . LYS B 1 129 ? 24.797 2.504 -7.785 1 34.19 129 LYS B C 1
ATOM 3033 O O . LYS B 1 129 ? 25.531 2.131 -6.871 1 34.19 129 LYS B O 1
ATOM 3038 N N . GLY B 1 130 ? 24.016 3.4 -7.172 1 31.72 130 GLY B N 1
ATOM 3039 C CA . GLY B 1 130 ? 23.562 2.967 -5.859 1 31.72 130 GLY B CA 1
ATOM 3040 C C . GLY B 1 130 ? 22.844 1.628 -5.883 1 31.72 130 GLY B C 1
ATOM 3041 O O . GLY B 1 130 ? 22.422 1.166 -6.941 1 31.72 130 GLY B O 1
ATOM 3042 N N . GLY B 1 131 ? 22.906 0.795 -4.969 1 35 131 GLY B N 1
ATOM 3043 C CA . GLY B 1 131 ? 22.344 -0.53 -4.734 1 35 131 GLY B CA 1
ATOM 3044 C C . GLY B 1 131 ? 21.078 -0.792 -5.512 1 35 131 GLY B C 1
ATOM 3045 O O . GLY B 1 131 ? 20.484 0.13 -6.082 1 35 131 GLY B O 1
ATOM 3046 N N . GLY B 1 132 ? 20.844 -2.287 -5.977 1 44.06 132 GLY B N 1
ATOM 3047 C CA . GLY B 1 132 ? 19.891 -3.23 -6.543 1 44.06 132 GLY B CA 1
ATOM 3048 C C . GLY B 1 132 ? 18.453 -2.822 -6.328 1 44.06 132 GLY B C 1
ATOM 3049 O O . GLY B 1 132 ? 17.531 -3.584 -6.641 1 44.06 132 GLY B O 1
ATOM 3050 N N . THR B 1 133 ? 18.25 -1.851 -5.48 1 58.97 133 THR B N 1
ATOM 3051 C CA . THR B 1 133 ? 16.812 -1.735 -5.203 1 58.97 133 THR B CA 1
ATOM 3052 C C . THR B 1 133 ? 16.188 -0.61 -6.023 1 58.97 133 THR B C 1
ATOM 3054 O O . THR B 1 133 ? 16.891 0.33 -6.422 1 58.97 133 THR B O 1
ATOM 3057 N N . PHE B 1 134 ? 15.141 -0.762 -6.598 1 72.69 134 PHE B N 1
ATOM 3058 C CA . PHE B 1 134 ? 14.336 0.208 -7.328 1 72.69 134 PHE B CA 1
ATOM 3059 C C . PHE B 1 134 ? 13.469 1.023 -6.375 1 72.69 134 PHE B C 1
ATOM 3061 O O . PHE B 1 134 ? 12.625 1.81 -6.809 1 72.69 134 PHE B O 1
ATOM 3068 N N . GLU B 1 135 ? 13.938 0.956 -5.059 1 83 135 GLU B N 1
ATOM 3069 C CA . GLU B 1 135 ? 13.094 1.637 -4.086 1 83 135 GLU B CA 1
ATOM 3070 C C . GLU B 1 135 ? 13.75 2.914 -3.574 1 83 135 GLU B C 1
ATOM 3072 O O . GLU B 1 135 ? 14.969 2.957 -3.391 1 83 135 GLU B O 1
ATOM 3077 N N . TRP B 1 136 ? 12.961 3.877 -3.264 1 88.38 136 TRP B N 1
ATOM 3078 C CA . TRP B 1 136 ? 13.406 5.129 -2.666 1 88.38 136 TRP B CA 1
ATOM 3079 C C . TRP B 1 136 ? 14.094 4.883 -1.326 1 88.38 136 TRP B C 1
ATOM 3081 O O . TRP B 1 136 ? 13.633 4.059 -0.531 1 88.38 136 TRP B O 1
ATOM 3091 N N . LEU B 1 137 ? 15.289 5.582 -1.019 1 90.94 137 LEU B N 1
ATOM 3092 C CA . LEU B 1 137 ? 15.977 5.676 0.268 1 90.94 137 LEU B CA 1
ATOM 3093 C C . LEU B 1 137 ? 16.719 4.383 0.585 1 90.94 137 LEU B C 1
ATOM 3095 O O . LEU B 1 137 ? 17.641 4.379 1.396 1 90.94 137 LEU B O 1
ATOM 3099 N N . ARG B 1 138 ? 16.312 3.285 0.038 1 88.06 138 ARG B N 1
ATOM 3100 C CA . ARG B 1 138 ? 16.75 1.97 0.493 1 88.06 138 ARG B CA 1
ATOM 3101 C C . ARG B 1 138 ? 18.234 1.753 0.187 1 88.06 138 ARG B C 1
ATOM 3103 O O . ARG B 1 138 ? 18.672 1.982 -0.939 1 88.06 138 ARG B O 1
ATOM 3110 N N . ALA B 1 139 ? 18.906 1.341 1.222 1 85.62 139 ALA B N 1
ATOM 3111 C CA . ALA B 1 139 ? 20.312 0.931 1.132 1 85.62 139 ALA B CA 1
ATOM 3112 C C . ALA B 1 139 ? 20.5 -0.508 1.604 1 85.62 139 ALA B C 1
ATOM 3114 O O . ALA B 1 139 ? 19.625 -1.059 2.287 1 85.62 139 ALA B O 1
ATOM 3115 N N . SER B 1 140 ? 21.547 -1.055 1.092 1 76.31 140 SER B N 1
ATOM 3116 C CA . SER B 1 140 ? 21.922 -2.357 1.634 1 76.31 140 SER B CA 1
ATOM 3117 C C . SER B 1 140 ? 22.438 -2.234 3.068 1 76.31 140 SER B C 1
ATOM 3119 O O . SER B 1 140 ? 22.844 -1.154 3.498 1 76.31 140 SER B O 1
ATOM 3121 N N . PRO B 1 141 ? 22.328 -3.32 3.727 1 77.31 141 PRO B N 1
ATOM 3122 C CA . PRO B 1 141 ? 22.859 -3.285 5.09 1 77.31 141 PRO B CA 1
ATOM 3123 C C . PRO B 1 141 ? 24.312 -2.857 5.141 1 77.31 141 PRO B C 1
ATOM 3125 O O . PRO B 1 141 ? 24.734 -2.154 6.07 1 77.31 141 PRO B O 1
ATOM 3128 N N . SER B 1 142 ? 25.078 -3.172 4.16 1 77.88 142 SER B N 1
ATOM 3129 C CA . SER B 1 142 ? 26.5 -2.852 4.148 1 77.88 142 SER B CA 1
ATOM 3130 C C . SER B 1 142 ? 26.734 -1.356 3.957 1 77.88 142 SER B C 1
ATOM 3132 O O . SER B 1 142 ? 27.734 -0.814 4.41 1 77.88 142 SER B O 1
ATOM 3134 N N . GLN B 1 143 ? 25.859 -0.664 3.297 1 80.62 143 GLN B N 1
ATOM 3135 C CA . GLN B 1 143 ? 25.969 0.777 3.094 1 80.62 143 GLN B CA 1
ATOM 3136 C C . GLN B 1 143 ? 25.672 1.538 4.383 1 80.62 143 GLN B C 1
ATOM 3138 O O . GLN B 1 143 ? 26.281 2.578 4.648 1 80.62 143 GLN B O 1
ATOM 3143 N N . GLY B 1 144 ? 24.781 0.976 5.148 1 87.81 144 GLY B N 1
ATOM 3144 C CA . GLY B 1 144 ? 24.469 1.544 6.453 1 87.81 144 GLY B CA 1
ATOM 3145 C C . GLY B 1 144 ? 23.609 2.793 6.371 1 87.81 144 GLY B C 1
ATOM 3146 O O . GLY B 1 144 ? 23.203 3.195 5.285 1 87.81 144 GLY B O 1
ATOM 3147 N N . VAL B 1 145 ? 23.359 3.359 7.5 1 95.5 145 VAL B N 1
ATOM 3148 C CA . VAL B 1 145 ? 22.562 4.574 7.652 1 95.5 145 VAL B CA 1
ATOM 3149 C C . VAL B 1 145 ? 23.453 5.801 7.488 1 95.5 145 VAL B C 1
ATOM 3151 O O . VAL B 1 145 ? 24.516 5.891 8.109 1 95.5 145 VAL B O 1
ATOM 3154 N N . CYS B 1 146 ? 23.016 6.73 6.617 1 97.31 146 CYS B N 1
ATOM 3155 C CA . CYS B 1 146 ? 23.875 7.887 6.406 1 97.31 146 CYS B CA 1
ATOM 3156 C C . CYS B 1 146 ? 23.141 8.992 5.668 1 97.31 146 CYS B C 1
ATOM 3158 O O . CYS B 1 146 ? 22.406 8.727 4.715 1 97.31 146 CYS B O 1
ATOM 3160 N N . THR B 1 147 ? 23.312 10.18 6.129 1 96.88 147 THR B N 1
ATOM 3161 C CA . THR B 1 147 ? 23.031 11.367 5.32 1 96.88 147 THR B CA 1
ATOM 3162 C C . THR B 1 147 ? 24.281 11.836 4.594 1 96.88 147 THR B C 1
ATOM 3164 O O . THR B 1 147 ? 25.281 12.18 5.23 1 96.88 147 THR B O 1
ATOM 3167 N N . TYR B 1 148 ? 24.219 11.859 3.33 1 95.94 148 TYR B N 1
ATOM 3168 C CA . TYR B 1 148 ? 25.406 12.234 2.549 1 95.94 148 TYR B CA 1
ATOM 3169 C C . TYR B 1 148 ? 25.031 13.219 1.447 1 95.94 148 TYR B C 1
ATOM 3171 O O . TYR B 1 148 ? 23.844 13.461 1.2 1 95.94 148 TYR B O 1
ATOM 3179 N N . SER B 1 149 ? 26.031 13.828 0.878 1 94.12 149 SER B N 1
ATOM 3180 C CA . SER B 1 149 ? 25.797 14.836 -0.154 1 94.12 149 SER B CA 1
ATOM 3181 C C . SER B 1 149 ? 25.422 14.195 -1.481 1 94.12 149 SER B C 1
ATOM 3183 O O . SER B 1 149 ? 26.156 13.367 -2.02 1 94.12 149 SER B O 1
ATOM 3185 N N . GLY B 1 150 ? 24.234 14.539 -1.909 1 92.38 150 GLY B N 1
ATOM 3186 C CA . GLY B 1 150 ? 23.875 14.18 -3.27 1 92.38 150 GLY B CA 1
ATOM 3187 C C . GLY B 1 150 ? 24.344 15.188 -4.301 1 92.38 150 GLY B C 1
ATOM 3188 O O . GLY B 1 150 ? 25.125 16.078 -3.984 1 92.38 150 GLY B O 1
ATOM 3189 N N . LYS B 1 151 ? 23.938 15.008 -5.523 1 90.88 151 LYS B N 1
ATOM 3190 C CA . LYS B 1 151 ? 24.344 15.906 -6.602 1 90.88 151 LYS B CA 1
ATOM 3191 C C . LYS B 1 151 ? 23.734 17.297 -6.418 1 90.88 151 LYS B C 1
ATOM 3193 O O . LYS B 1 151 ? 24.406 18.297 -6.664 1 90.88 151 LYS B O 1
ATOM 3198 N N . TYR B 1 152 ? 22.516 17.375 -5.91 1 89.94 152 TYR B N 1
ATOM 3199 C CA . TYR B 1 152 ? 21.812 18.656 -5.84 1 89.94 152 TYR B CA 1
ATOM 3200 C C . TYR B 1 152 ? 21.406 18.984 -4.406 1 89.94 152 TYR B C 1
ATOM 3202 O O . TYR B 1 152 ? 21.25 20.141 -4.047 1 89.94 152 TYR B O 1
ATOM 3210 N N . HIS B 1 153 ? 21.203 17.969 -3.637 1 92.31 153 HIS B N 1
ATOM 3211 C CA . HIS B 1 153 ? 20.734 18.094 -2.262 1 92.31 153 HIS B CA 1
ATOM 3212 C C . HIS B 1 153 ? 21.234 16.938 -1.403 1 92.31 153 HIS B C 1
ATOM 3214 O O . HIS B 1 153 ? 22.031 16.109 -1.868 1 92.31 153 HIS B O 1
ATOM 3220 N N . LEU B 1 154 ? 20.922 16.969 -0.199 1 94.06 154 LEU B N 1
ATOM 3221 C CA . LEU B 1 154 ? 21.359 15.852 0.632 1 94.06 154 LEU B CA 1
ATOM 3222 C C . LEU B 1 154 ? 20.609 14.57 0.275 1 94.06 154 LEU B C 1
ATOM 3224 O O . LEU B 1 154 ? 19.516 14.625 -0.291 1 94.06 154 LEU B O 1
ATOM 3228 N N . ALA B 1 155 ? 21.172 13.445 0.499 1 94.19 155 ALA B N 1
ATOM 3229 C CA . ALA B 1 155 ? 20.625 12.117 0.243 1 94.19 155 ALA B CA 1
ATOM 3230 C C . ALA B 1 155 ? 20.609 11.281 1.517 1 94.19 155 ALA B C 1
ATOM 3232 O O . ALA B 1 155 ? 21.422 11.484 2.416 1 94.19 155 ALA B O 1
ATOM 3233 N N . TRP B 1 156 ? 19.641 10.422 1.574 1 95.56 156 TRP B N 1
ATOM 3234 C CA . TRP B 1 156 ? 19.516 9.555 2.742 1 95.56 156 TRP B CA 1
ATOM 3235 C C . TRP B 1 156 ? 19.672 8.086 2.354 1 95.56 156 TRP B C 1
ATOM 3237 O O . TRP B 1 156 ? 18.953 7.59 1.482 1 95.56 156 TRP B O 1
ATOM 3247 N N . SER B 1 157 ? 20.609 7.461 2.992 1 94.19 157 SER B N 1
ATOM 3248 C CA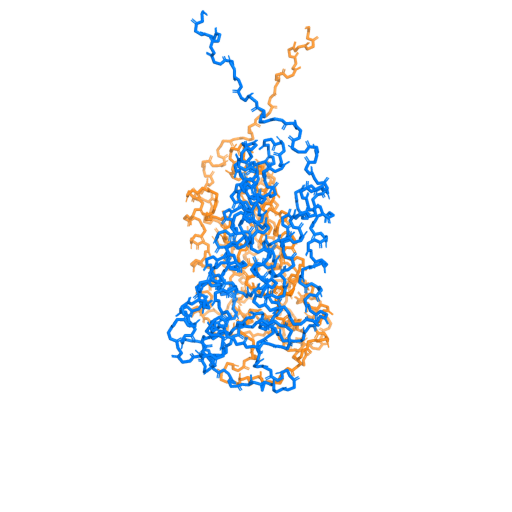 . SER B 1 157 ? 20.781 6.016 2.912 1 94.19 157 SER B CA 1
ATOM 3249 C C . SER B 1 157 ? 20.203 5.316 4.137 1 94.19 157 SER B C 1
ATOM 3251 O O . SER B 1 157 ? 20.641 5.559 5.262 1 94.19 157 SER B O 1
ATOM 3253 N N . VAL B 1 158 ? 19.234 4.488 3.928 1 94.69 158 VAL B N 1
ATOM 3254 C CA . VAL B 1 158 ? 18.609 3.775 5.031 1 94.69 158 VAL B CA 1
ATOM 3255 C C . VAL B 1 158 ? 18.516 2.289 4.695 1 94.69 158 VAL B C 1
ATOM 3257 O O . VAL B 1 158 ? 17.781 1.897 3.779 1 94.69 158 VAL B O 1
ATOM 3260 N N . PRO B 1 159 ? 19.266 1.504 5.453 1 92.81 159 PRO B N 1
ATOM 3261 C CA . PRO B 1 159 ? 19.078 0.067 5.25 1 92.81 159 PRO B CA 1
ATOM 3262 C C . PRO B 1 159 ? 17.656 -0.387 5.586 1 92.81 159 PRO B C 1
ATOM 3264 O O . PRO B 1 159 ? 17.109 -0.001 6.621 1 92.81 159 PRO B O 1
ATOM 3267 N N . MET B 1 160 ? 17.078 -1.162 4.625 1 91.38 160 MET B N 1
ATOM 3268 C CA . MET B 1 160 ? 15.727 -1.653 4.816 1 91.38 160 MET B CA 1
ATOM 3269 C C . MET B 1 160 ? 15.609 -3.117 4.406 1 91.38 160 MET B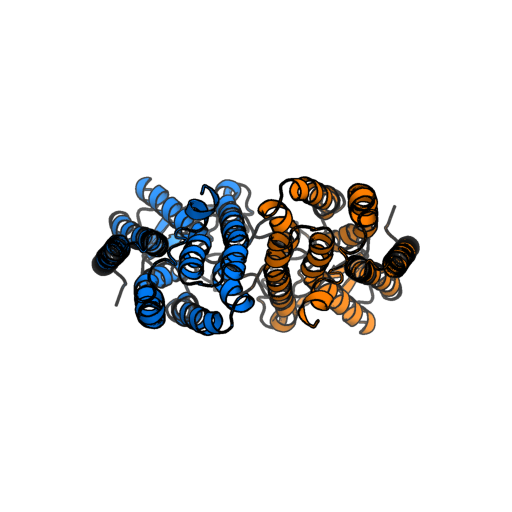 C 1
ATOM 3271 O O . MET B 1 160 ? 16.266 -3.549 3.449 1 91.38 160 MET B O 1
ATOM 3275 N N . TYR B 1 161 ? 14.781 -3.803 5.109 1 88.5 161 TYR B N 1
ATOM 3276 C CA . TYR B 1 161 ? 14.422 -5.16 4.715 1 88.5 161 TYR B CA 1
ATOM 3277 C C . TYR B 1 161 ? 13.781 -5.18 3.334 1 88.5 161 TYR B C 1
ATOM 3279 O O . TYR B 1 161 ? 13.203 -4.176 2.898 1 88.5 161 TYR B O 1
ATOM 3287 N N . GLU B 1 162 ? 13.789 -6.266 2.623 1 84.19 162 GLU B N 1
ATOM 3288 C CA . GLU B 1 162 ? 13.266 -6.375 1.266 1 84.19 162 GLU B CA 1
ATOM 3289 C C . GLU B 1 162 ? 11.742 -6.25 1.252 1 84.19 162 GLU B C 1
ATOM 3291 O O . GLU B 1 162 ? 11.078 -6.66 2.203 1 84.19 162 GLU B O 1
ATOM 3296 N N . PRO B 1 163 ? 11.281 -5.652 0.113 1 84.88 163 PRO B N 1
ATOM 3297 C CA . PRO B 1 163 ? 9.828 -5.715 -0.051 1 84.88 163 PRO B CA 1
ATOM 3298 C C . PRO B 1 163 ? 9.328 -7.125 -0.35 1 84.88 163 PRO B C 1
ATOM 3300 O O . PRO B 1 163 ? 9.914 -7.828 -1.176 1 84.88 163 PRO B O 1
ATOM 3303 N N . THR B 1 164 ? 8.375 -7.582 0.389 1 86.5 164 THR B N 1
ATOM 3304 C CA . THR B 1 164 ? 7.723 -8.875 0.225 1 86.5 164 THR B CA 1
ATOM 3305 C C . THR B 1 164 ? 6.203 -8.727 0.249 1 86.5 164 THR B C 1
ATOM 3307 O O . THR B 1 164 ? 5.684 -7.617 0.094 1 86.5 164 THR B O 1
ATOM 3310 N N . TYR B 1 165 ? 5.551 -9.836 0.247 1 88.31 165 TYR B N 1
ATOM 3311 C CA . TYR B 1 165 ? 4.098 -9.773 0.391 1 88.31 165 TYR B CA 1
ATOM 3312 C C . TYR B 1 165 ? 3.707 -9.164 1.729 1 88.31 165 TYR B C 1
ATOM 3314 O O . TYR B 1 165 ? 2.697 -8.461 1.826 1 88.31 165 TYR B O 1
ATOM 3322 N N . LEU B 1 166 ? 4.535 -9.383 2.771 1 84.81 166 LEU B N 1
ATOM 3323 C CA . LEU B 1 166 ? 4.211 -8.914 4.113 1 84.81 166 LEU B CA 1
ATOM 3324 C C . LEU B 1 166 ? 4.949 -7.613 4.426 1 84.81 166 LEU B C 1
ATOM 3326 O O . LEU B 1 166 ? 4.535 -6.859 5.309 1 84.81 166 LEU B O 1
ATOM 3330 N N . SER B 1 167 ? 6.051 -7.422 3.781 1 88.06 167 SER B N 1
ATOM 3331 C CA . SER B 1 167 ? 6.836 -6.207 3.955 1 88.06 167 SER B CA 1
ATOM 3332 C C . SER B 1 167 ? 6.562 -5.207 2.836 1 88.06 167 SER B C 1
ATOM 3334 O O . SER B 1 167 ? 6.898 -5.457 1.677 1 88.06 167 SER B O 1
ATOM 3336 N N . GLN B 1 168 ? 6.086 -4.055 3.211 1 92.06 168 GLN B N 1
ATOM 3337 C CA . GLN B 1 168 ? 5.641 -3.072 2.229 1 92.06 168 GLN B CA 1
ATOM 3338 C C . GLN B 1 168 ? 6.824 -2.381 1.563 1 92.06 168 GLN B C 1
ATOM 3340 O O . GLN B 1 168 ? 7.789 -2.002 2.234 1 92.06 168 GLN B O 1
ATOM 3345 N N . GLY B 1 169 ? 6.758 -2.289 0.312 1 90.12 169 GLY B N 1
ATOM 3346 C CA . GLY B 1 169 ? 7.723 -1.44 -0.365 1 90.12 169 GLY B CA 1
ATOM 3347 C C . GLY B 1 169 ? 7.492 0.039 -0.124 1 90.12 169 GLY B C 1
ATOM 3348 O O . GLY B 1 169 ? 6.473 0.428 0.446 1 90.12 169 GLY B O 1
ATOM 3349 N N . THR B 1 170 ? 8.414 0.848 -0.598 1 92.75 170 THR B N 1
ATOM 3350 C CA . THR B 1 170 ? 8.305 2.291 -0.413 1 92.75 170 THR B CA 1
ATOM 3351 C C . THR B 1 170 ? 7.117 2.848 -1.189 1 92.75 170 THR B C 1
ATOM 3353 O O . THR B 1 170 ? 6.676 3.969 -0.935 1 92.75 170 THR B O 1
ATOM 3356 N N . GLY B 1 171 ? 6.602 2.043 -2.074 1 93.81 171 GLY B N 1
ATOM 3357 C CA . GLY B 1 171 ? 5.41 2.436 -2.812 1 93.81 171 GLY B CA 1
ATOM 3358 C C . GLY B 1 171 ? 4.215 2.697 -1.917 1 93.81 171 GLY B C 1
ATOM 3359 O O . GLY B 1 171 ? 3.309 3.445 -2.289 1 93.81 171 GLY B O 1
ATOM 3360 N N . ILE B 1 172 ? 4.227 2.117 -0.747 1 97.06 172 ILE B N 1
ATOM 3361 C CA . ILE B 1 172 ? 3.109 2.309 0.171 1 97.06 172 ILE B CA 1
ATOM 3362 C C . ILE B 1 172 ? 3.023 3.777 0.579 1 97.06 172 ILE B C 1
ATOM 3364 O O . ILE B 1 172 ? 1.93 4.309 0.782 1 97.06 172 ILE B O 1
ATOM 3368 N N . HIS B 1 173 ? 4.191 4.41 0.69 1 97.31 173 HIS B N 1
ATOM 3369 C CA . HIS B 1 173 ? 4.215 5.84 0.977 1 97.31 173 HIS B CA 1
ATOM 3370 C C . HIS B 1 173 ? 3.504 6.633 -0.117 1 97.31 173 HIS B C 1
ATOM 3372 O O . HIS B 1 173 ? 2.633 7.457 0.173 1 97.31 173 HIS B O 1
ATOM 3378 N N . SER B 1 174 ? 3.877 6.363 -1.326 1 95.94 174 SER B N 1
ATOM 3379 C CA . SER B 1 174 ? 3.266 7.074 -2.443 1 95.94 174 SER B CA 1
ATOM 3380 C C . SER B 1 174 ? 1.771 6.789 -2.533 1 95.94 174 SER B C 1
ATOM 3382 O O . SER B 1 174 ? 0.975 7.691 -2.795 1 95.94 174 SER B O 1
ATOM 3384 N N . PHE B 1 175 ? 1.412 5.551 -2.33 1 97.62 175 PHE B N 1
ATOM 3385 C CA . PHE B 1 175 ? 0.008 5.168 -2.408 1 97.62 175 PHE B CA 1
ATOM 3386 C C . PHE B 1 175 ? -0.82 5.934 -1.383 1 97.62 175 PHE B C 1
ATOM 3388 O O . PHE B 1 175 ? -1.852 6.516 -1.721 1 97.62 175 PHE B O 1
ATOM 3395 N N . LEU B 1 176 ? -0.36 5.93 -0.194 1 97.62 176 LEU B N 1
ATOM 3396 C CA . LEU B 1 176 ? -1.114 6.555 0.888 1 97.62 176 LEU B CA 1
ATOM 3397 C C . LEU B 1 176 ? -1.05 8.078 0.789 1 97.62 176 LEU B C 1
ATOM 3399 O O . LEU B 1 176 ? -1.962 8.773 1.242 1 97.62 176 LEU B O 1
ATOM 3403 N N . MET B 1 177 ? 0 8.539 0.173 1 95.69 177 MET B N 1
ATOM 3404 C CA . MET B 1 177 ? 0.158 9.977 -0.035 1 95.69 177 MET B CA 1
ATOM 3405 C C . MET B 1 177 ? -0.831 10.484 -1.077 1 95.69 177 MET B C 1
ATOM 3407 O O . MET B 1 177 ? -1.487 11.508 -0.868 1 95.69 177 MET B O 1
ATOM 3411 N N . PHE B 1 178 ? -1.077 9.75 -2.117 1 95.19 178 PHE B N 1
ATOM 3412 C CA . PHE B 1 178 ? -1.746 10.344 -3.271 1 95.19 178 PHE B CA 1
ATOM 3413 C C . PHE B 1 178 ? -3.098 9.68 -3.512 1 95.19 178 PHE B C 1
ATOM 3415 O O . PHE B 1 178 ? -4.023 10.312 -4.016 1 95.19 178 PHE B O 1
ATOM 3422 N N . ALA B 1 179 ? -3.232 8.414 -3.215 1 95.31 179 ALA B N 1
ATOM 3423 C CA . ALA B 1 179 ? -4.449 7.672 -3.539 1 95.31 179 ALA B CA 1
ATOM 3424 C C . ALA B 1 179 ? -5.68 8.352 -2.943 1 95.31 179 ALA B C 1
ATOM 3426 O O . ALA B 1 179 ? -6.715 8.453 -3.602 1 95.31 179 ALA B O 1
ATOM 3427 N N . PRO B 1 180 ? -5.598 8.82 -1.67 1 93.31 180 PRO B N 1
ATOM 3428 C CA . PRO B 1 180 ? -6.777 9.438 -1.07 1 93.31 180 PRO B CA 1
ATOM 3429 C C . PRO B 1 180 ? -7.289 10.633 -1.876 1 93.31 180 PRO B C 1
ATOM 3431 O O . PRO B 1 180 ? -8.492 10.898 -1.896 1 93.31 180 PRO B O 1
ATOM 3434 N N . PHE B 1 181 ? -6.441 11.32 -2.572 1 89.62 181 PHE B N 1
ATOM 3435 C CA . PHE B 1 181 ? -6.863 12.453 -3.391 1 89.62 181 PHE B CA 1
ATOM 3436 C C . PHE B 1 181 ? -7.734 11.984 -4.551 1 89.62 181 PHE B C 1
ATOM 3438 O O . PHE B 1 181 ? -8.578 12.734 -5.039 1 89.62 181 PHE B O 1
ATOM 3445 N N . PHE B 1 182 ? -7.598 10.766 -4.906 1 88.88 182 PHE B N 1
ATOM 3446 C CA . PHE B 1 182 ? -8.273 10.266 -6.098 1 88.88 182 PHE B CA 1
ATOM 3447 C C . PHE B 1 182 ? -9.547 9.516 -5.723 1 88.88 182 PHE B C 1
ATOM 3449 O O . PHE B 1 182 ? -10.352 9.172 -6.59 1 88.88 182 PHE B O 1
ATOM 3456 N N . VAL B 1 183 ? -9.703 9.234 -4.469 1 88.94 183 VAL B N 1
ATOM 3457 C CA . VAL B 1 183 ? -10.844 8.398 -4.117 1 88.94 183 VAL B CA 1
ATOM 3458 C C . VAL B 1 183 ? -11.859 9.211 -3.318 1 88.94 183 VAL B C 1
ATOM 3460 O O . VAL B 1 183 ? -12.93 8.719 -2.975 1 88.94 183 VAL B O 1
ATOM 3463 N N . THR B 1 184 ? -11.672 10.305 -2.924 1 81.94 184 THR B N 1
ATOM 3464 C CA . THR B 1 184 ? -12.617 11.133 -2.191 1 81.94 184 THR B CA 1
ATOM 3465 C C . THR B 1 184 ? -13.312 12.117 -3.129 1 81.94 184 THR B C 1
ATOM 3467 O O . THR B 1 184 ? -14.398 11.836 -3.635 1 81.94 184 THR B O 1
ATOM 3470 N N . LYS B 1 185 ? -12.922 13.352 -3.359 1 70.5 185 LYS B N 1
ATOM 3471 C CA . LYS B 1 185 ? -13.602 14.297 -4.242 1 70.5 185 LYS B CA 1
ATOM 3472 C C . LYS B 1 185 ? -12.727 14.656 -5.438 1 70.5 185 LYS B C 1
ATOM 3474 O O . LYS B 1 185 ? -11.5 14.695 -5.328 1 70.5 185 LYS B O 1
ATOM 3479 N N . PRO B 1 186 ? -13.594 14.93 -6.359 1 65.06 186 PRO B N 1
ATOM 3480 C CA . PRO B 1 186 ? -12.867 15.266 -7.59 1 65.06 186 PRO B CA 1
ATOM 3481 C C . PRO B 1 186 ? -11.938 16.453 -7.418 1 65.06 186 PRO B C 1
ATOM 3483 O O . PRO B 1 186 ? -10.852 16.484 -7.996 1 65.06 186 PRO B O 1
ATOM 3486 N N . PHE B 1 187 ? -12.438 17.406 -6.66 1 63.28 187 PHE B N 1
ATOM 3487 C CA . PHE B 1 187 ? -11.602 18.578 -6.488 1 63.28 187 PHE B CA 1
ATOM 3488 C C . PHE B 1 187 ? -10.273 18.219 -5.836 1 63.28 187 PHE B C 1
ATOM 3490 O O . PHE B 1 187 ? -9.234 18.812 -6.152 1 63.28 187 PHE B O 1
ATOM 3497 N N . ASN B 1 188 ? -10.273 17.188 -5.176 1 73.44 188 ASN B N 1
ATOM 3498 C CA . ASN B 1 188 ? -9.055 16.75 -4.496 1 73.44 188 ASN B CA 1
ATOM 3499 C C . ASN B 1 188 ? -8.062 16.109 -5.473 1 73.44 188 ASN B C 1
ATOM 3501 O O . ASN B 1 188 ? -6.859 16.109 -5.223 1 73.44 188 ASN B O 1
ATOM 3505 N N . MET B 1 189 ? -8.586 15.906 -6.625 1 80.75 189 MET B N 1
ATOM 3506 C CA . MET B 1 189 ? -7.734 15.234 -7.605 1 80.75 189 MET B CA 1
ATOM 3507 C C . MET B 1 189 ? -6.719 16.203 -8.195 1 80.75 189 MET B C 1
ATOM 3509 O O . MET B 1 189 ? -5.566 15.844 -8.43 1 80.75 189 MET B O 1
ATOM 3513 N N . ILE B 1 190 ? -7.117 17.422 -8.406 1 80.19 190 ILE B N 1
ATOM 3514 C CA . ILE B 1 190 ? -6.23 18.438 -8.977 1 80.19 190 ILE B CA 1
ATOM 3515 C C . ILE B 1 190 ? -5.094 18.734 -8 1 80.19 190 ILE B C 1
ATOM 3517 O O . ILE B 1 190 ? -3.936 18.875 -8.406 1 80.19 190 ILE B O 1
ATOM 3521 N N . HIS B 1 191 ? -5.418 18.75 -6.738 1 81.88 191 HIS B N 1
ATOM 3522 C CA . HIS B 1 191 ? -4.402 18.984 -5.715 1 81.88 191 HIS B CA 1
ATOM 3523 C C . HIS B 1 191 ? -3.42 17.828 -5.637 1 81.88 191 HIS B C 1
ATOM 3525 O O . HIS B 1 191 ? -2.209 18.031 -5.531 1 81.88 191 HIS B O 1
ATOM 3531 N N . GLY B 1 192 ? -4.004 16.734 -5.785 1 87 192 GLY B N 1
ATOM 3532 C CA . GLY B 1 192 ? -3.16 15.555 -5.766 1 87 192 GLY B CA 1
ATOM 3533 C C . GLY B 1 192 ? -2.213 15.484 -6.945 1 87 192 GLY B C 1
ATOM 3534 O O . GLY B 1 192 ? -1.047 15.109 -6.793 1 87 192 GLY B O 1
ATOM 3535 N N . LEU B 1 193 ? -2.732 15.914 -8.039 1 88.44 193 LEU B N 1
ATOM 3536 C CA . LEU B 1 193 ? -1.911 15.898 -9.25 1 88.44 193 LEU B CA 1
ATOM 3537 C C . LEU B 1 193 ? -0.799 16.938 -9.156 1 88.44 193 LEU B C 1
ATOM 3539 O O . LEU B 1 193 ? 0.34 16.672 -9.547 1 88.44 193 LEU B O 1
ATOM 3543 N N . PHE B 1 194 ? -1.144 18.078 -8.672 1 88.06 194 PHE B N 1
ATOM 3544 C CA . PHE B 1 194 ? -0.141 19.109 -8.484 1 88.06 194 PHE B CA 1
ATOM 3545 C C . PHE B 1 194 ? 0.959 18.641 -7.543 1 88.06 194 PHE B C 1
ATOM 3547 O O . PHE B 1 194 ? 2.146 18.812 -7.832 1 88.06 194 PHE B O 1
ATOM 3554 N N . LEU B 1 195 ? 0.52 18.062 -6.445 1 89.75 195 LEU B N 1
ATOM 3555 C CA . LEU B 1 195 ? 1.475 17.547 -5.473 1 89.75 195 LEU B CA 1
ATOM 3556 C C . LEU B 1 195 ? 2.361 16.484 -6.094 1 89.75 195 LEU B C 1
ATOM 3558 O O . LEU B 1 195 ? 3.574 16.453 -5.871 1 89.75 195 LEU B O 1
ATOM 3562 N N . PHE B 1 196 ? 1.783 15.703 -6.887 1 92.5 196 PHE B N 1
ATOM 3563 C CA . PHE B 1 196 ? 2.504 14.602 -7.508 1 92.5 196 PHE B CA 1
ATOM 3564 C C . PHE B 1 196 ? 3.52 15.109 -8.523 1 92.5 196 PHE B C 1
ATOM 3566 O O . PHE B 1 196 ? 4.672 14.68 -8.523 1 92.5 196 PHE B O 1
ATOM 3573 N N . ILE B 1 197 ? 3.139 16.016 -9.367 1 91.81 197 ILE B N 1
ATOM 3574 C CA . ILE B 1 197 ? 3.967 16.531 -10.453 1 91.81 197 ILE B CA 1
ATOM 3575 C C . ILE B 1 197 ? 5.117 17.344 -9.875 1 91.81 197 ILE B C 1
ATOM 3577 O O . ILE B 1 197 ? 6.266 17.203 -10.297 1 91.81 197 ILE B O 1
ATOM 3581 N N . THR B 1 198 ? 4.816 18.109 -8.867 1 91.38 198 THR B N 1
ATOM 3582 C CA . THR B 1 198 ? 5.828 19.016 -8.336 1 91.38 198 THR B CA 1
ATOM 3583 C C . THR B 1 198 ? 6.633 18.328 -7.23 1 91.38 198 THR B C 1
ATOM 3585 O O . THR B 1 198 ? 7.578 18.922 -6.695 1 91.38 198 THR B O 1
ATOM 3588 N N . GLY B 1 199 ? 6.266 17.172 -6.895 1 92.69 199 GLY B N 1
ATOM 3589 C CA . GLY B 1 199 ? 6.973 16.422 -5.867 1 92.69 199 GLY B CA 1
ATOM 3590 C C . GLY B 1 199 ? 7.801 15.289 -6.426 1 92.69 199 GLY B C 1
ATOM 3591 O O . GLY B 1 199 ? 8.883 15.508 -6.973 1 92.69 199 GLY B O 1
ATOM 3592 N N . PRO B 1 200 ? 7.25 14.086 -6.43 1 92 200 PRO B N 1
ATOM 3593 C CA . PRO B 1 200 ? 8.055 12.93 -6.836 1 92 200 PRO B CA 1
ATOM 3594 C C . PRO B 1 200 ? 8.43 12.969 -8.312 1 92 200 PRO B C 1
ATOM 3596 O O . PRO B 1 200 ? 9.539 12.57 -8.68 1 92 200 PRO B O 1
ATOM 3599 N N . LEU B 1 201 ? 7.602 13.422 -9.148 1 91 201 LEU B N 1
ATOM 3600 C CA . LEU B 1 201 ? 7.922 13.438 -10.57 1 91 201 LEU B CA 1
ATOM 3601 C C . LEU B 1 201 ? 9.031 14.438 -10.867 1 91 201 LEU B C 1
ATOM 3603 O O . LEU B 1 201 ? 9.961 14.141 -11.625 1 91 201 LEU B O 1
ATOM 3607 N N . LEU B 1 202 ? 8.906 15.57 -10.336 1 91.44 202 LEU B N 1
ATOM 3608 C CA . LEU B 1 202 ? 9.945 16.578 -10.523 1 91.44 202 LEU B CA 1
ATOM 3609 C C . LEU B 1 202 ? 11.273 16.109 -9.945 1 91.44 202 LEU B C 1
ATOM 3611 O O . LEU B 1 202 ? 12.328 16.297 -10.562 1 91.44 202 LEU B O 1
ATOM 3615 N N . SER B 1 203 ? 11.227 15.492 -8.742 1 91.38 203 SER B N 1
ATOM 3616 C CA . SER B 1 203 ? 12.445 14.969 -8.133 1 91.38 203 SER B CA 1
ATOM 3617 C C . SER B 1 203 ? 13.109 13.922 -9.031 1 91.38 203 SER B C 1
ATOM 3619 O O . SER B 1 203 ? 14.336 13.891 -9.156 1 91.38 203 SER B O 1
ATOM 3621 N N . PHE B 1 204 ? 12.289 13.102 -9.641 1 88.19 204 PHE B N 1
ATOM 3622 C CA . PHE B 1 204 ? 12.773 12.078 -10.562 1 88.19 204 PHE B CA 1
ATOM 3623 C C . PHE B 1 204 ? 13.484 12.703 -11.75 1 88.19 204 PHE B C 1
ATOM 3625 O O . PHE B 1 204 ? 14.5 12.18 -12.219 1 88.19 204 PHE B O 1
ATOM 3632 N N . TYR B 1 205 ? 13.008 13.797 -12.195 1 89.69 205 TYR B N 1
ATOM 3633 C CA . TYR B 1 205 ? 13.586 14.484 -13.344 1 89.69 205 TYR B CA 1
ATOM 3634 C C . TYR B 1 205 ? 14.891 15.18 -12.961 1 89.69 205 TYR B C 1
ATOM 3636 O O . TYR B 1 205 ? 15.82 15.258 -13.758 1 89.69 205 TYR B O 1
ATOM 3644 N N . ILE B 1 206 ? 15.016 15.617 -11.781 1 89.75 206 ILE B N 1
ATOM 3645 C CA . ILE B 1 206 ? 16.156 16.406 -11.32 1 89.75 206 ILE B CA 1
ATOM 3646 C C . ILE B 1 206 ? 17.344 15.5 -11.047 1 89.75 206 ILE B C 1
ATOM 3648 O O . ILE B 1 206 ? 18.484 15.836 -11.383 1 89.75 206 ILE B O 1
ATOM 3652 N N . THR B 1 207 ? 17.109 14.305 -10.492 1 89.81 207 THR B N 1
ATOM 3653 C CA . THR B 1 207 ? 18.219 13.422 -10.156 1 89.81 207 THR B CA 1
ATOM 3654 C C . THR B 1 207 ? 17.828 11.961 -10.352 1 89.81 207 THR B C 1
ATOM 3656 O O . THR B 1 207 ? 16.688 11.578 -10.102 1 89.81 207 THR B O 1
ATOM 3659 N N . SER B 1 208 ? 18.781 11.102 -10.711 1 87 208 SER B N 1
ATOM 3660 C CA . SER B 1 208 ? 18.578 9.664 -10.836 1 87 208 SER B CA 1
ATOM 3661 C C . SER B 1 208 ? 18.891 8.945 -9.531 1 87 208 SER B C 1
ATOM 3663 O O . SER B 1 208 ? 18.656 7.742 -9.398 1 87 208 SER B O 1
ATOM 3665 N N . ASN B 1 209 ? 19.453 9.758 -8.555 1 87.88 209 ASN B N 1
ATOM 3666 C CA . ASN B 1 209 ? 19.766 9.195 -7.254 1 87.88 209 ASN B CA 1
ATOM 3667 C C . ASN B 1 209 ? 18.516 8.984 -6.406 1 87.88 209 ASN B C 1
ATOM 3669 O O . ASN B 1 209 ? 17.938 9.953 -5.906 1 87.88 209 ASN B O 1
ATOM 3673 N N . LEU B 1 210 ? 18.125 7.738 -6.215 1 89.75 210 LEU B N 1
ATOM 3674 C CA . LEU B 1 210 ? 16.891 7.391 -5.52 1 89.75 210 LEU B CA 1
ATOM 3675 C C . LEU B 1 210 ? 16.969 7.773 -4.047 1 89.75 210 LEU B C 1
ATOM 3677 O O . LEU B 1 210 ? 15.945 7.867 -3.369 1 89.75 210 LEU B O 1
ATOM 3681 N N . GLN B 1 211 ? 18.141 8.016 -3.527 1 92.5 211 GLN B N 1
ATOM 3682 C CA . GLN B 1 211 ? 18.297 8.375 -2.123 1 92.5 211 GLN B CA 1
ATOM 3683 C C . GLN B 1 211 ? 18.312 9.891 -1.943 1 92.5 211 GLN B C 1
ATOM 3685 O O . GLN B 1 211 ? 18.297 10.383 -0.815 1 92.5 211 GLN B O 1
ATOM 3690 N N . GLU B 1 212 ? 18.312 10.625 -3.07 1 92.44 212 GLU B N 1
ATOM 3691 C CA . GLU B 1 212 ? 18.312 12.086 -3.061 1 92.44 212 GLU B CA 1
ATOM 3692 C C . GLU B 1 212 ? 16.938 12.633 -3.412 1 92.44 212 GLU B C 1
ATOM 3694 O O . GLU B 1 212 ? 16.594 13.758 -3.031 1 92.44 212 GLU B O 1
ATOM 3699 N N . GLN B 1 213 ? 16.172 11.82 -4.086 1 92 213 GLN B N 1
ATOM 3700 C CA . GLN B 1 213 ? 14.891 12.289 -4.621 1 92 213 GLN B CA 1
ATOM 3701 C C . GLN B 1 213 ? 13.945 12.711 -3.504 1 92 213 GLN B C 1
ATOM 3703 O O . GLN B 1 213 ? 13.273 13.742 -3.611 1 92 213 GLN B O 1
ATOM 3708 N N . ALA B 1 214 ? 13.938 12.008 -2.445 1 92.75 214 ALA B N 1
ATOM 3709 C CA . ALA B 1 214 ? 13.039 12.32 -1.338 1 92.75 214 ALA B CA 1
ATOM 3710 C C . ALA B 1 214 ? 13.375 13.68 -0.724 1 92.75 214 ALA B C 1
ATOM 3712 O O . ALA B 1 214 ? 12.477 14.453 -0.388 1 92.75 214 ALA B O 1
ATOM 3713 N N . SER B 1 215 ? 14.641 13.953 -0.607 1 92.75 215 SER B N 1
ATOM 3714 C CA . SER B 1 215 ? 15.039 15.219 0.008 1 92.75 215 SER B CA 1
ATOM 3715 C C . SER B 1 215 ? 14.719 16.391 -0.902 1 92.75 215 SER B C 1
ATOM 3717 O O . SER B 1 215 ? 14.383 17.484 -0.425 1 92.75 215 SER B O 1
ATOM 3719 N N . ILE B 1 216 ? 14.773 16.188 -2.162 1 91.25 216 ILE B N 1
ATOM 3720 C CA . ILE B 1 216 ? 14.406 17.234 -3.117 1 91.25 216 ILE B CA 1
ATOM 3721 C C . ILE B 1 216 ? 12.914 17.531 -3.006 1 91.25 216 ILE B C 1
ATOM 3723 O O . ILE B 1 216 ? 12.508 18.688 -3 1 91.25 216 ILE B O 1
ATOM 3727 N N . TRP B 1 217 ? 12.133 16.5 -2.916 1 92.62 217 TRP B N 1
ATOM 3728 C CA . TRP B 1 217 ? 10.695 16.703 -2.73 1 92.62 217 TRP B CA 1
ATOM 3729 C C . TRP B 1 217 ? 10.414 17.438 -1.426 1 92.62 217 TRP B C 1
ATOM 3731 O O . TRP B 1 217 ? 9.57 18.328 -1.384 1 92.62 217 TRP B O 1
ATOM 3741 N N . CYS B 1 218 ? 11.062 17.078 -0.393 1 88.69 218 CYS B N 1
ATOM 3742 C CA . CYS B 1 218 ? 10.867 17.75 0.89 1 88.69 218 CYS B CA 1
ATOM 3743 C C . CYS B 1 218 ? 11.203 19.234 0.79 1 88.69 218 CYS B C 1
ATOM 3745 O O . CYS B 1 218 ? 10.531 20.062 1.408 1 88.69 218 CYS B O 1
ATOM 3747 N N . PHE B 1 219 ? 12.18 19.469 0.018 1 82.38 219 PHE B N 1
ATOM 3748 C CA . PHE B 1 219 ? 12.586 20.844 -0.19 1 82.38 219 PHE B CA 1
ATOM 3749 C C . PHE B 1 219 ? 11.477 21.641 -0.869 1 82.38 219 PHE B C 1
ATOM 3751 O O . PHE B 1 219 ? 11.203 22.781 -0.494 1 82.38 219 PHE B O 1
ATOM 3758 N N . MET B 1 220 ? 10.758 21.031 -1.72 1 83.31 220 MET B N 1
ATOM 3759 C CA . MET B 1 220 ? 9.711 21.703 -2.492 1 83.31 220 MET B CA 1
ATOM 3760 C C . MET B 1 220 ? 8.383 21.688 -1.741 1 83.31 220 MET B C 1
ATOM 3762 O O . MET B 1 220 ? 7.438 22.359 -2.135 1 83.31 220 MET B O 1
ATOM 3766 N N . SER B 1 221 ? 8.312 20.953 -0.694 1 84.44 221 SER B N 1
ATOM 3767 C CA . SER B 1 221 ? 7.031 20.703 -0.039 1 84.44 221 SER B CA 1
ATOM 3768 C C . SER B 1 221 ? 6.445 21.984 0.546 1 84.44 221 SER B C 1
ATOM 3770 O O . SER B 1 221 ? 5.227 22.172 0.521 1 84.44 221 SER B O 1
ATOM 3772 N N . ILE B 1 222 ? 7.309 22.797 1.073 1 77.31 222 ILE B N 1
ATOM 3773 C CA . ILE B 1 222 ? 6.809 24.031 1.646 1 77.31 222 ILE B CA 1
ATOM 3774 C C . ILE B 1 222 ? 6.176 24.891 0.55 1 77.31 222 ILE B C 1
ATOM 3776 O O . ILE B 1 222 ? 5.129 25.5 0.759 1 77.31 222 ILE B O 1
ATOM 3780 N N . ALA B 1 223 ? 6.852 24.922 -0.557 1 76.75 223 ALA B N 1
ATOM 3781 C CA . ALA B 1 223 ? 6.273 25.641 -1.69 1 76.75 223 ALA B CA 1
ATOM 3782 C C . ALA B 1 223 ? 4.93 25.031 -2.096 1 76.75 223 ALA B C 1
ATOM 3784 O O . ALA B 1 223 ? 3.992 25.75 -2.428 1 76.75 223 ALA B O 1
ATOM 3785 N N . GLN B 1 224 ? 4.82 23.781 -1.988 1 85.06 224 GLN B N 1
ATOM 3786 C CA . GLN B 1 224 ? 3.574 23.094 -2.324 1 85.06 224 GLN B CA 1
ATOM 3787 C C . GLN B 1 224 ? 2.471 23.453 -1.333 1 85.06 224 GLN B C 1
ATOM 3789 O O . GLN B 1 224 ? 1.322 23.672 -1.727 1 85.06 224 GLN B O 1
ATOM 3794 N N . ILE B 1 225 ? 2.822 23.562 -0.165 1 79.88 225 ILE B N 1
ATOM 3795 C CA . ILE B 1 225 ? 1.855 23.875 0.879 1 79.88 225 ILE B CA 1
ATOM 3796 C C . ILE B 1 225 ? 1.354 25.312 0.701 1 79.88 225 ILE B C 1
ATOM 3798 O O . ILE B 1 225 ? 0.152 25.562 0.799 1 79.88 225 ILE B O 1
ATOM 3802 N N . ILE B 1 226 ? 2.283 26.172 0.462 1 74.62 226 ILE B N 1
ATOM 3803 C CA . ILE B 1 226 ? 1.922 27.562 0.238 1 74.62 226 ILE B CA 1
ATOM 3804 C C . ILE B 1 226 ? 0.948 27.656 -0.934 1 74.62 226 ILE B C 1
ATOM 3806 O O . ILE B 1 226 ? -0.071 28.344 -0.846 1 74.62 226 ILE B O 1
ATOM 3810 N N . PHE B 1 227 ? 1.277 26.969 -1.896 1 74.88 227 PHE B N 1
ATOM 3811 C CA . PHE B 1 227 ? 0.422 26.953 -3.078 1 74.88 227 PHE B CA 1
ATOM 3812 C C . PHE B 1 227 ? -0.968 26.422 -2.734 1 74.88 227 PHE B C 1
ATOM 3814 O O . PHE B 1 227 ? -1.975 27.031 -3.109 1 74.88 227 PHE B O 1
ATOM 3821 N N . MET B 1 228 ? -1.041 25.406 -2.029 1 74.06 228 MET B N 1
ATOM 3822 C CA . MET B 1 228 ? -2.32 24.797 -1.684 1 74.06 228 MET B CA 1
ATOM 3823 C C . MET B 1 228 ? -3.137 25.703 -0.777 1 74.06 228 MET B C 1
ATOM 3825 O O . MET B 1 228 ? -4.355 25.797 -0.917 1 74.06 228 MET B O 1
ATOM 3829 N N . LEU B 1 229 ? -2.512 26.297 0.126 1 72.31 229 LEU B N 1
ATOM 3830 C CA . LEU B 1 229 ? -3.199 27.203 1.045 1 72.31 229 LEU B CA 1
ATOM 3831 C C . LEU B 1 229 ? -3.736 28.422 0.308 1 72.31 229 LEU B C 1
ATOM 3833 O O . LEU B 1 229 ? -4.824 28.922 0.62 1 72.31 229 LEU B O 1
ATOM 3837 N N . VAL B 1 230 ? -2.953 28.938 -0.601 1 69.69 230 VAL B N 1
ATOM 3838 C CA . VAL B 1 230 ? -3.365 30.109 -1.366 1 69.69 230 VAL B CA 1
ATOM 3839 C C . VAL B 1 230 ? -4.535 29.734 -2.277 1 69.69 230 VAL B C 1
ATOM 3841 O O . VAL B 1 230 ? -5.473 30.516 -2.439 1 69.69 230 VAL B O 1
ATOM 3844 N N . LEU B 1 231 ? -4.449 28.609 -2.869 1 63.97 231 LEU B N 1
ATOM 3845 C CA . LEU B 1 231 ? -5.5 28.203 -3.795 1 63.97 231 LEU B CA 1
ATOM 3846 C C . LEU B 1 231 ? -6.75 27.766 -3.039 1 63.97 231 LEU B C 1
ATOM 3848 O O . LEU B 1 231 ? -7.871 28.031 -3.473 1 63.97 231 LEU B O 1
ATOM 3852 N N . ILE B 1 232 ? -6.551 26.953 -2.051 1 57.66 232 ILE B N 1
ATOM 3853 C CA . ILE B 1 232 ? -7.676 26.422 -1.3 1 57.66 232 ILE B CA 1
ATOM 3854 C C . ILE B 1 232 ? -8.094 27.406 -0.214 1 57.66 232 ILE B C 1
ATOM 3856 O O . ILE B 1 232 ? -9.266 27.453 0.177 1 57.66 232 ILE B O 1
ATOM 3860 N N . GLY B 1 233 ? -7.137 28.188 0.367 1 53.62 233 GLY B N 1
ATOM 3861 C CA . GLY B 1 233 ? -7.223 29 1.565 1 53.62 233 GLY B CA 1
ATOM 3862 C C . GLY B 1 233 ? -8.359 30 1.525 1 53.62 233 GLY B C 1
ATOM 3863 O O . GLY B 1 233 ? -9.133 30.109 2.48 1 53.62 233 GLY B O 1
ATOM 3864 N N . PRO B 1 234 ? -8.43 30.734 0.534 1 52.66 234 PRO B N 1
ATOM 3865 C CA . PRO B 1 234 ? -9.492 31.719 0.755 1 52.66 234 PRO B CA 1
ATOM 3866 C C . PRO B 1 234 ? -10.844 31.078 1.035 1 52.66 234 PRO B C 1
ATOM 3868 O O . PRO B 1 234 ? -11.594 31.547 1.891 1 52.66 234 PRO B O 1
ATOM 3871 N N . ALA B 1 235 ? -11.195 30.141 0.333 1 50.22 235 ALA B N 1
ATOM 3872 C CA . ALA B 1 235 ? -12.5 29.547 0.573 1 50.22 235 ALA B CA 1
ATOM 3873 C C . ALA B 1 235 ? -12.508 28.75 1.877 1 50.22 235 ALA B C 1
ATOM 3875 O O . ALA B 1 235 ? -13.5 28.75 2.609 1 50.22 235 ALA B O 1
ATOM 3876 N N . ALA B 1 236 ? -11.461 28.094 2.191 1 51.75 236 ALA B N 1
ATOM 3877 C CA . ALA B 1 236 ? -11.344 27.297 3.41 1 51.75 236 ALA B CA 1
ATOM 3878 C C . ALA B 1 236 ? -11.07 28.188 4.621 1 51.75 236 ALA B C 1
ATOM 3880 O O . ALA B 1 236 ? -11.555 27.906 5.723 1 51.75 236 ALA B O 1
ATOM 3881 N N . LEU B 1 237 ? -10.219 29.219 4.406 1 52.47 237 LEU B N 1
ATOM 3882 C CA . LEU B 1 237 ? -9.859 30.156 5.469 1 52.47 237 LEU B CA 1
ATOM 3883 C C . LEU B 1 237 ? -11.023 31.078 5.797 1 52.47 237 LEU B C 1
ATOM 3885 O O . LEU B 1 237 ? -11.133 31.578 6.918 1 52.47 237 LEU B O 1
ATOM 3889 N N . ALA B 1 238 ? -11.711 31.5 4.848 1 47.47 238 ALA B N 1
ATOM 3890 C CA . ALA B 1 238 ? -12.828 32.375 5.133 1 47.47 238 ALA B CA 1
ATOM 3891 C C . ALA B 1 238 ? -13.867 31.703 6.016 1 47.47 238 ALA B C 1
ATOM 3893 O O . ALA B 1 238 ? -14.617 32.344 6.742 1 47.47 238 ALA B O 1
ATOM 3894 N N . LYS B 1 239 ? -14.328 30.5 5.656 1 49.06 239 LYS B N 1
ATOM 3895 C CA . LYS B 1 239 ? -15.492 30.016 6.398 1 49.06 239 LYS B CA 1
ATOM 3896 C C . LYS B 1 239 ? -15.086 29.5 7.777 1 49.06 239 LYS B C 1
ATOM 3898 O O . LYS B 1 239 ? -14.195 28.656 7.891 1 49.06 239 LYS B O 1
ATOM 3903 N N . GLY B 1 240 ? -14.891 30.297 8.828 1 42.53 240 GLY B N 1
ATOM 3904 C CA . GLY B 1 240 ? -14.727 30.109 10.258 1 42.53 240 GLY B CA 1
ATOM 3905 C C . GLY B 1 240 ? -15.141 28.719 10.727 1 42.53 240 GLY B C 1
ATOM 3906 O O . GLY B 1 240 ? -15.789 27.984 9.977 1 42.53 240 GLY B O 1
ATOM 3907 N N . PRO B 1 241 ? -14.484 28.141 11.781 1 40.38 241 PRO B N 1
ATOM 3908 C CA . PRO B 1 241 ? -14.961 26.891 12.383 1 40.38 241 PRO B CA 1
ATOM 3909 C C . PRO B 1 241 ? -16.484 26.766 12.344 1 40.38 241 PRO B C 1
ATOM 3911 O O . PRO B 1 241 ? -17.188 27.766 12.492 1 40.38 241 PRO B O 1
ATOM 3914 N N . VAL B 1 242 ? -17.109 26.016 11.539 1 38.22 242 VAL B N 1
ATOM 3915 C CA . VAL B 1 242 ? -18.516 25.781 11.852 1 38.22 242 VAL B CA 1
ATOM 3916 C C . VAL B 1 242 ? -18.719 25.844 13.359 1 38.22 242 VAL B C 1
ATOM 3918 O O . VAL B 1 242 ? -18.062 25.125 14.117 1 38.22 242 VAL B O 1
ATOM 3921 N N . GLU B 1 243 ? -19.141 26.906 13.984 1 33.38 243 GLU B N 1
ATOM 3922 C CA . GLU B 1 243 ? -19.672 26.984 15.344 1 33.38 243 GLU B CA 1
ATOM 3923 C C . GLU B 1 243 ? -20.594 25.797 15.633 1 33.38 243 GLU B C 1
ATOM 3925 O O . GLU B 1 243 ? -21.625 25.641 14.992 1 33.38 243 GLU B O 1
ATOM 3930 N N . HIS B 1 244 ? -20.141 24.562 15.812 1 35.59 244 HIS B N 1
ATOM 3931 C CA . HIS B 1 244 ? -21.031 23.703 16.594 1 35.59 244 HIS B CA 1
ATOM 3932 C C . HIS B 1 244 ? -21.781 24.484 17.656 1 35.59 244 HIS B C 1
ATOM 3934 O O . HIS B 1 244 ? -21.234 24.766 18.734 1 35.59 244 HIS B O 1
ATOM 3940 N N . GLY B 1 245 ? -22.297 25.641 17.391 1 30.81 245 GLY B N 1
ATOM 3941 C CA . GLY B 1 245 ? -23.109 26.484 18.266 1 30.81 245 GLY B CA 1
ATOM 3942 C C . GLY B 1 245 ? -24.016 25.688 19.172 1 30.81 245 GLY B C 1
ATOM 3943 O O . GLY B 1 245 ? -24.188 24.484 19 1 30.81 245 GLY B O 1
ATOM 3944 N N . LYS B 1 246 ? -25.203 26.453 19.891 1 35.12 246 LYS B N 1
ATOM 3945 C CA . LYS B 1 246 ? -26.141 26.641 21 1 35.12 246 LYS B CA 1
ATOM 3946 C C . LYS B 1 246 ? -27.281 25.625 20.922 1 35.12 246 LYS B C 1
ATOM 3948 O O . LYS B 1 246 ? -28.281 25.766 21.625 1 35.12 246 LYS B O 1
ATOM 3953 N N . ARG B 1 247 ? -27.391 24.797 19.984 1 35.97 247 ARG B N 1
ATOM 3954 C CA . ARG B 1 247 ? -28.719 24.188 20.094 1 35.97 247 ARG B CA 1
ATOM 3955 C C . ARG B 1 247 ? -28.859 23.422 21.391 1 35.97 247 ARG B C 1
ATOM 3957 O O . ARG B 1 247 ? -29.922 22.875 21.688 1 35.97 247 ARG B O 1
ATOM 3964 N N . THR B 1 248 ? -27.766 23.094 22.047 1 33.09 248 THR B N 1
ATOM 3965 C CA . THR B 1 248 ? -28.188 22.344 23.234 1 33.09 248 THR B CA 1
ATOM 3966 C C . THR B 1 248 ? -28.75 23.281 24.297 1 33.09 248 THR B C 1
ATOM 3968 O O . THR B 1 248 ? -29.141 22.828 25.375 1 33.09 248 THR B O 1
ATOM 3971 N N . ALA B 1 249 ? -28.703 24.688 24.188 1 31.58 249 ALA B N 1
ATOM 3972 C CA . ALA B 1 249 ? -29.297 25.359 25.344 1 31.58 249 ALA B CA 1
ATOM 3973 C C . ALA B 1 249 ? -30.812 25.203 25.359 1 31.58 249 ALA B C 1
ATOM 3975 O O . ALA B 1 249 ? -31.469 25.547 26.344 1 31.58 249 ALA B O 1
ATOM 3976 N N . ILE B 1 250 ? -31.453 25.047 24.219 1 31.75 250 ILE B N 1
ATOM 3977 C CA . ILE B 1 250 ? -32.906 25.234 24.375 1 31.75 250 ILE B CA 1
ATOM 3978 C C . ILE B 1 250 ? -33.469 24.094 25.203 1 31.75 250 ILE B C 1
ATOM 3980 O O . ILE B 1 250 ? -34.5 24.266 25.859 1 31.75 250 ILE B O 1
ATOM 3984 N N . LYS B 1 251 ? -33.094 22.859 25.031 1 33.72 251 LYS B N 1
ATOM 3985 C CA . LYS B 1 251 ? -34.062 21.938 25.625 1 33.72 251 LYS B CA 1
ATOM 3986 C C . LYS B 1 251 ? -33.906 21.875 27.141 1 33.72 251 LYS B C 1
ATOM 3988 O O . LYS B 1 251 ? -34.594 21.094 27.812 1 33.72 251 LYS B O 1
ATOM 3993 N N . GLU B 1 252 ? -32.75 22.5 27.641 1 26.91 252 GLU B N 1
ATOM 3994 C CA . GLU B 1 252 ? -32.938 22.359 29.078 1 26.91 252 GLU B CA 1
ATOM 3995 C C . GLU B 1 252 ? -33.906 23.406 29.625 1 26.91 252 GLU B C 1
ATOM 3997 O O . GLU B 1 252 ? -34.281 23.375 30.797 1 26.91 252 GLU B O 1
ATOM 4002 N N . ALA B 1 253 ? -34.438 24.281 28.75 1 26.12 253 ALA B N 1
ATOM 4003 C CA . ALA B 1 253 ? -35.469 24.984 29.531 1 26.12 253 ALA B CA 1
ATOM 4004 C C . ALA B 1 253 ? -36.75 24.188 29.562 1 26.12 253 ALA B C 1
ATOM 4006 O O . ALA B 1 253 ? -37.125 23.531 28.594 1 26.12 253 ALA B O 1
#

Secondary structure (DSSP, 8-state):
----HHHHHHHHHHHHHHHHHHHHTT-HHHHHHHHHHHHHHHHHHHHGGGTT-TT-HHHHHHHHHHHHHHHHHHHHHHHHHHHT---HHHHHHHHHHHHHHHHHHHHHHTTTTTGGGS-------TTS-S-S--STTEE-TTT-SEEEE-SSSEEEEEE-PPP-SSSPPTHHHHHHHHHHHHHS-HHHHHHHHHHHIIIIIHHHHH-S-TTTHHHHHHHHHHHHHHHHHHHHHHHHHHS------SHHHHTT-/----HHHHHHHHHHHHHHHHHHHHTT-HHHHHHHHHHHHHHHHHHHHGGGTT-TT-HHHHHHHHHHHHHHHHHHHHHHHHHHHT---HHHHHHHHHHHHHHHHHHHHHHTTTTTGGGS-------TTS-S-S--STTEE-TTT-SEEEE-SSSEEEEEE-PPP-SSSPPTHHHHHHHHHHHHHS-HHHHHHHHHHHIIIIIHHHHH-S-TTTHHHHHHHHHHHHHHHHHHHHHHHHHHS------SHHHHTT-

Foldseek 3Di:
DFCDLVLLVVLLVVLLVVLVVCVVLVLNLQSVLSNLLSVLSVLQSVLNVCAPVFVDPVQQVSLLVNLLSLLQNLLSLLSNVLSLDDDPVLNVVSVVLNVLSVVRSVLQSVQQVCLVVAPQVVPQVCVLPARDDPAAQEHHVVVDWGWHDDPRYIFTHTHGHDDDPRRHTNVSSVCSNQVVLVPRDPVSNVLSVVLCCQAQVVLVVVDVPSRCRNVNRSSCVSVSSVVCCVVSVPVSSPPPDPPPDDPVVPVVD/DFCDLVLLVVLLVVLLVVLVVCVVLVLNLQSVLSNLLSVLSVLQSVLNVCAPVFVDPVQQVSLLVNLLSLLQNLLSLLSNVLSLDDDPVLNVVSVVLNVLSVVRSVLQSVQQVCLVVADLVVPQVCVLPARPDPAAQEHHVVVDWGWHDDPRYIFTHTHGHDDDPRRHTPVSSVCSNQVVLVPRDPVSNVLSVVLCCQAQVVLVVVDVNRRCRNVVRSSCVSVSSVVCCVVSVVVSVPPPDPPPDDPVPPVVD

Radius of gyration: 24.89 Å; Cα contacts (8 Å, |Δi|>4): 810; chains: 2; bounding box: 81×66×55 Å

pLDDT: mean 82.06, std 19.34, range [26.12, 98.31]

Solvent-accessible surface area (backbone atoms only — not comparable to full-atom values): 25507 Å² total; per-residue (Å²): 132,59,61,42,49,66,56,29,41,52,51,17,52,50,26,46,50,52,16,51,50,31,40,74,70,68,36,53,54,46,15,53,28,37,38,54,57,18,50,52,26,45,48,51,28,56,42,57,78,38,48,62,37,51,86,37,66,66,25,30,53,54,36,52,50,50,51,52,52,58,32,44,40,31,24,39,51,45,42,38,54,37,59,64,48,81,49,66,70,57,38,51,34,41,52,46,51,34,44,49,21,49,51,52,18,49,53,43,51,51,23,38,86,41,14,86,75,30,79,71,70,74,56,45,47,52,95,55,60,62,60,62,62,60,33,53,32,54,26,50,58,87,72,31,48,21,29,30,76,40,94,46,31,50,20,40,32,38,25,38,30,66,48,18,44,85,34,47,32,53,11,55,54,46,46,51,51,40,47,60,24,71,54,70,45,74,76,37,33,58,55,34,48,51,51,42,50,64,19,64,52,42,20,54,70,74,40,89,49,49,32,26,27,62,48,48,23,58,64,40,42,58,60,50,48,52,50,47,42,63,71,50,25,61,69,53,64,63,57,61,78,78,74,83,70,65,71,75,63,58,72,76,104,131,60,62,41,48,67,58,29,41,52,52,17,52,50,25,45,51,50,15,52,52,30,41,74,69,68,36,52,54,46,14,53,29,38,39,55,59,18,50,52,27,45,49,52,28,56,44,56,78,38,49,64,36,51,86,38,66,66,25,32,53,52,36,52,49,48,51,54,50,58,32,44,41,31,24,38,52,43,41,38,55,39,58,64,48,82,48,68,69,58,41,51,34,40,52,45,51,33,43,48,21,48,50,50,18,48,52,44,51,51,24,39,86,43,14,85,75,30,78,70,70,73,56,43,47,53,93,57,57,63,51,64,57,62,35,54,32,55,24,45,59,87,72,30,48,21,30,30,78,41,96,47,32,51,20,40,33,36,25,38,31,65,47,20,44,87,33,47,31,54,11,54,54,46,44,51,53,40,48,59,24,71,52,68,44,72,74,37,33,58,54,34,48,50,51,41,51,64,18,63,52,43,19,53,71,74,40,88,50,48,32,26,27,62,49,48,23,58,66,40,42,57,59,50,47,52,50,47,43,63,71,50,23,61,69,51,63,62,58,61,78,78,71,84,68,67,71,74,62,59,74,76,103